Protein AF-A0A8J8G2R3-F1 (afdb_monomer_lite)

pLDDT: mean 88.04, std 9.64, range [48.62, 97.94]

Secondary structure (DSSP, 8-state):
----GGG-TTS--SS---GGGS--HHHHHHHH-HHHHB-TTSBBTTHHHHH--GGGG--SS--GGGGGGS-EEE--HHHHHHHHHTHHHHHHHHHHHHTTT----HHHHHHHHHHHHHTTEEEHHHHHHHHHH-GGGGTT---SEEEEE-TTS-EEEEE-B--HHHHHHHHHHHHHEEEETTEEEEEES-HHHHHHHHHHHHHHHS-PPEEEEETTEEEEEEE-HHHHHHHHHHH-PPBSS--TTT----HHHHH-S-THHHHHHHHHHHHHTEEEETTEEEEEES-HHHHHHHHHHHHHTT--EEEEEEEEGGGTEEEEEEEE-TTSHHHHHHHH--SSHHHHHHHHHHHHHHHHHHHTTBEEEE-GGGB-TTS-B-GGG--S-EEPPPHHHHHHHTTT--HHHHTTTHHHHHHHHTTSSPEEHHHHHHHHHHTTPPPHHHHHHHTT--EEEETTEEEE--SS--HHHHHHGGGEEE-SSSEEE--TT-TT-HHHHHHHHHHHHHHH-----SSEE--HHHHHHHHHHEEE---

Foldseek 3Di:
DQAALQPHVLQQDNDQDDLLPGAFQQNCCVPPNLVCQADPQQFGPRLPNLQDHSNLLDDPDADPVSLQQAWWFQADPVLLVLCVVCLLVLLVSLCRHNVVRHPDDSVVSSVVQVVQSVVRIGGVVSVVSVCVVPVCSVVVQPDQWTWTAHSVRDIKTAGRGDDLLVLLVLLQCLFQWAAAQFKIKGKDLDPVVQVVVQVSCCVRIVFGFDWDDDPNIIMTIGGGRSVSSVSCNQFVADHPDDRQAPGARGVSCVPDPDVSSVLSNVLSNCQRQWDFDLAWTKGKGQYPRRVVRVVVVCVVQVFDWDKDWDQDPVVNGIMMMIITDLVCLQVVCVSRPHPNPVVNVRSVSNNVVVVLVVQFQAFDWWDPVQADPVQWGQCVLPQQKWFQDALVVLLVLCVQPPVVVCVVPVVVSVCRNNSNDTGTLNVSQVSCVSVVHDHSLVVCVVRVTQWIDHPPAIWGAGRHDDPLCVVQRRQWGDDDQKIFRHPPPDPPCPVVVVVSQVSCCVNTVDDDDDRIGRHPVVNSVSVRGTDGSND

Sequence (535 aa):
MLLHWSTDPLLLDEQPIKYNDWQTANSIIQKEGLKAVLTKDLVFKNLYGIMVRKIDFVRTKSSDRIIARFPFIVINTDVKDQIQDDILLVSEKVRDYFYKSINKSIMQWNTIILNYLEKGSLPYPIFRCCFELKPNLHALINDTSLRFTSARGEAFTFPIKLTNKLAYLCGICNGDGNLRDYWVIIADENKPHIEYLTIQLTVLFGKKGKIMKTGGAWIVKLNLLWVTRLFNFLTDQSIDEPKYSSLLEPLMFQQLKDDTFRKAYWRGVMDSDGSYSKYNICLTTASKQFMNSFTDFLDNYNILYSTRETFFEEMAAYGYKITILAASHIDFCLLIDSFHLKKKIQLDTILKRKITQKEKGQIIKLREESLTSSGFYNFDLIDDLRIMLNPQLATKLYVNVNESLLKQKQPTHNRYKNGKLAIPLSLIKELLAINNKSDITNFLQQNEINTFYSGKSSARLPLKPNDILYEVLPDLKLRKGYIVIDLLKDKNNDSLFNSIKIKLRNLFSISITNTEIWNKVILKFLKTFYEINDY

Radius of gyration: 39.13 Å; chains: 1; bounding box: 93×56×113 Å

Structure (mmCIF, N/CA/C/O backbone):
data_AF-A0A8J8G2R3-F1
#
_entry.id   AF-A0A8J8G2R3-F1
#
loop_
_atom_site.group_PDB
_atom_site.id
_atom_site.type_symbol
_atom_site.label_atom_id
_atom_site.label_alt_id
_atom_site.label_comp_id
_atom_site.label_asym_id
_atom_site.label_entity_id
_atom_site.label_seq_id
_atom_site.pdbx_PDB_ins_code
_atom_site.Cartn_x
_atom_site.Cartn_y
_atom_site.Cartn_z
_atom_site.occupancy
_atom_site.B_iso_or_equiv
_atom_site.auth_seq_id
_atom_site.auth_comp_id
_atom_site.auth_asym_id
_atom_site.auth_atom_id
_atom_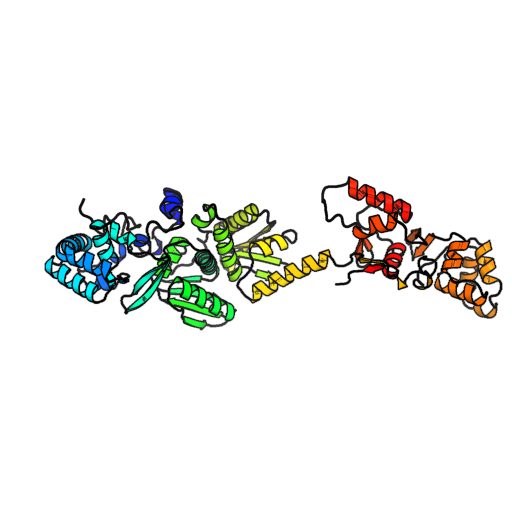site.pdbx_PDB_model_num
ATOM 1 N N . MET A 1 1 ? -38.314 2.142 27.114 1.00 57.34 1 MET A N 1
ATOM 2 C CA . MET A 1 1 ? -37.580 0.884 27.377 1.00 57.34 1 MET A CA 1
ATOM 3 C C . MET A 1 1 ? -36.342 1.244 28.183 1.00 57.34 1 MET A C 1
ATOM 5 O O . MET A 1 1 ? -35.697 2.221 27.835 1.00 57.34 1 MET A O 1
ATOM 9 N N . LEU A 1 2 ? -36.076 0.554 29.290 1.00 73.62 2 LEU A N 1
ATOM 10 C CA . LEU A 1 2 ? -34.946 0.847 30.180 1.00 73.62 2 LEU A CA 1
ATOM 11 C C . LEU A 1 2 ? -33.645 0.357 29.509 1.00 73.62 2 LEU A C 1
ATOM 13 O O . LEU A 1 2 ? -33.591 -0.804 29.100 1.00 73.62 2 LEU A O 1
ATOM 17 N N . LEU A 1 3 ? -32.646 1.229 29.312 1.00 81.69 3 LEU A N 1
ATOM 18 C CA . LEU A 1 3 ? -31.405 0.865 28.617 1.00 81.69 3 LEU A CA 1
ATOM 19 C C . LEU A 1 3 ? -30.566 -0.086 29.482 1.00 81.69 3 LEU A C 1
ATOM 21 O O . LEU A 1 3 ? -30.239 0.217 30.625 1.00 81.69 3 LEU A O 1
ATOM 25 N N . HIS A 1 4 ? -30.170 -1.215 28.905 1.00 88.94 4 HIS A N 1
ATOM 26 C CA . HIS A 1 4 ? -29.276 -2.189 29.519 1.00 88.94 4 HIS A CA 1
ATOM 27 C C . HIS A 1 4 ? -28.242 -2.642 28.498 1.00 88.94 4 HIS A C 1
ATOM 29 O O . HIS A 1 4 ? -28.592 -2.807 27.335 1.00 88.94 4 HIS A O 1
ATOM 35 N N . TRP A 1 5 ? -27.015 -2.968 28.919 1.00 91.06 5 TRP A N 1
ATOM 36 C CA . TRP A 1 5 ? -25.998 -3.524 28.013 1.00 91.06 5 TRP A CA 1
ATOM 37 C C . TRP A 1 5 ? -26.487 -4.706 27.143 1.00 91.06 5 TRP A C 1
ATOM 39 O O . TRP A 1 5 ? -26.088 -4.836 25.994 1.00 91.06 5 TRP A O 1
ATOM 49 N N . SER A 1 6 ? -27.391 -5.578 27.612 1.00 89.50 6 SER A N 1
ATOM 50 C CA . SER A 1 6 ? -27.881 -6.703 26.800 1.00 89.50 6 SER A CA 1
ATOM 51 C C . SER A 1 6 ? -28.790 -6.260 25.649 1.00 89.50 6 SER A C 1
ATOM 53 O O . SER A 1 6 ? -28.946 -6.996 24.680 1.00 89.50 6 SER A O 1
ATOM 55 N N . THR A 1 7 ? -29.374 -5.066 25.751 1.00 89.31 7 THR A N 1
ATOM 56 C CA . THR A 1 7 ? -30.318 -4.487 24.788 1.00 89.31 7 THR A CA 1
ATOM 57 C C . THR A 1 7 ? -29.835 -3.142 24.236 1.00 89.31 7 THR A C 1
ATOM 59 O O . THR A 1 7 ? -30.627 -2.431 23.626 1.00 89.31 7 THR A O 1
ATOM 62 N N . ASP A 1 8 ? -28.578 -2.751 24.480 1.00 90.50 8 ASP A N 1
ATOM 63 C CA . ASP A 1 8 ? -28.030 -1.485 23.991 1.00 90.50 8 ASP A CA 1
ATOM 64 C C . ASP A 1 8 ? -27.783 -1.600 22.482 1.00 90.50 8 ASP A C 1
ATOM 66 O O . ASP A 1 8 ? -26.955 -2.420 22.075 1.00 90.50 8 ASP A O 1
ATOM 70 N N . PRO A 1 9 ? -28.470 -0.803 21.646 1.00 86.44 9 PRO A N 1
ATOM 71 C CA . PRO A 1 9 ? -28.328 -0.887 20.196 1.00 86.44 9 PRO A CA 1
ATOM 72 C C . PRO A 1 9 ? -26.940 -0.456 19.700 1.00 86.44 9 PRO A C 1
ATOM 74 O O . PRO A 1 9 ? -26.608 -0.712 18.547 1.00 86.44 9 PRO A O 1
ATOM 77 N N . LEU A 1 10 ? -26.121 0.199 20.536 1.00 88.81 10 LEU A N 1
ATOM 78 C CA . LEU A 1 10 ? -24.743 0.540 20.176 1.00 88.81 10 LEU A CA 1
ATOM 79 C C . LEU A 1 10 ? -23.759 -0.614 20.391 1.00 88.81 10 LEU A C 1
ATOM 81 O O . LEU A 1 10 ? -22.621 -0.523 19.939 1.00 88.81 10 LEU A O 1
ATOM 85 N N . LEU A 1 11 ? -24.147 -1.702 21.053 1.00 90.31 11 LEU A N 1
ATOM 86 C CA . LEU A 1 11 ? -23.313 -2.899 21.109 1.00 90.31 11 LEU A CA 1
ATOM 87 C C . LEU A 1 11 ? -23.618 -3.758 19.884 1.00 90.31 11 LEU A C 1
ATOM 89 O O . LEU A 1 11 ? -24.710 -4.305 19.774 1.00 90.31 11 LEU A O 1
ATOM 93 N N . LEU A 1 12 ? -22.642 -3.841 18.974 1.00 86.69 12 LEU A N 1
ATOM 94 C CA . LEU A 1 12 ? -22.803 -4.439 17.644 1.00 86.69 12 LEU A CA 1
ATOM 95 C C . LEU A 1 12 ? -23.269 -5.901 17.704 1.00 86.69 12 LEU A C 1
ATOM 97 O O . LEU A 1 12 ? -24.157 -6.302 16.963 1.00 86.69 12 LEU A O 1
ATOM 101 N N . ASP A 1 13 ? -22.701 -6.697 18.609 1.00 90.50 13 ASP A N 1
ATOM 102 C CA . ASP A 1 13 ? -22.996 -8.129 18.649 1.00 90.50 13 ASP A CA 1
ATOM 103 C C . ASP A 1 13 ? -24.390 -8.387 19.233 1.00 90.50 13 ASP A C 1
ATOM 105 O O . ASP A 1 13 ? -24.759 -7.842 20.277 1.00 90.50 13 ASP A O 1
ATOM 109 N N . GLU A 1 14 ? -25.172 -9.272 18.617 1.00 87.12 14 GLU A N 1
ATOM 110 C CA . GLU A 1 14 ? -26.500 -9.643 19.124 1.00 87.12 14 GLU A CA 1
ATOM 111 C C . GLU A 1 14 ? -26.408 -10.411 20.454 1.00 87.12 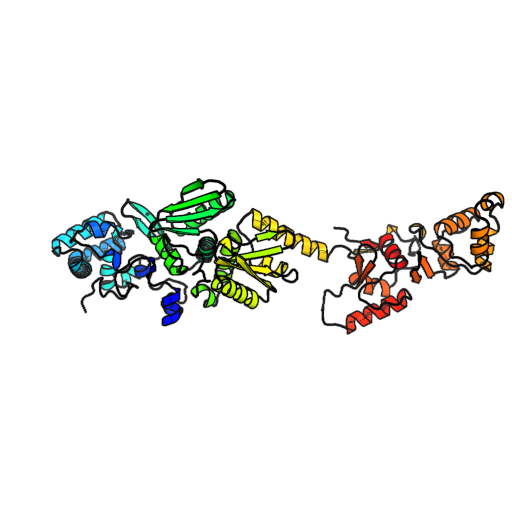14 GLU A C 1
ATOM 113 O O . GLU A 1 14 ? -27.226 -10.202 21.355 1.00 87.12 14 GLU A O 1
ATOM 118 N N . GLN A 1 15 ? -25.359 -11.221 20.614 1.00 92.12 15 GLN A N 1
ATOM 119 C CA . GLN A 1 15 ? -25.085 -12.065 21.778 1.00 92.12 15 GLN A CA 1
ATOM 120 C C . GLN A 1 15 ? -23.626 -11.909 22.245 1.00 92.12 15 GLN A C 1
ATOM 122 O O . GLN A 1 15 ? -22.776 -11.450 21.481 1.00 92.12 15 GLN A O 1
ATOM 127 N N . PRO A 1 16 ? -23.293 -12.267 23.498 1.00 92.00 16 PRO A N 1
ATOM 128 C CA . PRO A 1 16 ? -21.913 -12.255 23.973 1.00 92.00 16 PRO A CA 1
ATOM 129 C C . PRO A 1 16 ? -21.111 -13.417 23.367 1.00 92.00 16 PRO A C 1
ATOM 131 O O . PRO A 1 16 ? -21.133 -14.535 23.878 1.00 92.00 16 PRO A O 1
ATOM 134 N N . ILE A 1 17 ? -20.390 -13.132 22.287 1.00 92.69 17 ILE A N 1
ATOM 135 C CA . ILE A 1 17 ? -19.619 -14.108 21.503 1.00 92.69 17 ILE A CA 1
ATOM 136 C C . ILE A 1 17 ? -18.108 -13.859 21.586 1.00 92.69 17 ILE A C 1
ATOM 138 O O . ILE A 1 17 ? -17.649 -12.813 22.066 1.00 92.69 17 ILE A O 1
ATOM 142 N N . LYS A 1 18 ? -17.328 -14.857 21.153 1.00 86.81 18 LYS A N 1
ATOM 143 C CA . LYS A 1 18 ? -15.866 -14.768 21.071 1.00 86.81 18 LYS A CA 1
ATOM 144 C C . LYS A 1 18 ? -15.449 -13.825 19.944 1.00 86.81 18 LYS A C 1
ATOM 146 O O . LYS A 1 18 ? -16.229 -13.516 19.052 1.00 86.81 18 LYS A O 1
ATOM 151 N N . TYR A 1 19 ? -14.204 -13.367 20.003 1.00 84.56 19 TYR A N 1
ATOM 152 C CA . TYR A 1 19 ? -13.728 -12.272 19.166 1.00 84.56 19 TYR A CA 1
ATOM 153 C C . TYR A 1 19 ? -13.678 -12.552 17.659 1.00 84.56 19 TYR A C 1
ATOM 155 O O . TYR A 1 19 ? -13.784 -11.610 16.883 1.00 84.56 19 TYR A O 1
ATOM 163 N N . ASN A 1 20 ? -13.584 -13.815 17.237 1.00 85.25 20 ASN A N 1
ATOM 164 C CA . ASN A 1 20 ? -13.584 -14.183 15.814 1.00 85.25 20 ASN A CA 1
ATOM 165 C C . ASN A 1 20 ? -14.982 -14.202 15.193 1.00 85.25 20 ASN A C 1
ATOM 167 O O . ASN A 1 20 ? -15.101 -14.170 13.975 1.00 85.25 20 ASN A O 1
ATOM 171 N N . ASP A 1 21 ? -16.023 -14.178 16.025 1.00 89.19 21 ASP A N 1
ATOM 172 C CA . ASP A 1 21 ? -17.417 -14.126 15.587 1.00 89.19 21 ASP A CA 1
ATOM 173 C C . ASP A 1 21 ? -17.996 -12.704 15.687 1.00 89.19 21 ASP A C 1
ATOM 175 O O . ASP A 1 21 ? -19.181 -12.492 15.431 1.00 89.19 21 ASP A O 1
ATOM 179 N N . TRP A 1 22 ? -17.193 -11.720 16.112 1.00 92.38 22 TRP A N 1
ATOM 180 C CA . TRP A 1 22 ? -17.655 -10.344 16.275 1.00 92.38 22 TRP A CA 1
ATOM 181 C C . TRP A 1 22 ? -18.122 -9.743 14.960 1.00 92.38 22 TRP A C 1
ATOM 183 O O . TRP A 1 22 ? -17.531 -9.944 13.902 1.00 92.38 22 TRP A O 1
ATOM 193 N N . GLN A 1 23 ? -19.145 -8.897 15.051 1.00 93.12 23 GLN A N 1
ATOM 194 C CA . GLN A 1 23 ? -19.601 -8.162 13.883 1.00 93.12 23 GLN A CA 1
ATOM 195 C C . GLN A 1 23 ? -18.537 -7.134 13.447 1.00 93.12 23 GLN A C 1
ATOM 197 O O . GLN A 1 23 ? -18.103 -6.284 14.245 1.00 93.12 23 GLN A O 1
ATOM 202 N N . THR A 1 24 ? -18.137 -7.217 12.177 1.00 94.38 24 THR A N 1
ATOM 203 C CA . THR A 1 24 ? -17.133 -6.370 11.509 1.00 94.38 24 THR A CA 1
ATOM 204 C C . THR A 1 24 ? -17.767 -5.358 10.551 1.00 94.38 24 THR A C 1
ATOM 206 O O . THR A 1 24 ? -18.959 -5.417 10.244 1.00 94.38 24 THR A O 1
ATOM 209 N N . ALA A 1 25 ? -16.979 -4.409 10.045 1.00 95.19 25 ALA A N 1
ATOM 210 C CA . ALA A 1 25 ? -17.455 -3.416 9.088 1.00 95.19 25 ALA A CA 1
ATOM 211 C C . ALA A 1 25 ? -18.013 -4.068 7.814 1.00 95.19 25 ALA A C 1
ATOM 213 O O . ALA A 1 25 ? -19.048 -3.629 7.319 1.00 95.19 25 ALA A O 1
ATOM 214 N N . ASN A 1 26 ? -17.376 -5.129 7.307 1.00 94.75 26 ASN A N 1
ATOM 215 C CA . ASN A 1 26 ? -17.817 -5.823 6.097 1.00 94.75 26 ASN A CA 1
ATOM 216 C C . ASN A 1 26 ? -19.234 -6.389 6.249 1.00 94.75 26 ASN A C 1
ATOM 218 O O . ASN A 1 26 ? -20.094 -6.110 5.413 1.00 94.75 26 ASN A O 1
ATOM 222 N N . SER A 1 27 ? -19.495 -7.115 7.339 1.00 93.69 27 SER A N 1
ATOM 223 C CA . SER A 1 27 ? -20.818 -7.702 7.605 1.00 93.69 27 SER A CA 1
ATOM 224 C C . SER A 1 27 ? -21.915 -6.642 7.772 1.00 93.69 27 SER A C 1
ATOM 226 O O . SER A 1 27 ? -23.015 -6.804 7.244 1.00 93.69 27 SER A O 1
ATOM 228 N N . ILE A 1 28 ? -21.618 -5.516 8.433 1.00 94.88 28 ILE A N 1
ATOM 229 C CA . ILE A 1 28 ? -22.556 -4.385 8.547 1.00 94.88 28 ILE A CA 1
ATOM 230 C C . ILE A 1 28 ? -22.823 -3.764 7.171 1.00 94.88 28 ILE A C 1
ATOM 232 O O . ILE A 1 28 ? -23.971 -3.511 6.815 1.00 94.88 28 ILE A O 1
ATOM 236 N N . ILE A 1 29 ? -21.777 -3.536 6.374 1.00 95.69 29 ILE A N 1
ATOM 237 C CA . ILE A 1 29 ? -21.887 -2.912 5.050 1.00 95.69 29 ILE A CA 1
ATOM 238 C C . ILE A 1 29 ? -22.696 -3.782 4.089 1.00 95.69 29 ILE A C 1
ATOM 240 O O . IL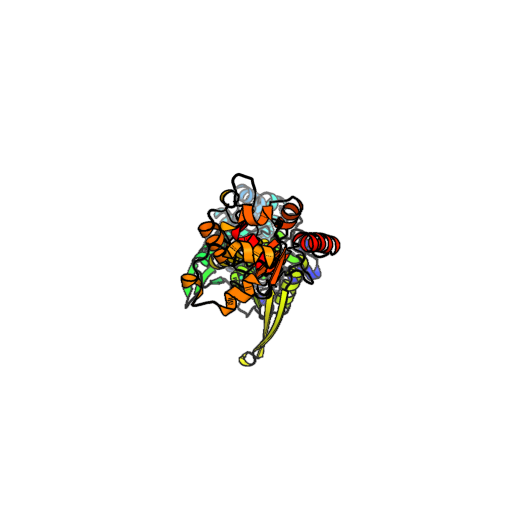E A 1 29 ? -23.505 -3.253 3.332 1.00 95.69 29 ILE A O 1
ATOM 244 N N . GLN A 1 30 ? -22.515 -5.101 4.122 1.00 94.44 30 GLN A N 1
ATOM 245 C CA . GLN A 1 30 ? -23.289 -6.023 3.290 1.00 94.44 30 GLN A CA 1
ATOM 246 C C . GLN A 1 30 ? -24.786 -5.993 3.626 1.00 94.44 30 GLN A C 1
ATOM 248 O O . GLN A 1 30 ? -25.610 -6.113 2.723 1.00 94.44 30 GLN A O 1
ATOM 253 N N . LYS A 1 31 ? -25.143 -5.808 4.904 1.00 94.81 31 LYS A N 1
ATOM 254 C CA . LYS A 1 31 ? -26.537 -5.808 5.372 1.00 94.81 31 LYS A CA 1
ATOM 255 C C . LYS A 1 31 ? -27.224 -4.445 5.237 1.00 94.81 31 LYS A C 1
ATOM 257 O O . LYS A 1 31 ? -28.385 -4.377 4.847 1.00 94.81 31 LYS A O 1
ATOM 262 N N . GLU A 1 32 ? -26.525 -3.365 5.579 1.00 93.94 32 GLU A N 1
ATOM 263 C CA . GLU A 1 32 ? -27.116 -2.031 5.792 1.00 93.94 32 GLU A CA 1
ATOM 264 C C . GLU A 1 32 ? -26.444 -0.921 4.957 1.00 93.94 32 GLU A C 1
ATOM 266 O O . GLU A 1 32 ? -26.886 0.232 4.951 1.00 93.94 32 GLU A O 1
ATOM 271 N N . GLY A 1 33 ? -25.383 -1.256 4.218 1.00 94.19 33 GLY A N 1
ATOM 272 C CA . GLY A 1 33 ? -24.616 -0.335 3.381 1.00 94.19 33 GLY A CA 1
ATOM 273 C C . GLY A 1 33 ? -23.584 0.506 4.142 1.00 94.19 33 GLY A C 1
ATOM 274 O O . GLY A 1 33 ? -23.580 0.607 5.369 1.00 94.19 33 GLY A O 1
ATOM 275 N N . LEU A 1 34 ? -22.708 1.190 3.393 1.00 93.44 34 LEU A N 1
ATOM 276 C CA . LEU A 1 34 ? -21.613 2.016 3.937 1.00 93.44 34 LEU A CA 1
ATOM 277 C C . LEU A 1 34 ? -22.060 3.051 4.981 1.00 93.44 34 LEU A C 1
ATOM 279 O O . LEU A 1 34 ? -21.355 3.318 5.957 1.00 93.44 34 LEU A O 1
ATOM 283 N N . LYS A 1 35 ? -23.256 3.622 4.793 1.00 93.12 35 LYS A N 1
ATOM 284 C CA . LYS A 1 35 ? -23.819 4.642 5.685 1.00 93.12 35 LYS A CA 1
ATOM 285 C C . LYS A 1 35 ? -24.130 4.111 7.084 1.00 93.12 35 LYS A C 1
ATOM 287 O O . LYS A 1 35 ? -24.364 4.939 7.958 1.00 93.12 35 LYS A O 1
ATOM 292 N N . ALA A 1 36 ? -24.178 2.801 7.315 1.00 91.94 36 ALA A N 1
ATOM 293 C CA . ALA A 1 36 ? -24.343 2.242 8.655 1.00 91.94 36 ALA A CA 1
ATOM 294 C C . ALA A 1 36 ? -23.039 2.307 9.472 1.00 91.94 36 ALA A C 1
ATOM 296 O O . ALA A 1 36 ? -23.080 2.483 10.687 1.00 91.94 36 ALA A O 1
ATOM 297 N N . VAL A 1 37 ? -21.878 2.276 8.807 1.00 93.06 37 VAL A N 1
ATOM 298 C CA . VAL A 1 37 ? -20.559 2.304 9.461 1.00 93.06 37 VAL A CA 1
ATOM 299 C C . VAL A 1 37 ? -19.986 3.720 9.551 1.00 93.06 37 VAL A C 1
ATOM 301 O O . VAL A 1 37 ? -19.432 4.096 10.586 1.00 93.06 37 VAL A O 1
ATOM 304 N N . LEU A 1 38 ? -20.133 4.522 8.491 1.00 92.88 38 LEU A N 1
ATOM 305 C CA . LEU A 1 38 ? -19.537 5.856 8.387 1.00 92.88 38 LEU A CA 1
ATOM 306 C C . LEU A 1 38 ? -20.579 6.958 8.157 1.00 92.88 38 LEU A C 1
ATOM 308 O O . LEU A 1 38 ? -21.595 6.776 7.480 1.00 92.88 38 LEU A O 1
ATOM 312 N N . THR A 1 39 ? -20.305 8.145 8.700 1.00 90.38 39 THR A N 1
ATOM 313 C CA . THR A 1 39 ? -20.976 9.386 8.294 1.00 90.38 39 THR A CA 1
ATOM 314 C C . THR A 1 39 ? -20.427 9.889 6.953 1.00 90.38 39 THR A C 1
ATOM 316 O O . THR A 1 39 ? -19.429 9.380 6.441 1.00 90.38 39 THR A O 1
ATOM 319 N N . LYS A 1 40 ? -21.060 10.922 6.375 1.00 86.69 40 LYS A N 1
ATOM 320 C CA . LYS A 1 40 ? -20.544 11.585 5.162 1.00 86.69 40 LYS A CA 1
ATOM 321 C C . LYS A 1 40 ? -19.143 12.178 5.371 1.00 86.69 40 LYS A C 1
ATOM 323 O O . LYS A 1 40 ? -18.350 12.158 4.441 1.00 86.69 40 LYS A O 1
ATOM 328 N N . ASP A 1 41 ? -18.834 12.616 6.592 1.00 87.50 41 ASP A N 1
ATOM 329 C CA . ASP A 1 41 ? -17.531 13.178 6.981 1.00 87.50 41 ASP A CA 1
ATOM 330 C C . ASP A 1 41 ? -16.519 12.105 7.417 1.00 87.50 41 ASP A C 1
ATOM 332 O O . ASP A 1 41 ? -15.537 12.413 8.099 1.00 87.50 41 ASP A O 1
ATOM 336 N N . LEU A 1 42 ? -16.781 10.838 7.066 1.00 91.00 42 LEU A N 1
ATOM 337 C CA . LEU A 1 42 ? -15.936 9.674 7.350 1.00 91.00 42 LEU A CA 1
ATOM 338 C C . LEU A 1 42 ? -15.701 9.417 8.848 1.00 91.00 42 LEU A C 1
ATOM 340 O O . LEU A 1 42 ? -14.707 8.796 9.230 1.00 91.00 42 LEU A O 1
ATOM 344 N N . VAL A 1 43 ? -16.618 9.881 9.700 1.00 90.31 43 VAL A N 1
ATOM 345 C CA . VAL A 1 43 ? -16.630 9.588 11.140 1.00 90.31 43 VAL A CA 1
ATOM 346 C C . VAL A 1 43 ? -17.270 8.221 11.358 1.00 90.31 43 VAL A C 1
ATOM 348 O O . VAL A 1 43 ? -18.311 7.928 10.766 1.00 90.31 43 VAL A O 1
ATOM 351 N N . PHE A 1 44 ? -16.686 7.393 12.221 1.00 90.44 44 PHE A N 1
ATOM 352 C CA . PHE A 1 44 ? -17.299 6.127 12.625 1.00 90.44 44 PHE A CA 1
ATOM 353 C C . PHE A 1 44 ? -18.593 6.384 13.398 1.00 90.44 44 PHE A C 1
ATOM 355 O O . PHE A 1 44 ? -18.588 7.068 14.420 1.00 90.44 44 PHE A O 1
ATOM 362 N N . LYS A 1 45 ? -19.707 5.810 12.934 1.00 87.81 45 LYS A N 1
ATOM 363 C CA . LYS A 1 45 ? -21.013 5.991 13.583 1.00 87.81 45 LYS A CA 1
ATOM 364 C C . LYS A 1 45 ? -21.120 5.309 14.941 1.00 87.81 45 LYS A C 1
ATOM 366 O O . LYS A 1 45 ? -21.873 5.777 15.787 1.00 87.81 45 LYS A O 1
ATOM 371 N N . ASN A 1 46 ? -20.388 4.215 15.146 1.00 86.69 46 ASN A N 1
ATOM 372 C CA . ASN A 1 46 ? -20.480 3.421 16.364 1.00 86.69 46 ASN A CA 1
ATOM 373 C C . ASN A 1 46 ? -19.103 3.055 16.938 1.00 86.69 46 ASN A C 1
ATOM 375 O O . ASN A 1 46 ? -18.704 1.893 16.972 1.00 86.69 46 ASN A O 1
ATOM 379 N N . LEU A 1 47 ? -18.370 4.062 17.419 1.00 88.62 47 LEU A N 1
ATOM 380 C CA . LEU A 1 47 ? -17.112 3.848 18.148 1.00 88.62 47 LEU A CA 1
ATOM 381 C C . LEU A 1 47 ? -17.305 3.018 19.418 1.00 88.62 47 LEU A C 1
ATOM 383 O O . LEU A 1 47 ? -16.441 2.213 19.768 1.00 88.62 47 LEU A O 1
ATOM 387 N N . TYR A 1 48 ? -18.448 3.197 20.086 1.00 90.56 48 TYR A N 1
ATOM 388 C CA . TYR A 1 48 ? -18.780 2.471 21.302 1.00 90.56 48 TYR A CA 1
ATOM 389 C C . TYR A 1 48 ? -18.787 0.962 21.065 1.00 90.56 48 TYR A C 1
ATOM 391 O O . TYR A 1 48 ? -18.067 0.258 21.760 1.00 90.56 48 TYR A O 1
ATOM 399 N N . GLY A 1 49 ? -19.495 0.479 20.043 1.00 90.62 49 GLY A N 1
ATOM 400 C CA . GLY A 1 49 ? -19.564 -0.943 19.709 1.00 90.62 49 GLY A CA 1
ATOM 401 C C . GLY A 1 49 ? -18.275 -1.541 19.140 1.00 90.62 49 GLY A C 1
ATOM 402 O O . GLY A 1 49 ? -18.070 -2.747 19.228 1.00 90.62 49 GLY A O 1
ATOM 403 N N . ILE A 1 50 ? -17.375 -0.719 18.588 1.00 92.44 50 ILE A N 1
ATOM 404 C CA . ILE A 1 50 ? -16.034 -1.176 18.183 1.00 92.44 50 ILE A CA 1
ATOM 405 C C . ILE A 1 50 ? -15.183 -1.450 19.429 1.00 92.44 50 ILE A C 1
ATOM 407 O O . ILE A 1 50 ? -14.518 -2.485 19.528 1.00 92.44 50 ILE A O 1
ATOM 411 N N . MET A 1 51 ? -15.197 -0.516 20.386 1.00 92.31 51 MET A N 1
ATOM 412 C CA . MET A 1 51 ? -14.367 -0.592 21.585 1.00 92.31 51 MET A CA 1
ATOM 413 C C . MET A 1 51 ? -14.967 -1.513 22.645 1.00 92.31 51 MET A C 1
ATOM 415 O O . MET A 1 51 ? -14.235 -2.282 23.245 1.00 92.31 51 MET A O 1
ATOM 419 N N . VAL A 1 52 ? -16.274 -1.484 22.872 1.00 93.19 52 VAL A N 1
ATOM 420 C CA . VAL A 1 52 ? -16.979 -2.234 23.916 1.00 93.19 52 VAL A CA 1
ATOM 421 C C . VAL A 1 52 ? -17.887 -3.275 23.267 1.00 93.19 52 VAL A C 1
ATOM 423 O O . VAL A 1 52 ? -18.631 -2.970 22.342 1.00 93.19 52 VAL A O 1
ATOM 426 N N . ARG A 1 53 ? -17.833 -4.513 23.760 1.00 92.75 53 ARG A N 1
ATOM 427 C CA . ARG A 1 53 ? -18.561 -5.671 23.219 1.00 92.75 53 ARG A CA 1
ATOM 428 C C . ARG A 1 53 ? -19.438 -6.287 24.307 1.00 92.75 53 ARG A C 1
ATOM 430 O O . ARG A 1 53 ? -19.114 -6.186 25.491 1.00 92.75 53 ARG A O 1
ATOM 437 N N . LYS A 1 54 ? -20.531 -6.977 23.946 1.00 93.19 54 LYS A N 1
ATOM 438 C CA . LYS A 1 54 ? -21.437 -7.599 24.945 1.00 93.19 54 LYS A CA 1
ATOM 439 C C . LYS A 1 54 ? -20.714 -8.580 25.865 1.00 93.19 54 LYS A C 1
ATOM 441 O O . LYS A 1 54 ? -21.010 -8.645 27.057 1.00 93.19 54 LYS A O 1
ATOM 446 N N . ILE A 1 55 ? -19.727 -9.298 25.330 1.00 91.81 55 ILE A N 1
ATOM 447 C CA . ILE A 1 55 ? -18.902 -10.239 26.094 1.00 91.81 55 ILE A CA 1
ATOM 448 C C . ILE A 1 55 ? -18.139 -9.566 27.248 1.00 91.81 55 ILE A C 1
ATOM 450 O O . ILE A 1 55 ? -17.905 -10.204 28.273 1.00 91.81 55 ILE A O 1
ATOM 454 N N . ASP A 1 56 ? -17.824 -8.268 27.149 1.00 91.56 56 ASP A N 1
ATOM 455 C CA . ASP A 1 56 ? -17.107 -7.537 28.203 1.00 91.56 56 ASP A CA 1
ATOM 456 C C . ASP A 1 56 ? -17.928 -7.399 29.492 1.00 91.56 56 ASP A C 1
ATOM 458 O O . ASP A 1 56 ? -17.356 -7.225 30.571 1.00 91.56 56 ASP A O 1
ATOM 462 N N . PHE A 1 57 ? -19.257 -7.505 29.386 1.00 92.12 57 PHE A N 1
ATOM 463 C CA . PHE A 1 57 ? -20.196 -7.429 30.504 1.00 92.12 57 PHE A CA 1
ATOM 464 C C . PHE A 1 57 ? -20.491 -8.787 31.150 1.00 92.12 57 PHE A C 1
ATOM 466 O O . PHE A 1 57 ? -21.022 -8.835 32.266 1.00 92.12 57 PHE A O 1
ATOM 473 N N . VAL A 1 58 ? -20.152 -9.893 30.482 1.00 89.25 58 VAL A N 1
ATOM 474 C CA . VAL A 1 58 ? -20.474 -11.243 30.952 1.00 89.25 58 VAL A CA 1
ATOM 475 C C . VAL A 1 58 ? -19.492 -11.692 32.028 1.00 89.25 58 VAL A C 1
ATOM 477 O O . VAL A 1 58 ? -18.271 -11.638 31.863 1.00 89.25 58 VAL A O 1
ATOM 480 N N . ARG A 1 59 ? -20.031 -12.179 33.151 1.00 81.06 59 ARG A N 1
ATOM 481 C CA . ARG A 1 59 ? -19.268 -12.808 34.234 1.00 81.06 59 ARG A CA 1
ATOM 482 C C . ARG A 1 59 ? -20.056 -13.923 34.904 1.00 81.06 59 ARG A C 1
ATOM 484 O O . ARG A 1 59 ? -21.278 -13.923 34.904 1.00 81.06 59 ARG A O 1
ATOM 491 N N . THR A 1 60 ? -19.318 -14.819 35.555 1.00 76.69 60 THR A N 1
ATOM 492 C CA . THR A 1 60 ? -19.869 -15.863 36.430 1.00 76.69 60 THR A CA 1
ATOM 493 C C . THR A 1 60 ? -20.343 -15.323 37.782 1.00 76.69 60 THR A C 1
ATOM 495 O O . THR A 1 60 ? -21.219 -15.919 38.397 1.00 76.69 60 THR A O 1
ATOM 498 N N . LYS A 1 61 ? -19.777 -14.205 38.265 1.00 79.94 61 LYS A N 1
ATOM 499 C CA . LYS A 1 61 ? -20.157 -13.542 39.527 1.00 79.94 61 LYS A CA 1
ATOM 500 C C . LYS A 1 61 ? -20.175 -12.019 39.372 1.00 79.94 61 LYS A C 1
ATOM 502 O O . LYS A 1 61 ? -19.293 -11.457 38.715 1.00 79.94 61 LYS A O 1
ATOM 507 N N . SER A 1 62 ? -21.136 -11.371 40.037 1.00 78.81 62 SER A N 1
ATOM 508 C CA . SER A 1 62 ? -21.235 -9.908 40.147 1.00 78.81 62 SER A CA 1
ATOM 509 C C . SER A 1 62 ? -19.963 -9.326 40.772 1.00 78.81 62 SER A C 1
ATOM 511 O O . SER A 1 62 ? -19.521 -9.782 41.828 1.00 78.81 62 SER A O 1
ATOM 513 N N . SER A 1 63 ? -19.333 -8.354 40.106 1.00 81.19 63 SER A N 1
ATOM 514 C CA . SER A 1 63 ? -18.118 -7.695 40.602 1.00 81.19 63 SER A CA 1
ATOM 515 C C . SER A 1 63 ? -17.864 -6.374 39.885 1.00 81.19 63 SER A C 1
ATOM 517 O O . SER A 1 63 ? -17.785 -6.327 38.658 1.00 81.19 63 SER A O 1
ATOM 519 N N . ASP A 1 64 ? -17.615 -5.319 40.658 1.00 80.19 64 ASP A N 1
ATOM 520 C CA . ASP A 1 64 ? -17.192 -4.000 40.170 1.00 80.19 64 ASP A CA 1
ATOM 521 C C . ASP A 1 64 ? -15.837 -4.009 39.445 1.00 80.19 64 ASP A C 1
ATOM 523 O O . ASP A 1 64 ? -15.571 -3.137 38.621 1.00 80.19 64 ASP A O 1
ATOM 527 N N . ARG A 1 65 ? -15.011 -5.048 39.632 1.00 84.00 65 ARG A N 1
ATOM 528 C CA . ARG A 1 65 ? -13.771 -5.258 38.863 1.00 84.00 65 ARG A CA 1
ATOM 529 C C . ARG A 1 65 ? -14.002 -5.375 37.354 1.00 84.00 65 ARG A C 1
ATOM 531 O O . ARG A 1 65 ? -13.032 -5.403 36.601 1.00 84.00 65 ARG A O 1
ATOM 538 N N . ILE A 1 66 ? -15.242 -5.534 36.893 1.00 87.31 66 ILE A N 1
ATOM 539 C CA . ILE A 1 66 ? -15.570 -5.470 35.464 1.00 87.31 66 ILE A CA 1
ATOM 540 C C . ILE A 1 66 ? -15.373 -4.062 34.900 1.00 87.31 66 ILE A C 1
ATOM 542 O O . ILE A 1 66 ? -14.895 -3.937 33.780 1.00 87.31 66 ILE A O 1
ATOM 546 N N . ILE A 1 67 ? -15.615 -3.022 35.706 1.00 89.00 67 ILE A N 1
ATOM 547 C CA . ILE A 1 67 ? -15.450 -1.619 35.311 1.00 89.00 67 ILE A CA 1
ATOM 548 C C . ILE A 1 67 ? -14.003 -1.355 34.882 1.00 89.00 67 ILE A C 1
ATOM 550 O O . ILE A 1 67 ? -13.746 -0.713 33.868 1.00 89.00 67 ILE A O 1
ATOM 554 N N . ALA A 1 68 ? -13.057 -1.948 35.613 1.00 85.31 68 ALA A N 1
ATOM 555 C CA . ALA A 1 68 ? -11.631 -1.867 35.330 1.00 85.31 68 ALA A CA 1
ATOM 556 C C . ALA A 1 68 ? -11.209 -2.503 33.995 1.00 85.31 68 ALA A C 1
ATOM 558 O O . ALA A 1 68 ? -10.045 -2.397 33.646 1.00 85.31 68 ALA A O 1
ATOM 559 N N . ARG A 1 69 ? -12.087 -3.182 33.246 1.00 86.25 69 ARG A N 1
ATOM 560 C CA . ARG A 1 69 ? -11.745 -3.767 31.935 1.00 86.25 69 ARG A CA 1
ATOM 561 C C . ARG A 1 69 ? -12.044 -2.845 30.757 1.00 86.25 69 ARG A C 1
ATOM 563 O O . ARG A 1 69 ? -11.533 -3.094 29.671 1.00 86.25 69 ARG A O 1
ATOM 570 N N . PHE A 1 70 ? -12.862 -1.817 30.959 1.00 92.12 70 PHE A N 1
ATOM 571 C CA . PHE A 1 70 ? -13.282 -0.911 29.895 1.00 92.12 70 PHE A CA 1
ATOM 572 C C . PHE A 1 70 ? -12.211 0.144 29.587 1.00 92.12 70 PHE A C 1
ATOM 574 O O . PHE A 1 70 ? -11.332 0.397 30.415 1.00 92.12 70 PHE A O 1
ATOM 581 N N . PRO A 1 71 ? -12.262 0.779 28.402 1.00 92.31 71 PRO A N 1
ATOM 582 C CA . PRO A 1 71 ? -11.505 2.000 28.172 1.00 92.31 71 PRO A CA 1
ATOM 583 C C . PRO A 1 71 ? -12.100 3.127 29.022 1.00 92.31 71 PRO A C 1
ATOM 585 O O . PRO A 1 71 ? -13.320 3.215 29.170 1.00 92.31 71 PRO A O 1
ATOM 588 N N . PHE A 1 72 ? -11.251 3.993 29.567 1.00 93.44 72 PHE A N 1
ATOM 589 C CA . PHE A 1 72 ? -11.674 5.140 30.362 1.00 93.44 72 PHE A CA 1
ATOM 590 C C . PHE A 1 72 ? -11.537 6.394 29.514 1.00 93.44 72 PHE A C 1
ATOM 592 O O . PHE A 1 72 ? -10.424 6.752 29.148 1.00 93.44 72 PHE A O 1
ATOM 599 N N . ILE A 1 73 ? -12.641 7.035 29.145 1.00 92.06 73 ILE A N 1
ATOM 600 C CA . ILE A 1 73 ? -12.593 8.280 28.380 1.00 92.06 73 ILE A CA 1
ATOM 601 C C . ILE A 1 73 ? -12.107 9.407 29.290 1.00 92.06 73 ILE A C 1
ATOM 603 O O . ILE A 1 73 ? -12.600 9.560 30.409 1.00 92.06 73 ILE A O 1
ATOM 607 N N . VAL A 1 74 ? -11.114 10.165 28.829 1.00 90.44 74 VAL A N 1
ATOM 608 C CA . VAL A 1 74 ? -10.625 11.351 29.542 1.00 90.44 74 VAL A CA 1
ATOM 609 C C . VAL A 1 74 ? -11.629 12.477 29.327 1.00 90.44 74 VAL A C 1
ATOM 611 O O . VAL A 1 74 ? -12.005 12.756 28.189 1.00 90.44 74 VAL A O 1
ATOM 614 N N . ILE A 1 75 ? -12.063 13.110 30.413 1.00 88.31 75 ILE A N 1
ATOM 615 C CA . ILE A 1 75 ? -13.069 14.178 30.393 1.00 88.31 75 ILE A CA 1
ATOM 616 C C . ILE A 1 75 ? -12.460 15.490 30.892 1.00 88.31 75 ILE A C 1
ATOM 618 O O . ILE A 1 75 ? -11.570 15.486 31.742 1.00 88.31 75 ILE A O 1
ATOM 622 N N . ASN A 1 76 ? -12.923 16.612 30.343 1.00 87.06 76 ASN A N 1
ATOM 623 C CA . ASN A 1 76 ? -12.543 17.943 30.814 1.00 87.06 76 ASN A CA 1
ATOM 624 C C . ASN A 1 76 ? -13.420 18.378 32.005 1.00 87.06 76 ASN A C 1
ATOM 626 O O . ASN A 1 76 ? -14.369 17.684 32.381 1.00 87.06 76 ASN A O 1
ATOM 630 N N . THR A 1 77 ? -13.086 19.525 32.598 1.00 87.69 77 THR A N 1
ATOM 631 C CA . THR A 1 77 ? -13.807 20.082 33.751 1.00 87.69 77 THR A CA 1
ATOM 632 C C . THR A 1 77 ? -15.274 20.363 33.424 1.00 87.69 77 THR A C 1
ATOM 634 O O . THR A 1 77 ? -16.140 19.943 34.176 1.00 87.69 77 THR A O 1
ATOM 637 N N . ASP A 1 78 ? -15.575 20.929 32.253 1.00 86.19 78 ASP A N 1
ATOM 638 C CA . ASP A 1 78 ? -16.958 21.246 31.865 1.00 86.19 78 ASP A CA 1
ATOM 639 C C . ASP A 1 78 ? -17.852 19.996 31.794 1.00 86.19 78 ASP A C 1
ATOM 641 O O . ASP A 1 78 ? -18.982 19.987 32.281 1.00 86.19 78 ASP A O 1
ATOM 645 N N . VAL A 1 79 ? -17.345 18.907 31.201 1.00 87.19 79 VAL A N 1
ATOM 646 C CA . VAL A 1 79 ? -18.051 17.618 31.144 1.00 87.19 79 VAL A CA 1
ATOM 647 C C . VAL A 1 79 ? -18.195 17.021 32.540 1.00 87.19 79 VAL A C 1
ATOM 649 O O . VAL A 1 79 ? -19.233 16.437 32.850 1.00 87.19 79 VAL A O 1
ATOM 652 N N . LYS A 1 80 ? -17.167 17.151 33.385 1.00 90.06 80 LYS A N 1
ATOM 653 C CA . LYS A 1 80 ? -17.210 16.680 34.770 1.00 90.06 80 LYS A CA 1
ATOM 654 C C . LYS A 1 80 ? -18.322 17.384 35.549 1.00 90.06 80 LYS A C 1
ATOM 656 O O . LYS A 1 80 ? -19.149 16.686 36.130 1.00 90.06 80 LYS A O 1
ATOM 661 N N . ASP A 1 81 ? -18.365 18.711 35.514 1.00 89.25 81 ASP A N 1
ATOM 662 C CA . ASP A 1 81 ? -19.323 19.521 36.272 1.00 89.25 81 ASP A CA 1
ATOM 663 C C . ASP A 1 81 ? -20.760 19.203 35.833 1.00 89.25 81 ASP A C 1
ATOM 665 O O . ASP A 1 81 ? -21.611 18.879 36.659 1.00 89.25 81 ASP A O 1
ATOM 669 N N . GLN A 1 82 ? -21.000 19.098 34.520 1.00 87.75 82 GLN A N 1
ATOM 670 C CA . GLN A 1 82 ? -22.310 18.699 33.997 1.00 87.75 82 GLN A CA 1
ATOM 671 C C . GLN A 1 82 ? -22.763 17.307 34.453 1.00 87.75 82 GLN A C 1
ATOM 673 O O . GLN A 1 82 ? -23.965 17.069 34.574 1.00 87.75 82 GLN A O 1
ATOM 678 N N . ILE A 1 83 ? -21.846 16.354 34.642 1.00 90.88 83 ILE A N 1
ATOM 679 C CA . ILE A 1 83 ? -22.197 15.022 35.157 1.00 90.88 83 ILE A CA 1
ATOM 680 C C . ILE A 1 83 ? -22.442 15.084 36.671 1.00 90.88 83 ILE A C 1
ATOM 682 O O . ILE A 1 83 ? -23.306 14.363 37.169 1.00 90.88 83 ILE A O 1
ATOM 686 N N . GLN A 1 84 ? -21.707 15.932 37.399 1.00 91.19 84 GLN A N 1
ATOM 687 C CA . GLN A 1 84 ? -21.876 16.112 38.842 1.00 91.19 84 GLN A CA 1
ATOM 688 C C . GLN A 1 84 ? -23.233 16.726 39.200 1.00 91.19 84 GLN A C 1
ATOM 690 O O . GLN A 1 84 ? -23.850 16.256 40.156 1.00 91.19 84 GLN A O 1
ATOM 695 N N . ASP A 1 85 ? -23.733 17.673 38.403 1.00 89.81 85 ASP A N 1
ATOM 696 C CA . ASP A 1 85 ? -25.044 18.307 38.619 1.00 89.81 85 ASP A CA 1
ATOM 697 C C . ASP A 1 85 ? -26.199 17.290 38.685 1.00 89.81 85 ASP A C 1
ATOM 699 O O . ASP A 1 85 ? -27.131 17.450 39.469 1.00 89.81 85 ASP A O 1
ATOM 703 N N . ASP A 1 86 ? -26.107 16.197 37.917 1.00 91.12 86 ASP A N 1
ATOM 704 C CA . ASP A 1 86 ? -27.140 15.154 37.816 1.00 91.12 86 ASP A CA 1
ATOM 705 C C . ASP A 1 86 ? -26.674 13.793 38.359 1.00 91.12 86 ASP A C 1
ATOM 707 O O . ASP A 1 86 ? -27.163 12.733 37.952 1.00 91.12 86 ASP A O 1
ATOM 711 N N . ILE A 1 87 ? -25.715 13.791 39.291 1.00 93.94 87 ILE A N 1
ATOM 712 C CA . ILE A 1 87 ? -24.999 12.576 39.705 1.00 93.94 87 ILE A CA 1
ATOM 713 C C . ILE A 1 87 ? -25.923 11.443 40.177 1.00 93.94 87 ILE A C 1
ATOM 715 O O . ILE A 1 87 ? -25.658 10.274 39.892 1.00 93.94 87 ILE A O 1
ATOM 719 N N . LEU A 1 88 ? -27.024 11.753 40.871 1.00 94.69 88 LEU A N 1
ATOM 720 C CA . LEU A 1 88 ? -27.978 10.744 41.349 1.00 94.69 88 LEU A CA 1
ATOM 721 C C . LEU A 1 88 ? -28.731 10.076 40.194 1.00 94.69 88 LEU A C 1
ATOM 723 O O . LEU A 1 88 ? -28.838 8.849 40.172 1.00 94.69 88 LEU A O 1
ATOM 727 N N . LEU A 1 89 ? -29.175 10.859 39.209 1.00 93.75 89 LEU A N 1
ATOM 728 C CA . LEU A 1 89 ? -29.859 10.348 38.022 1.00 93.75 89 LEU A CA 1
ATOM 729 C C . LEU A 1 89 ? -28.905 9.524 37.149 1.00 93.75 89 LEU A C 1
ATOM 731 O O . LEU A 1 89 ? -29.256 8.437 36.689 1.00 93.75 89 LEU A O 1
ATOM 735 N N . VAL A 1 90 ? -27.666 9.994 36.974 1.00 93.81 90 VAL A N 1
ATOM 736 C CA . VAL A 1 90 ? -26.610 9.235 36.287 1.00 93.81 90 VAL A CA 1
ATOM 737 C C . VAL A 1 90 ? -26.360 7.906 37.003 1.00 93.81 90 VAL A C 1
ATOM 739 O O . VAL A 1 90 ? -26.281 6.862 36.359 1.00 93.81 90 VAL A O 1
ATOM 742 N N . SER A 1 91 ? -26.283 7.916 38.335 1.00 95.44 91 SER A N 1
ATOM 743 C CA . SER A 1 91 ? -26.067 6.708 39.142 1.00 95.44 91 SER A CA 1
ATOM 744 C C . SER A 1 91 ? -27.194 5.695 38.987 1.00 95.44 91 SER A C 1
ATOM 746 O O . SER A 1 91 ? -26.936 4.493 38.908 1.00 95.44 91 SER A O 1
ATOM 748 N N . GLU A 1 92 ? -28.437 6.167 38.906 1.00 94.50 92 GLU A N 1
ATOM 749 C CA . GLU A 1 92 ? -29.589 5.320 38.627 1.00 94.50 92 GLU A CA 1
ATOM 750 C C . GLU A 1 92 ? -29.496 4.670 37.239 1.00 94.50 92 GLU A C 1
ATOM 752 O O . GLU A 1 92 ? -29.618 3.450 37.119 1.00 94.50 92 GLU A O 1
ATOM 757 N N . LYS A 1 93 ? -29.181 5.451 36.197 1.00 93.69 93 LYS A N 1
ATOM 758 C CA . LYS A 1 93 ? -29.012 4.924 34.833 1.00 93.69 93 LYS A CA 1
ATOM 759 C C . LYS A 1 93 ? -27.867 3.927 34.723 1.00 93.69 93 LYS A C 1
ATOM 761 O O . LYS A 1 93 ? -28.005 2.905 34.059 1.00 93.69 93 LYS A O 1
ATOM 766 N N . VAL A 1 94 ? -26.747 4.190 35.390 1.00 94.44 94 VAL A N 1
ATOM 767 C CA . VAL A 1 94 ? -25.596 3.280 35.399 1.00 94.44 94 VAL A CA 1
ATOM 768 C C . VAL A 1 94 ? -25.935 1.984 36.134 1.00 94.44 94 VAL A C 1
ATOM 770 O O . VAL A 1 94 ? -25.599 0.908 35.638 1.00 94.44 94 VAL A O 1
ATOM 773 N N . ARG A 1 95 ? -26.639 2.056 37.274 1.00 93.62 95 ARG A N 1
ATOM 774 C CA . ARG A 1 95 ? -27.157 0.866 37.967 1.00 93.62 95 ARG A CA 1
ATOM 775 C C . ARG A 1 95 ? -27.971 0.008 37.011 1.00 93.62 95 ARG A C 1
ATOM 777 O O . ARG A 1 95 ? -27.703 -1.184 36.895 1.00 93.62 95 ARG A O 1
ATOM 784 N N . ASP A 1 96 ? -28.934 0.621 36.339 1.00 92.31 96 ASP A N 1
ATOM 785 C CA . ASP A 1 96 ? -29.837 -0.050 35.407 1.00 92.31 96 ASP A CA 1
ATOM 786 C C . ASP A 1 96 ? -29.085 -0.686 34.244 1.00 92.31 96 ASP A C 1
ATOM 788 O O . ASP A 1 96 ? -29.298 -1.858 33.917 1.00 92.31 96 ASP A O 1
ATOM 792 N N . TYR A 1 97 ? -28.126 0.056 33.691 1.00 93.81 97 TYR A N 1
ATOM 793 C CA . TYR A 1 97 ? -27.306 -0.405 32.587 1.00 93.81 97 TYR A CA 1
ATOM 794 C C . TYR A 1 97 ? -26.496 -1.655 32.939 1.00 93.81 97 TYR A C 1
ATOM 796 O O . TYR A 1 97 ? -26.366 -2.568 32.120 1.00 93.81 97 TYR A O 1
ATOM 804 N N . PHE A 1 98 ? -25.966 -1.696 34.165 1.00 93.06 98 PHE A N 1
ATOM 805 C CA . PHE A 1 98 ? -25.088 -2.746 34.669 1.00 93.06 98 PHE A CA 1
ATOM 806 C C . PHE A 1 98 ? -25.787 -3.813 35.513 1.00 93.06 98 PHE A C 1
ATOM 808 O O . PHE A 1 98 ? -25.090 -4.728 35.947 1.00 93.06 98 PHE A O 1
ATOM 815 N N . TYR A 1 99 ? -27.101 -3.755 35.759 1.00 84.56 99 TYR A N 1
ATOM 816 C CA . TYR A 1 99 ? -27.718 -4.509 36.865 1.00 84.56 99 TYR A CA 1
ATOM 817 C C . TYR A 1 99 ? -27.468 -6.031 36.808 1.00 84.56 99 TYR A C 1
ATOM 819 O O . TYR A 1 99 ? -27.279 -6.660 37.850 1.00 84.56 99 TYR A O 1
ATOM 827 N N . LYS A 1 100 ? -27.390 -6.629 35.606 1.00 81.25 100 LYS A N 1
ATOM 828 C CA . LYS A 1 100 ? -27.046 -8.059 35.432 1.00 81.25 100 LYS A CA 1
ATOM 829 C C . LYS A 1 100 ? -25.572 -8.393 35.696 1.00 81.25 100 LYS A C 1
ATOM 831 O O . LYS A 1 100 ? -25.250 -9.547 35.958 1.00 81.25 100 LYS A O 1
ATOM 836 N N . SER A 1 101 ? -24.675 -7.415 35.617 1.00 83.38 101 SER A N 1
ATOM 837 C CA . SER A 1 101 ? -23.221 -7.579 35.785 1.00 83.38 101 SER A CA 1
ATOM 838 C C . SER A 1 101 ? -22.715 -7.092 37.144 1.00 83.38 101 SER A C 1
ATOM 840 O O . SER A 1 101 ? -21.746 -7.636 37.677 1.00 83.38 101 SER A O 1
ATOM 842 N N . ILE A 1 102 ? -23.340 -6.051 37.693 1.00 88.50 102 ILE A N 1
ATOM 843 C CA . ILE A 1 102 ? -23.040 -5.453 38.992 1.00 88.50 102 ILE A CA 1
ATOM 844 C C . ILE A 1 102 ? -24.366 -5.061 39.638 1.00 88.50 102 ILE A C 1
ATOM 846 O O . ILE A 1 102 ? -25.021 -4.111 39.215 1.00 88.50 102 ILE A O 1
ATOM 850 N N . ASN A 1 103 ? -24.711 -5.743 40.722 1.00 86.88 103 ASN A N 1
ATOM 851 C CA . ASN A 1 103 ? -25.866 -5.387 41.534 1.00 86.88 103 ASN A CA 1
ATOM 852 C C . ASN A 1 103 ? -25.414 -4.557 42.749 1.00 86.88 103 ASN A C 1
ATOM 854 O O . ASN A 1 103 ? -24.987 -5.115 43.760 1.00 86.88 103 ASN A O 1
ATOM 858 N N . LYS A 1 104 ? -25.434 -3.227 42.611 1.00 90.62 104 LYS A N 1
ATOM 859 C CA . LYS A 1 104 ? -25.103 -2.242 43.657 1.00 90.62 104 LYS A CA 1
ATOM 860 C C . LYS A 1 104 ? -26.222 -1.207 43.771 1.00 90.62 104 LYS A C 1
ATOM 862 O O . LYS A 1 104 ? -26.911 -0.937 42.789 1.00 90.62 104 LYS A O 1
ATOM 867 N N . SER A 1 105 ? -26.397 -0.618 44.953 1.00 94.25 105 SER A N 1
ATOM 868 C CA . SER A 1 105 ? -27.397 0.436 45.166 1.00 94.25 105 SER A CA 1
ATOM 869 C C . SER A 1 105 ? -27.024 1.735 44.435 1.00 94.25 105 SER A C 1
ATOM 871 O O . SER A 1 105 ? -25.863 1.943 44.078 1.00 94.25 105 SER A O 1
ATOM 873 N N . ILE A 1 106 ? -27.996 2.637 44.242 1.00 95.12 106 ILE A N 1
ATOM 874 C CA . ILE A 1 106 ? -27.760 3.951 43.611 1.00 95.12 106 ILE A CA 1
ATOM 875 C C . ILE A 1 106 ? -26.668 4.724 44.362 1.00 95.12 106 ILE A C 1
ATOM 877 O O . ILE A 1 106 ? -25.755 5.250 43.736 1.00 95.12 106 ILE A O 1
ATOM 881 N N . MET A 1 107 ? -26.707 4.738 45.700 1.00 96.38 107 MET A N 1
ATOM 882 C CA . MET A 1 107 ? -25.709 5.444 46.515 1.00 96.38 107 MET A CA 1
ATOM 883 C C . MET A 1 107 ? -24.300 4.867 46.346 1.00 96.38 107 MET A C 1
ATOM 885 O O . MET A 1 107 ? -23.331 5.615 46.283 1.00 96.38 107 MET A O 1
ATOM 889 N N . GLN A 1 108 ? -24.172 3.544 46.206 1.00 94.94 108 GLN A N 1
ATOM 890 C CA . GLN A 1 108 ? -22.879 2.921 45.922 1.00 94.94 108 GLN A CA 1
ATOM 891 C C . GLN A 1 108 ? -22.367 3.291 44.525 1.00 94.94 108 GLN A C 1
ATOM 893 O O . GLN A 1 108 ? -21.172 3.529 44.356 1.00 94.94 108 GLN A O 1
ATOM 898 N N . TRP A 1 109 ? -23.252 3.346 43.526 1.00 95.31 109 TRP A N 1
ATOM 899 C CA . TRP A 1 109 ? -22.900 3.814 42.186 1.00 95.31 109 TRP A CA 1
ATOM 900 C C . TRP A 1 109 ? -22.499 5.286 42.166 1.00 95.31 109 TRP A C 1
ATOM 902 O O . TRP A 1 109 ? -21.503 5.609 41.527 1.00 95.31 109 TRP A O 1
ATOM 912 N N . ASN A 1 110 ? -23.187 6.137 42.927 1.00 96.38 110 ASN A N 1
ATOM 913 C CA . ASN A 1 110 ? -22.833 7.543 43.106 1.00 96.38 110 ASN A CA 1
ATOM 914 C C . ASN A 1 110 ? -21.386 7.682 43.596 1.00 96.38 110 ASN A C 1
ATOM 916 O O . ASN A 1 110 ? -20.574 8.318 42.924 1.00 96.38 110 ASN A O 1
ATOM 920 N N . THR A 1 111 ? -21.018 6.979 44.673 1.00 95.56 111 THR A N 1
ATOM 921 C CA . THR A 1 111 ? -19.634 6.975 45.172 1.00 95.56 111 THR A CA 1
ATOM 922 C C . THR A 1 111 ? -18.636 6.488 44.115 1.00 95.56 111 THR A C 1
ATOM 924 O O . THR A 1 111 ? -17.569 7.075 43.952 1.00 95.56 111 THR A O 1
ATOM 927 N N . ILE A 1 112 ? -18.964 5.428 43.366 1.00 94.00 112 ILE A N 1
ATOM 928 C CA . ILE A 1 112 ? -18.088 4.904 42.304 1.00 94.00 112 ILE A CA 1
ATOM 929 C C . ILE A 1 112 ? -17.874 5.945 41.202 1.00 94.00 112 ILE A C 1
ATOM 931 O O . ILE A 1 112 ? -16.742 6.140 40.764 1.00 94.00 112 ILE A O 1
ATOM 935 N N . ILE A 1 113 ? -18.943 6.596 40.743 1.00 94.81 113 ILE A N 1
ATOM 936 C CA . ILE A 1 113 ? -18.884 7.567 39.650 1.00 94.81 113 ILE A CA 1
ATOM 937 C C . ILE A 1 113 ? -18.116 8.813 40.097 1.00 94.81 113 ILE A C 1
ATOM 939 O O . ILE A 1 113 ? -17.212 9.230 39.377 1.00 94.81 113 ILE A O 1
ATOM 943 N N . LEU A 1 114 ? -18.385 9.346 41.296 1.00 94.81 114 LEU A N 1
ATOM 944 C CA . LEU A 1 114 ? -17.636 10.477 41.860 1.00 94.81 114 LEU A CA 1
ATOM 945 C C . LEU A 1 114 ? -16.129 10.192 41.923 1.00 94.81 114 LEU A C 1
ATOM 947 O O . LEU A 1 114 ? -15.342 11.001 41.439 1.00 94.81 114 LEU A O 1
ATOM 951 N N . ASN A 1 115 ? -15.727 9.002 42.380 1.00 93.62 115 ASN A N 1
ATOM 952 C CA . ASN A 1 115 ? -14.315 8.603 42.421 1.00 93.62 115 ASN A CA 1
ATOM 953 C C . ASN A 1 115 ? -13.641 8.602 41.035 1.00 93.62 115 ASN A C 1
ATOM 955 O O . ASN A 1 115 ? -12.431 8.807 40.925 1.00 93.62 115 ASN A O 1
ATOM 959 N N . TYR A 1 116 ? -14.385 8.312 39.966 1.00 92.81 116 TYR A N 1
ATOM 960 C CA . TYR A 1 116 ? -13.861 8.364 38.598 1.00 92.81 116 TYR A CA 1
ATOM 961 C C . TYR A 1 116 ? -13.845 9.793 38.038 1.00 92.81 116 TYR A C 1
ATOM 963 O O . TYR A 1 116 ? -12.867 10.191 37.404 1.00 92.81 116 TYR A O 1
ATOM 971 N N . LEU A 1 117 ? -14.868 10.595 38.343 1.00 92.69 117 LEU A N 1
ATOM 972 C CA . LEU A 1 117 ? -14.908 12.022 38.014 1.00 92.69 117 LEU A CA 1
ATOM 973 C C . LEU A 1 117 ? -13.748 12.792 38.661 1.00 92.69 117 LEU A C 1
ATOM 975 O O . LEU A 1 117 ? -13.141 13.646 38.018 1.00 92.69 117 LEU A O 1
ATOM 979 N N . GLU A 1 118 ? -13.386 12.468 39.904 1.00 91.69 118 GLU A N 1
ATOM 980 C CA . GLU A 1 118 ? -12.209 13.028 40.583 1.00 91.69 118 GLU A CA 1
ATOM 981 C C . GLU A 1 118 ? -10.899 12.705 39.857 1.00 91.69 118 GLU A C 1
ATOM 983 O O . GLU A 1 118 ? -10.020 13.557 39.760 1.00 91.69 118 GLU A O 1
ATOM 988 N N . LYS A 1 119 ? -10.792 11.507 39.271 1.00 88.94 119 LYS A N 1
ATOM 989 C CA . LYS A 1 119 ? -9.636 11.083 38.462 1.00 88.94 119 LYS A CA 1
ATOM 990 C C . LYS A 1 119 ? -9.613 11.692 37.056 1.00 88.94 119 LYS A C 1
ATOM 992 O O . LYS A 1 119 ? -8.684 11.407 36.302 1.00 88.94 119 LYS A O 1
ATOM 997 N N . GLY A 1 120 ? -10.633 12.460 36.668 1.00 90.06 120 GLY A N 1
ATOM 998 C CA . GLY A 1 120 ? -10.734 13.078 35.341 1.00 90.06 120 GLY A CA 1
ATOM 999 C C . GLY A 1 120 ? -10.951 12.083 34.195 1.00 90.06 120 GLY A C 1
ATOM 1000 O O . GLY A 1 120 ? -10.670 12.395 33.039 1.00 90.06 120 GLY A O 1
ATOM 1001 N N . SER A 1 121 ? -11.418 10.863 34.484 1.00 91.44 121 SER A N 1
ATOM 1002 C CA . SER A 1 121 ? -11.726 9.877 33.443 1.00 91.44 121 SER A CA 1
ATOM 1003 C C . SER A 1 121 ? -12.840 8.927 33.863 1.00 91.44 121 SER A C 1
ATOM 1005 O O . SER A 1 121 ? -12.898 8.490 35.009 1.00 91.44 121 SER A O 1
ATOM 1007 N N . LEU A 1 122 ? -13.721 8.578 32.925 1.00 92.69 122 LEU A N 1
ATOM 1008 C CA . LEU A 1 122 ? -14.875 7.711 33.169 1.00 92.69 122 LEU A CA 1
ATOM 1009 C C . LEU A 1 122 ? -14.790 6.429 32.341 1.00 92.69 122 LEU A C 1
ATOM 1011 O O . LEU A 1 122 ? -14.456 6.497 31.161 1.00 92.69 122 LEU A O 1
ATOM 1015 N N . PRO A 1 123 ? -15.165 5.259 32.885 1.00 94.06 123 PRO A N 1
ATOM 1016 C CA . PRO A 1 123 ? -15.379 4.064 32.074 1.00 94.06 123 PRO A CA 1
ATOM 1017 C C . PRO A 1 123 ? -16.345 4.366 30.926 1.00 94.06 123 PRO A C 1
ATOM 1019 O O . PRO A 1 123 ? -17.418 4.929 31.147 1.00 94.06 123 PRO A O 1
ATOM 1022 N N . TYR A 1 124 ? -15.998 3.974 29.703 1.00 93.12 124 TYR A N 1
ATOM 1023 C CA . TYR A 1 124 ? -16.765 4.363 28.521 1.00 93.12 124 TYR A CA 1
ATOM 1024 C C . TYR A 1 124 ? -18.249 3.934 28.563 1.00 93.12 124 TYR A C 1
ATOM 1026 O O . TYR A 1 124 ? -19.097 4.725 28.153 1.00 93.12 124 TYR A O 1
ATOM 1034 N N . PRO A 1 125 ? -18.630 2.771 29.140 1.00 93.69 125 PRO A N 1
ATOM 1035 C CA . PRO A 1 125 ? -20.043 2.450 29.373 1.00 93.69 125 PRO A CA 1
ATOM 1036 C C . PRO A 1 125 ? -20.767 3.371 30.365 1.00 93.69 125 PRO A C 1
ATOM 1038 O O . PRO A 1 125 ? -21.953 3.632 30.198 1.00 93.69 125 PRO A O 1
ATOM 1041 N N . ILE A 1 126 ? -20.072 3.887 31.384 1.00 93.81 126 ILE A N 1
ATOM 1042 C CA . ILE A 1 126 ? -20.652 4.883 32.299 1.00 93.81 126 ILE A CA 1
ATOM 1043 C C . ILE A 1 126 ? -20.882 6.186 31.534 1.00 93.81 126 ILE A C 1
ATOM 1045 O O . ILE A 1 126 ? -21.972 6.746 31.581 1.00 93.81 126 ILE A O 1
ATOM 1049 N N . PHE A 1 127 ? -19.894 6.614 30.745 1.00 91.25 127 PHE A N 1
ATOM 1050 C CA . PHE A 1 127 ? -20.031 7.788 29.884 1.00 91.25 127 PHE A CA 1
ATOM 1051 C C . PHE A 1 127 ? -21.194 7.653 28.878 1.00 91.25 127 PHE A C 1
ATOM 1053 O O . PHE A 1 127 ? -21.938 8.606 28.655 1.00 91.25 127 PHE A O 1
ATOM 1060 N N . ARG A 1 128 ? -21.418 6.450 28.329 1.00 89.94 128 ARG A N 1
ATOM 1061 C CA . ARG A 1 128 ? -22.568 6.128 27.464 1.00 89.94 128 ARG A CA 1
ATOM 1062 C C . ARG A 1 128 ? -23.920 6.355 28.154 1.00 89.94 128 ARG A C 1
ATOM 1064 O O . ARG A 1 128 ? -24.852 6.813 27.489 1.00 89.94 128 ARG A O 1
ATOM 1071 N N . CYS A 1 129 ? -24.022 6.066 29.452 1.00 90.62 129 CYS A N 1
ATOM 1072 C CA . CYS A 1 129 ? -25.226 6.341 30.242 1.00 90.62 129 CYS A CA 1
ATOM 1073 C C . CYS A 1 129 ? -25.440 7.853 30.415 1.00 90.62 129 CYS A C 1
ATOM 1075 O O . CYS A 1 129 ? -26.563 8.333 30.281 1.00 90.62 129 CYS A O 1
ATOM 1077 N N . CYS A 1 130 ? -24.365 8.619 30.639 1.00 88.06 130 CYS A N 1
ATOM 1078 C CA . CYS A 1 130 ? -24.439 10.082 30.723 1.00 88.06 130 CYS A CA 1
ATOM 1079 C C . CYS A 1 130 ? -24.915 10.708 29.403 1.00 88.06 130 CYS A C 1
ATOM 1081 O O . CYS A 1 130 ? -25.740 11.617 29.415 1.00 88.06 130 CYS A O 1
ATOM 1083 N N . PHE A 1 131 ? -24.434 10.204 28.262 1.00 79.56 131 PHE A N 1
ATOM 1084 C CA . PHE A 1 131 ? -24.825 10.696 26.937 1.00 79.56 131 PHE A CA 1
ATOM 1085 C C . PHE A 1 131 ? -26.327 10.539 26.650 1.00 79.56 131 PHE A C 1
ATOM 1087 O O . PHE A 1 131 ? -26.917 11.410 26.019 1.00 79.56 131 PHE A O 1
ATOM 1094 N N . GLU A 1 132 ? -26.963 9.461 27.124 1.00 78.19 132 GLU A N 1
ATOM 1095 C CA . GLU A 1 132 ? -28.417 9.286 26.973 1.00 78.19 132 GLU A CA 1
ATOM 1096 C C . GLU A 1 132 ? -29.202 10.390 27.693 1.00 78.19 132 GLU A C 1
ATOM 1098 O O . GLU A 1 132 ? -30.208 10.869 27.179 1.00 78.19 132 GLU A O 1
ATOM 1103 N N . LEU A 1 133 ? -28.720 10.808 28.866 1.00 81.31 133 LEU A N 1
ATOM 1104 C CA . LEU A 1 133 ? -29.330 11.874 29.658 1.00 81.31 133 LEU A CA 1
ATOM 1105 C C . LEU A 1 133 ? -29.036 13.262 29.078 1.00 81.31 133 LEU A C 1
ATOM 1107 O O . LEU A 1 133 ? -29.899 14.137 29.105 1.00 81.31 133 LEU A O 1
ATOM 1111 N N . LYS A 1 134 ? -27.825 13.466 28.548 1.00 79.00 134 LYS A N 1
ATOM 1112 C CA . LYS A 1 134 ? -27.360 14.741 27.987 1.00 79.00 134 LYS A CA 1
ATOM 1113 C C . LYS A 1 134 ? -26.724 14.535 26.606 1.00 79.00 134 LYS A C 1
ATOM 1115 O O . LYS A 1 134 ? -25.496 14.477 26.502 1.00 79.00 134 LYS A O 1
ATOM 1120 N N . PRO A 1 135 ? -27.521 14.507 25.521 1.00 73.44 135 PRO A N 1
ATOM 1121 C CA . PRO A 1 135 ? -27.009 14.305 24.161 1.00 73.44 135 PRO A CA 1
ATOM 1122 C C . PRO A 1 135 ? -25.954 15.341 23.730 1.00 73.44 135 PRO A C 1
ATOM 1124 O O . PRO A 1 135 ? -25.045 15.036 22.958 1.00 73.44 135 PRO A O 1
ATOM 1127 N N . ASN A 1 136 ? -26.019 16.557 24.281 1.00 68.81 136 ASN A N 1
ATOM 1128 C CA . ASN A 1 136 ? -25.077 17.639 23.979 1.00 68.81 136 ASN A CA 1
ATOM 1129 C C . ASN A 1 136 ? -23.652 17.386 24.512 1.00 68.81 136 ASN A C 1
ATOM 1131 O O . ASN A 1 136 ? -22.718 18.037 24.045 1.00 68.81 136 ASN A O 1
ATOM 1135 N N . LEU A 1 137 ? -23.447 16.407 25.408 1.00 67.25 137 LEU A N 1
ATOM 1136 C CA . LEU A 1 137 ? -22.111 16.001 25.872 1.00 67.25 137 LEU A CA 1
ATOM 1137 C C . LEU A 1 137 ? -21.193 15.579 24.715 1.00 67.25 137 LEU A C 1
ATOM 1139 O O . LEU A 1 137 ? -19.977 15.720 24.804 1.00 67.25 137 LEU A O 1
ATOM 1143 N N . HIS A 1 138 ? -21.760 15.097 23.606 1.00 62.38 138 HIS A N 1
ATOM 1144 C CA . HIS A 1 138 ? -20.992 14.673 22.437 1.00 62.38 138 HIS A CA 1
ATOM 1145 C C . HIS A 1 138 ? -20.397 15.849 21.647 1.00 62.38 138 HIS A C 1
ATOM 1147 O O . HIS A 1 138 ? -19.353 15.684 21.019 1.00 62.38 138 HIS A O 1
ATOM 1153 N N . ALA A 1 139 ? -21.022 17.031 21.695 1.00 59.44 139 ALA A N 1
ATOM 1154 C CA . ALA A 1 139 ? -20.503 18.241 21.052 1.00 59.44 139 ALA A CA 1
ATOM 1155 C C . ALA A 1 139 ? -19.284 18.819 21.795 1.00 59.44 139 ALA A C 1
ATOM 1157 O O . ALA A 1 139 ? -18.471 19.522 21.203 1.00 59.44 139 ALA A O 1
ATOM 1158 N N . LEU A 1 140 ? -19.143 18.502 23.086 1.00 54.00 140 LEU A N 1
ATOM 1159 C CA . LEU A 1 140 ? -18.025 18.949 23.921 1.00 54.00 140 LEU A CA 1
ATOM 1160 C C . LEU A 1 140 ? -16.762 18.112 23.714 1.00 54.00 140 LEU A C 1
ATOM 1162 O O . LEU A 1 140 ? -15.671 18.540 24.085 1.00 54.00 140 LEU A O 1
ATOM 1166 N N . ILE A 1 141 ? -16.883 16.949 23.071 1.00 59.75 141 ILE A N 1
ATOM 1167 C CA . ILE A 1 141 ? -15.740 16.133 22.680 1.00 59.75 141 ILE A CA 1
ATOM 1168 C C . ILE A 1 141 ? -15.322 16.510 21.252 1.00 59.75 141 ILE A C 1
ATOM 1170 O O . ILE A 1 141 ? -15.484 15.757 20.292 1.00 59.75 141 ILE A O 1
ATOM 1174 N N . ASN A 1 142 ? -14.820 17.737 21.117 1.00 51.38 142 ASN A N 1
ATOM 1175 C CA . ASN A 1 142 ? -14.281 18.273 19.872 1.00 51.38 142 ASN A CA 1
ATOM 1176 C C . ASN A 1 142 ? -12.865 17.753 19.653 1.00 51.38 142 ASN A C 1
ATOM 1178 O O . ASN A 1 142 ? -11.900 18.388 20.070 1.00 51.38 142 ASN A O 1
ATOM 1182 N N . ASP A 1 143 ? -12.721 16.607 18.993 1.00 57.66 143 ASP A N 1
ATOM 1183 C CA . ASP A 1 143 ? -11.394 16.171 18.586 1.00 57.66 143 ASP A CA 1
ATOM 1184 C C . ASP A 1 143 ? -11.419 15.203 17.401 1.00 57.66 143 ASP A C 1
ATOM 1186 O O . ASP A 1 143 ? -12.351 14.425 17.218 1.00 57.66 143 ASP A O 1
ATOM 1190 N N . THR A 1 144 ? -10.354 15.213 16.597 1.00 61.19 144 THR A N 1
ATOM 1191 C CA . THR A 1 144 ? -10.146 14.208 15.528 1.00 61.19 144 THR A CA 1
ATOM 1192 C C . THR A 1 144 ? -9.797 12.817 16.080 1.00 61.19 144 THR A C 1
ATOM 1194 O O . THR A 1 144 ? -9.832 11.823 15.346 1.00 61.19 144 THR A O 1
ATOM 1197 N N . SER A 1 145 ? -9.515 12.726 17.384 1.00 70.12 145 SER A N 1
ATOM 1198 C CA . SER A 1 145 ? -9.233 11.491 18.115 1.00 70.12 145 SER A CA 1
ATOM 1199 C C . SER A 1 145 ? -9.645 11.602 19.580 1.00 70.12 145 SER A C 1
ATOM 1201 O O . SER A 1 145 ? -9.309 12.579 20.239 1.00 70.12 145 SER A O 1
ATOM 1203 N N . LEU A 1 146 ? -10.275 10.569 20.129 1.00 85.44 146 LEU A N 1
ATOM 1204 C CA . LEU A 1 146 ? -10.623 10.527 21.549 1.00 85.44 146 LEU A CA 1
ATOM 1205 C C . LEU A 1 146 ? -9.425 10.113 22.397 1.00 85.44 146 LEU A C 1
ATOM 1207 O O . LEU A 1 146 ? -8.690 9.197 22.025 1.00 85.44 146 LEU A O 1
ATOM 1211 N N . ARG A 1 147 ? -9.256 10.748 23.559 1.00 89.69 147 ARG A N 1
ATOM 1212 C CA . ARG A 1 147 ? -8.252 10.356 24.553 1.00 89.69 147 ARG A CA 1
ATOM 1213 C C . ARG A 1 147 ? -8.859 9.401 25.563 1.00 89.69 147 ARG A C 1
ATOM 1215 O O . ARG A 1 147 ? -9.916 9.663 26.135 1.00 89.69 147 ARG A O 1
ATOM 1222 N N . PHE A 1 148 ? -8.140 8.322 25.814 1.00 91.69 148 PHE A N 1
ATOM 1223 C CA . PHE A 1 148 ? -8.521 7.309 26.773 1.00 91.69 148 PHE A CA 1
ATOM 1224 C C . PHE A 1 148 ? -7.352 6.952 27.686 1.00 91.69 148 PHE A C 1
ATOM 1226 O O . PHE A 1 148 ? -6.182 7.103 27.332 1.00 91.69 148 PHE A O 1
ATOM 1233 N N . THR A 1 149 ? -7.673 6.408 28.849 1.00 89.44 149 THR A N 1
ATOM 1234 C CA . THR A 1 149 ? -6.748 5.708 29.733 1.00 89.44 149 THR A CA 1
ATOM 1235 C C . THR A 1 149 ? -7.162 4.242 29.836 1.00 89.44 149 THR A C 1
ATOM 1237 O O . THR A 1 149 ? -8.338 3.877 29.770 1.00 89.44 149 THR A O 1
ATOM 1240 N N . SER A 1 150 ? -6.179 3.349 29.910 1.00 84.06 150 SER A N 1
ATOM 1241 C CA . SER A 1 150 ? -6.427 1.932 30.178 1.00 84.06 150 SER A CA 1
ATOM 1242 C C . SER A 1 150 ? -6.610 1.683 31.677 1.00 84.06 150 SER A C 1
ATOM 1244 O O . SER A 1 150 ? -6.261 2.515 32.512 1.00 84.06 150 SER A O 1
ATOM 1246 N N . ALA A 1 151 ? -7.045 0.472 32.026 1.00 73.88 151 ALA A N 1
ATOM 1247 C CA . ALA A 1 151 ? -7.084 -0.038 33.398 1.00 73.88 151 ALA A CA 1
ATOM 1248 C C . ALA A 1 151 ? -5.784 0.164 34.198 1.00 73.88 151 ALA A C 1
ATOM 1250 O O . ALA A 1 151 ? -5.806 0.261 35.422 1.00 73.88 151 ALA A O 1
ATOM 1251 N N . ARG A 1 152 ? -4.642 0.171 33.497 1.00 78.06 152 ARG A N 1
ATOM 1252 C CA . ARG A 1 152 ? -3.299 0.315 34.073 1.00 78.06 152 ARG A CA 1
ATOM 1253 C C . ARG A 1 152 ? -2.836 1.774 34.137 1.00 78.06 152 ARG A C 1
ATOM 1255 O O . ARG A 1 152 ? -1.679 2.021 34.444 1.00 78.06 152 ARG A O 1
ATOM 1262 N N . GLY A 1 153 ? -3.705 2.728 33.799 1.00 78.88 153 GLY A N 1
ATOM 1263 C CA . GLY A 1 153 ? -3.380 4.154 33.743 1.00 78.88 153 GLY A CA 1
ATOM 1264 C C . GLY A 1 153 ? -2.615 4.582 32.487 1.00 78.88 153 GLY A C 1
ATOM 1265 O O . GLY A 1 153 ? -2.284 5.753 32.350 1.00 78.88 153 GLY A O 1
ATOM 1266 N N . GLU A 1 154 ? -2.343 3.673 31.546 1.00 85.19 154 GLU A N 1
ATOM 1267 C CA . GLU A 1 154 ? -1.660 4.033 30.297 1.00 85.19 154 GLU A CA 1
ATOM 1268 C C . GLU A 1 154 ? -2.598 4.839 29.393 1.00 85.19 154 GLU A C 1
ATOM 1270 O O . GLU A 1 154 ? -3.665 4.340 29.021 1.00 85.19 154 GLU A O 1
ATOM 1275 N N . ALA A 1 155 ? -2.191 6.056 29.032 1.00 89.31 155 ALA A N 1
ATOM 1276 C CA . ALA A 1 155 ? -2.914 6.905 28.095 1.00 89.31 155 ALA A CA 1
ATOM 1277 C C . ALA A 1 155 ? -2.752 6.414 26.647 1.00 89.31 155 ALA A C 1
ATOM 1279 O O . ALA A 1 155 ? -1.689 5.927 26.255 1.00 89.31 155 ALA A O 1
ATOM 1280 N N . PHE A 1 156 ? -3.809 6.551 25.852 1.00 92.12 156 PHE A N 1
ATOM 1281 C CA . PHE A 1 156 ? -3.812 6.282 24.418 1.00 92.12 156 PHE A CA 1
ATOM 1282 C C . PHE A 1 156 ? -4.861 7.150 23.713 1.00 92.12 156 PHE A C 1
ATOM 1284 O O . PHE A 1 156 ? -5.793 7.662 24.336 1.00 92.12 156 PHE A O 1
ATOM 1291 N N . THR A 1 157 ? -4.716 7.317 22.404 1.00 91.88 157 THR A N 1
ATOM 1292 C CA . THR A 1 157 ? -5.717 7.955 21.545 1.00 91.88 157 THR A CA 1
ATOM 1293 C C . THR A 1 157 ? -6.438 6.910 20.707 1.00 91.88 157 THR A C 1
ATOM 1295 O O . THR A 1 157 ? -5.895 5.847 20.406 1.00 91.88 157 THR A O 1
ATOM 1298 N N . PHE A 1 158 ? -7.673 7.202 20.318 1.00 91.12 158 PHE A N 1
ATOM 1299 C CA . PHE A 1 158 ? -8.441 6.365 19.409 1.00 91.12 158 PHE A CA 1
ATOM 1300 C C . PHE A 1 158 ? -8.970 7.212 18.244 1.00 91.12 158 PHE A C 1
ATOM 1302 O O . PHE A 1 158 ? -9.589 8.253 18.491 1.00 91.12 158 PHE A O 1
ATOM 1309 N N . PRO A 1 159 ? -8.724 6.818 16.982 1.00 91.25 159 PRO A N 1
ATOM 1310 C CA . PRO A 1 159 ? -9.162 7.595 15.829 1.00 91.25 159 PRO A CA 1
ATOM 1311 C C . PRO A 1 159 ? -10.688 7.553 15.698 1.00 91.25 159 PRO A C 1
ATOM 1313 O O . PRO A 1 159 ? -11.282 6.476 15.695 1.00 91.25 159 PRO A O 1
ATOM 1316 N N . ILE A 1 160 ? -11.324 8.720 15.547 1.00 89.38 160 ILE A N 1
ATOM 1317 C CA . ILE A 1 160 ? -12.780 8.798 15.318 1.00 89.38 160 ILE A CA 1
ATOM 1318 C C . ILE A 1 160 ? -13.161 8.854 13.839 1.00 89.38 160 ILE A C 1
ATOM 1320 O O . ILE A 1 160 ? -14.316 8.619 13.488 1.00 89.38 160 ILE A O 1
ATOM 1324 N N . LYS A 1 161 ? -12.193 9.171 12.974 1.00 90.62 161 LYS A N 1
ATOM 1325 C CA . LYS A 1 161 ? -12.371 9.255 11.525 1.00 90.62 161 LYS A CA 1
ATOM 1326 C C . LYS A 1 161 ? -11.484 8.254 10.812 1.00 90.62 161 LYS A C 1
ATOM 1328 O O . LYS A 1 161 ? -10.367 7.968 11.254 1.00 90.62 161 LYS A O 1
ATOM 1333 N N . LEU A 1 162 ? -11.951 7.794 9.659 1.00 92.50 162 LEU A N 1
ATOM 1334 C CA . LEU A 1 162 ? -11.094 7.090 8.722 1.00 92.50 162 LEU A CA 1
ATOM 1335 C C . LEU A 1 162 ? -10.038 8.054 8.154 1.00 92.50 162 LEU A C 1
ATOM 1337 O O . LEU A 1 162 ? -10.341 9.183 7.777 1.00 92.50 162 LEU A O 1
ATOM 1341 N N . THR A 1 163 ? -8.784 7.606 8.088 1.00 93.56 163 THR A N 1
ATOM 1342 C CA . THR A 1 163 ? -7.666 8.376 7.519 1.00 93.56 163 THR A CA 1
ATOM 1343 C C . THR A 1 163 ? -6.846 7.500 6.576 1.00 93.56 163 THR A C 1
ATOM 1345 O O . THR A 1 163 ? -6.780 6.285 6.767 1.00 93.56 163 THR A O 1
ATOM 1348 N N . ASN A 1 164 ? -6.149 8.103 5.607 1.00 94.75 164 ASN A N 1
ATOM 1349 C CA . ASN A 1 164 ? -5.234 7.372 4.716 1.00 94.75 164 ASN A CA 1
ATOM 1350 C C . ASN A 1 164 ? -4.141 6.615 5.485 1.00 94.75 164 ASN A C 1
ATOM 1352 O O . ASN A 1 164 ? -3.716 5.541 5.075 1.00 94.75 164 ASN A O 1
ATOM 1356 N N . LYS A 1 165 ? -3.729 7.133 6.647 1.00 95.50 165 LYS A N 1
ATOM 1357 C CA . LYS A 1 165 ? -2.768 6.465 7.533 1.00 95.50 165 LYS A CA 1
ATOM 1358 C C . LYS A 1 165 ? -3.343 5.185 8.142 1.00 95.50 165 LYS A C 1
ATOM 1360 O O . LYS A 1 165 ? -2.659 4.168 8.169 1.00 95.50 165 LYS A O 1
ATOM 1365 N N . LEU A 1 166 ? -4.594 5.227 8.605 1.00 96.62 166 LEU A N 1
ATOM 1366 C CA . LEU A 1 166 ? -5.283 4.047 9.128 1.00 96.62 166 LEU A CA 1
ATOM 1367 C C . LEU A 1 166 ? -5.516 3.010 8.020 1.00 96.62 166 LEU A C 1
ATOM 1369 O O . LEU A 1 166 ? -5.245 1.835 8.241 1.00 96.62 166 LEU A O 1
ATOM 1373 N N . ALA A 1 167 ? -5.927 3.444 6.822 1.00 97.06 167 ALA A N 1
ATOM 1374 C CA . ALA A 1 167 ? -6.088 2.566 5.661 1.00 97.06 167 ALA A CA 1
ATOM 1375 C C . ALA A 1 167 ? -4.764 1.889 5.255 1.00 97.06 167 ALA A C 1
ATOM 1377 O O . ALA A 1 167 ? -4.723 0.672 5.091 1.00 97.06 167 ALA A O 1
ATOM 1378 N N . TYR A 1 168 ? -3.662 2.646 5.196 1.00 97.94 168 TYR A N 1
ATOM 1379 C CA . TYR A 1 168 ? -2.321 2.102 4.956 1.00 97.94 168 TYR A CA 1
ATOM 1380 C C . TYR A 1 168 ? -1.923 1.043 5.990 1.00 97.94 168 TYR A C 1
ATOM 1382 O O . TYR A 1 168 ? -1.489 -0.048 5.624 1.00 97.94 168 TYR A O 1
ATOM 1390 N N . LEU A 1 169 ? -2.120 1.319 7.285 1.00 97.75 169 LEU A N 1
ATOM 1391 C CA . LEU A 1 169 ? -1.815 0.340 8.330 1.00 97.75 169 LEU A CA 1
ATOM 1392 C C . LEU A 1 169 ? -2.722 -0.893 8.277 1.00 97.75 169 LEU A C 1
ATOM 1394 O O . LEU A 1 169 ? -2.263 -1.972 8.634 1.00 97.75 169 LEU A O 1
ATOM 1398 N N . CYS A 1 170 ? -3.971 -0.767 7.819 1.00 97.44 170 CYS A N 1
ATOM 1399 C CA . CYS A 1 170 ? -4.831 -1.925 7.558 1.00 97.44 170 CYS A CA 1
ATOM 1400 C C . CYS A 1 170 ? -4.235 -2.814 6.458 1.00 97.44 170 CYS A C 1
ATOM 1402 O O . CYS A 1 170 ? -4.218 -4.032 6.608 1.00 97.44 170 CYS A O 1
ATOM 1404 N N . GLY A 1 171 ? -3.688 -2.215 5.394 1.00 97.25 171 GLY A N 1
ATOM 1405 C CA . GLY A 1 171 ? -2.985 -2.944 4.334 1.00 97.25 171 GLY A CA 1
ATOM 1406 C C . GLY A 1 171 ? -1.738 -3.669 4.840 1.00 97.25 171 GLY A C 1
ATOM 1407 O O . GLY A 1 171 ? -1.580 -4.862 4.604 1.00 97.25 171 GLY A O 1
ATOM 1408 N N . ILE A 1 172 ? -0.902 -2.973 5.619 1.00 97.56 172 ILE A N 1
ATOM 1409 C CA . ILE A 1 172 ? 0.274 -3.566 6.280 1.00 97.56 172 ILE A CA 1
ATOM 1410 C C . ILE A 1 172 ? -0.139 -4.714 7.212 1.00 97.56 172 ILE A C 1
ATOM 1412 O O . ILE A 1 172 ? 0.520 -5.751 7.254 1.00 97.56 172 ILE A O 1
ATOM 1416 N N . CYS A 1 173 ? -1.229 -4.537 7.967 1.00 95.69 173 CYS A N 1
ATOM 1417 C CA . CYS A 1 173 ? -1.714 -5.549 8.898 1.00 95.69 173 CYS A CA 1
ATOM 1418 C C . CYS A 1 173 ? -2.219 -6.798 8.162 1.00 95.69 173 CYS A C 1
ATOM 1420 O O . CYS A 1 173 ? -1.853 -7.914 8.530 1.00 95.69 173 CYS A O 1
ATOM 1422 N N . ASN A 1 174 ? -2.974 -6.624 7.073 1.00 94.62 174 ASN A N 1
ATOM 1423 C CA . ASN A 1 174 ? -3.427 -7.745 6.254 1.00 94.62 174 ASN A CA 1
ATOM 1424 C C . ASN A 1 174 ? -2.269 -8.479 5.566 1.00 94.62 174 ASN A C 1
ATOM 1426 O O . ASN A 1 174 ? -2.361 -9.700 5.467 1.00 94.62 174 ASN A O 1
ATOM 1430 N N . GLY A 1 175 ? -1.174 -7.804 5.198 1.00 93.94 175 GLY A N 1
ATOM 1431 C CA . GLY A 1 175 ? 0.019 -8.454 4.638 1.00 93.94 175 GLY A CA 1
ATOM 1432 C C . GLY A 1 175 ? 0.884 -9.167 5.686 1.00 93.94 175 GLY A C 1
ATOM 1433 O O . GLY A 1 175 ? 0.746 -10.371 5.909 1.00 93.94 175 GLY A O 1
ATOM 1434 N N . ASP A 1 176 ? 1.671 -8.415 6.460 1.00 93.38 176 ASP A N 1
ATOM 1435 C CA . ASP A 1 176 ? 2.642 -8.966 7.430 1.00 93.38 176 ASP A CA 1
ATOM 1436 C C . ASP A 1 176 ? 2.192 -8.894 8.905 1.00 93.38 176 ASP A C 1
ATOM 1438 O O . ASP A 1 176 ? 2.888 -9.346 9.822 1.00 93.38 176 ASP A O 1
ATOM 1442 N N . GLY A 1 177 ? 1.023 -8.309 9.178 1.00 94.38 177 GLY A N 1
ATOM 1443 C CA . GLY A 1 177 ? 0.511 -8.156 10.539 1.00 94.38 177 GLY A CA 1
ATOM 1444 C C . GLY A 1 177 ? -0.242 -9.367 11.089 1.00 94.38 177 GLY A C 1
ATOM 1445 O O . GLY A 1 177 ? -0.927 -10.096 10.381 1.00 94.38 177 GLY A O 1
ATOM 1446 N N . ASN A 1 178 ? -0.186 -9.565 12.397 1.00 94.06 178 ASN A N 1
ATOM 1447 C CA . ASN A 1 178 ? -0.972 -10.561 13.108 1.00 94.06 178 ASN A CA 1
ATOM 1448 C C . ASN A 1 178 ? -1.683 -9.914 14.292 1.00 94.06 178 ASN A C 1
ATOM 1450 O O . ASN A 1 178 ? -1.083 -9.141 15.050 1.00 94.06 178 ASN A O 1
ATOM 1454 N N . LEU A 1 179 ? -2.955 -10.269 14.449 1.00 95.25 179 LEU A N 1
ATOM 1455 C CA . LEU A 1 179 ? -3.787 -9.858 15.564 1.00 95.25 179 LEU A CA 1
ATOM 1456 C C . LEU A 1 179 ? -3.808 -10.969 16.610 1.00 95.25 179 LEU A C 1
ATOM 1458 O O . LEU A 1 179 ? -4.069 -12.130 16.308 1.00 95.25 179 LEU A O 1
ATOM 1462 N N . ARG A 1 180 ? -3.526 -10.596 17.852 1.00 93.81 180 ARG A N 1
ATOM 1463 C CA . ARG A 1 180 ? -3.770 -11.405 19.048 1.00 93.81 180 ARG A CA 1
ATOM 1464 C C . ARG A 1 180 ? -4.542 -10.566 20.044 1.00 93.81 180 ARG A C 1
ATOM 1466 O O . ARG A 1 180 ? -4.463 -9.339 19.961 1.00 93.81 180 ARG A O 1
ATOM 1473 N N . ASP A 1 181 ? -5.206 -11.200 21.006 1.00 88.56 181 ASP A N 1
ATOM 1474 C CA . ASP A 1 181 ? -6.107 -10.556 21.979 1.00 88.56 181 ASP A CA 1
ATOM 1475 C C . ASP A 1 181 ? -5.735 -9.115 22.367 1.00 88.56 181 ASP A C 1
ATOM 1477 O O . ASP A 1 181 ? -6.531 -8.188 22.251 1.00 88.56 181 ASP A O 1
ATOM 1481 N N . TYR A 1 182 ? -4.486 -8.901 22.783 1.00 90.50 182 TYR A N 1
ATOM 1482 C CA . TYR A 1 182 ? -3.983 -7.589 23.193 1.00 90.50 182 TYR A CA 1
ATOM 1483 C C . TYR A 1 182 ? -2.894 -7.030 22.282 1.00 90.50 182 TYR A C 1
ATOM 1485 O O . TYR A 1 182 ? -2.361 -5.963 22.573 1.00 90.50 182 TYR A O 1
ATOM 1493 N N . TRP A 1 183 ? -2.515 -7.736 21.220 1.00 94.25 183 TRP A N 1
ATOM 1494 C CA . TRP A 1 183 ? -1.324 -7.415 20.446 1.00 94.25 183 TRP A CA 1
ATOM 1495 C C . TRP A 1 183 ? -1.622 -7.247 18.969 1.00 94.25 183 TRP A C 1
ATOM 1497 O O . TRP A 1 183 ? -2.064 -8.178 18.304 1.00 94.25 183 TRP A O 1
ATOM 1507 N N . VAL A 1 184 ? -1.230 -6.091 18.448 1.00 96.56 184 VAL A N 1
ATOM 1508 C CA . VAL A 1 184 ? -0.949 -5.937 17.023 1.00 96.56 184 VAL A CA 1
ATOM 1509 C C . VAL A 1 184 ? 0.541 -6.157 16.825 1.00 96.56 184 VAL A C 1
ATOM 1511 O O . VAL A 1 184 ? 1.367 -5.473 17.440 1.00 96.56 184 VAL A O 1
ATOM 1514 N N . ILE A 1 185 ? 0.882 -7.152 16.015 1.00 96.50 185 ILE A N 1
ATOM 1515 C CA . ILE A 1 185 ? 2.256 -7.576 15.753 1.00 96.50 185 ILE A CA 1
ATOM 1516 C C . ILE A 1 185 ? 2.509 -7.399 14.265 1.00 96.50 185 ILE A C 1
ATOM 1518 O O . ILE A 1 185 ? 1.841 -8.051 13.479 1.00 96.50 185 ILE A O 1
ATOM 1522 N N . ILE A 1 186 ? 3.467 -6.564 13.873 1.00 97.00 186 ILE A N 1
ATOM 1523 C CA . ILE A 1 186 ? 3.865 -6.416 12.465 1.00 97.00 186 ILE A CA 1
ATOM 1524 C C . ILE A 1 186 ? 5.342 -6.766 12.353 1.00 97.00 186 ILE A C 1
ATOM 1526 O O . ILE A 1 186 ? 6.140 -6.265 13.150 1.00 97.00 186 ILE A O 1
ATOM 1530 N N . ALA A 1 187 ? 5.687 -7.633 11.402 1.00 95.12 187 ALA A N 1
ATOM 1531 C CA . ALA A 1 187 ? 7.049 -8.086 11.148 1.00 95.12 187 ALA A CA 1
ATOM 1532 C C . ALA A 1 187 ? 7.550 -7.603 9.780 1.00 95.12 187 ALA A C 1
ATOM 1534 O O . ALA A 1 187 ? 6.761 -7.448 8.863 1.00 95.12 187 ALA A O 1
ATOM 1535 N N . ASP A 1 188 ? 8.853 -7.358 9.657 1.00 94.94 188 ASP A N 1
ATOM 1536 C CA . ASP A 1 188 ? 9.516 -7.002 8.399 1.00 94.94 188 ASP A CA 1
ATOM 1537 C C . ASP A 1 188 ? 11.025 -7.300 8.512 1.00 94.94 188 ASP A C 1
ATOM 1539 O O . ASP A 1 188 ? 11.614 -7.211 9.593 1.00 94.94 188 ASP A O 1
ATOM 1543 N N . GLU A 1 189 ? 11.696 -7.638 7.412 1.00 92.31 189 GLU A N 1
ATOM 1544 C CA . GLU A 1 189 ? 13.159 -7.779 7.370 1.00 92.31 189 GLU A CA 1
ATOM 1545 C C . GLU A 1 189 ? 13.897 -6.434 7.553 1.00 92.31 189 GLU A C 1
ATOM 1547 O O . GLU A 1 189 ? 15.051 -6.385 7.995 1.00 92.31 189 GLU A O 1
ATOM 1552 N N . ASN A 1 190 ? 13.237 -5.318 7.243 1.00 92.38 190 ASN A N 1
ATOM 1553 C CA . ASN A 1 190 ? 13.789 -3.976 7.202 1.00 92.38 190 ASN A CA 1
ATOM 1554 C C . ASN A 1 190 ? 13.482 -3.185 8.487 1.00 92.38 190 ASN A C 1
ATOM 1556 O O . ASN A 1 190 ? 12.379 -2.677 8.698 1.00 92.38 190 ASN A O 1
ATOM 1560 N N . LYS A 1 191 ? 14.502 -2.996 9.337 1.00 94.62 191 LYS A N 1
ATOM 1561 C CA . LYS A 1 191 ? 14.381 -2.202 10.575 1.00 94.62 191 LYS A CA 1
ATOM 1562 C C . LYS A 1 191 ? 13.851 -0.774 10.346 1.00 94.62 191 LYS A C 1
ATOM 1564 O O . LYS A 1 191 ? 12.940 -0.397 11.082 1.00 94.62 191 LYS A O 1
ATOM 1569 N N . PRO A 1 192 ? 14.353 0.009 9.363 1.00 95.19 192 PRO A N 1
ATOM 1570 C CA . PRO A 1 192 ? 13.800 1.336 9.082 1.00 95.19 192 PRO A CA 1
ATOM 1571 C C . PRO A 1 192 ? 12.292 1.340 8.801 1.00 95.19 192 PRO A C 1
ATOM 1573 O O . PRO A 1 192 ? 11.595 2.251 9.245 1.00 95.19 192 PRO A O 1
ATOM 1576 N N . HIS A 1 193 ? 11.765 0.322 8.110 1.00 95.19 193 HIS A N 1
ATOM 1577 C CA . HIS A 1 193 ? 10.325 0.219 7.881 1.00 95.19 193 HIS A CA 1
ATOM 1578 C C . HIS A 1 193 ? 9.562 -0.034 9.191 1.00 95.19 193 HIS A C 1
ATOM 1580 O O . HIS A 1 193 ? 8.595 0.668 9.477 1.00 95.19 193 HIS A O 1
ATOM 1586 N N . ILE A 1 194 ? 10.044 -0.932 10.057 1.00 97.12 194 ILE A N 1
ATOM 1587 C CA . ILE A 1 194 ? 9.458 -1.143 11.394 1.00 97.12 194 ILE A CA 1
ATOM 1588 C C . ILE A 1 194 ? 9.503 0.125 12.261 1.00 97.12 194 ILE A C 1
ATOM 1590 O O . ILE A 1 194 ? 8.546 0.418 12.984 1.00 97.12 194 ILE A O 1
ATOM 1594 N N . GLU A 1 195 ? 10.580 0.908 12.194 1.00 96.44 195 GLU A N 1
ATOM 1595 C CA . GLU A 1 195 ? 10.684 2.199 12.887 1.00 96.44 195 GLU A CA 1
ATOM 1596 C C . GLU A 1 195 ? 9.650 3.203 12.355 1.00 96.44 195 GLU A C 1
ATOM 1598 O O . GLU A 1 195 ? 8.939 3.826 13.149 1.00 96.44 195 GLU A O 1
ATOM 1603 N N . TYR A 1 196 ? 9.486 3.291 11.031 1.00 96.06 196 TYR A N 1
ATOM 1604 C CA . TYR A 1 196 ? 8.440 4.095 10.396 1.00 96.06 196 TYR A CA 1
ATOM 1605 C C . TYR A 1 196 ? 7.035 3.669 10.846 1.00 96.06 196 TYR A C 1
ATOM 1607 O O . TYR A 1 196 ? 6.256 4.510 11.300 1.00 96.06 196 TYR A O 1
ATOM 1615 N N . LEU A 1 197 ? 6.717 2.372 10.799 1.00 97.06 197 LEU A N 1
ATOM 1616 C CA . LEU A 1 197 ? 5.424 1.836 11.240 1.00 97.06 197 LEU A CA 1
ATOM 1617 C C . LEU A 1 197 ? 5.165 2.121 12.723 1.00 97.06 197 LEU A C 1
ATOM 1619 O O . LEU A 1 197 ? 4.052 2.484 13.102 1.00 97.06 197 LEU A O 1
ATOM 1623 N N . THR A 1 198 ? 6.200 2.042 13.562 1.00 97.00 198 THR A N 1
ATOM 1624 C CA . THR A 1 198 ? 6.109 2.393 14.987 1.00 97.00 198 THR A CA 1
ATOM 1625 C C . THR A 1 198 ? 5.742 3.865 15.180 1.00 97.00 198 THR A C 1
ATOM 1627 O O . THR A 1 198 ? 4.912 4.178 16.038 1.00 97.00 198 THR A O 1
ATOM 1630 N N . ILE A 1 199 ? 6.306 4.772 14.375 1.00 96.44 199 ILE A N 1
ATOM 1631 C CA . ILE A 1 199 ? 5.933 6.195 14.380 1.00 96.44 199 ILE A CA 1
ATOM 1632 C C . ILE A 1 199 ? 4.468 6.356 13.959 1.00 96.44 199 ILE A C 1
ATOM 1634 O O . ILE A 1 199 ? 3.715 7.028 14.662 1.00 96.44 199 ILE A O 1
ATOM 1638 N N . GLN A 1 200 ? 4.030 5.704 12.876 1.00 95.81 200 GLN A N 1
ATOM 1639 C CA . GLN A 1 200 ? 2.641 5.802 12.405 1.00 95.81 200 GLN A CA 1
ATOM 1640 C C . GLN A 1 200 ? 1.631 5.302 13.451 1.00 95.81 200 GLN A C 1
ATOM 1642 O O . GLN A 1 200 ? 0.632 5.977 13.710 1.00 95.81 200 GLN A O 1
ATOM 1647 N N . LEU A 1 201 ? 1.914 4.165 14.097 1.00 95.88 201 LEU A N 1
ATOM 1648 C CA . LEU A 1 201 ? 1.107 3.627 15.197 1.00 95.88 201 LEU A CA 1
ATOM 1649 C C . LEU A 1 201 ? 1.061 4.592 16.390 1.00 95.88 201 LEU A C 1
ATOM 1651 O O . LEU A 1 201 ? -0.007 4.821 16.951 1.00 95.88 201 LEU A O 1
ATOM 1655 N N . THR A 1 202 ? 2.196 5.202 16.746 1.00 95.06 202 THR A N 1
ATOM 1656 C CA . THR A 1 202 ? 2.265 6.183 17.842 1.00 95.06 202 THR A CA 1
ATOM 1657 C C . THR A 1 202 ? 1.440 7.428 17.528 1.00 95.06 202 THR A C 1
ATOM 1659 O O . THR A 1 202 ? 0.742 7.928 18.400 1.00 95.06 202 THR A O 1
ATOM 1662 N N . VAL A 1 203 ? 1.480 7.913 16.285 1.00 93.31 203 VAL A N 1
ATOM 1663 C CA . VAL A 1 203 ? 0.705 9.086 15.857 1.00 93.31 203 VAL A CA 1
ATOM 1664 C C . VAL A 1 203 ? -0.801 8.822 15.915 1.00 93.31 203 VAL A C 1
ATOM 1666 O O . VAL A 1 203 ? -1.551 9.713 16.293 1.00 93.31 203 VAL A O 1
ATOM 1669 N N . LEU A 1 204 ? -1.259 7.623 15.544 1.00 93.25 204 LEU A N 1
ATOM 1670 C CA . LEU A 1 204 ? -2.691 7.293 15.567 1.00 93.25 204 LEU A CA 1
ATOM 1671 C C . LEU A 1 204 ? -3.212 6.975 16.968 1.00 93.25 204 LEU A C 1
ATOM 1673 O O . LEU A 1 204 ? -4.319 7.383 17.320 1.00 93.25 204 LEU A O 1
ATOM 1677 N N . PHE A 1 205 ? -2.428 6.235 17.753 1.00 93.50 205 PHE A N 1
ATOM 1678 C CA . PHE A 1 205 ? -2.894 5.646 19.007 1.00 93.50 205 PHE A CA 1
ATOM 1679 C C . PHE A 1 205 ? -2.261 6.255 20.257 1.00 93.50 205 PHE A C 1
ATOM 1681 O O . PHE A 1 205 ? -2.533 5.797 21.364 1.00 93.50 205 PHE A O 1
ATOM 1688 N N . GLY A 1 206 ? -1.376 7.246 20.118 1.00 91.25 206 GLY A N 1
ATOM 1689 C CA . GLY A 1 206 ? -0.689 7.889 21.242 1.00 91.25 206 GLY A CA 1
ATOM 1690 C C . GLY A 1 206 ? 0.212 6.938 22.035 1.00 91.25 206 GLY A C 1
ATOM 1691 O O . GLY A 1 206 ? 0.731 7.306 23.084 1.00 91.25 206 GLY A O 1
ATOM 1692 N N . LYS A 1 207 ? 0.399 5.704 21.549 1.00 90.62 207 LYS A N 1
ATOM 1693 C CA . LYS A 1 207 ? 1.100 4.624 22.237 1.00 90.62 207 LYS A CA 1
ATOM 1694 C C . LYS A 1 207 ? 2.179 4.047 21.338 1.00 90.62 207 LYS A C 1
ATOM 1696 O O . LYS A 1 207 ? 1.904 3.545 20.249 1.00 90.62 207 LYS A O 1
ATOM 1701 N N . LYS A 1 208 ? 3.417 4.093 21.826 1.00 91.19 208 LYS A N 1
ATOM 1702 C CA . LYS A 1 208 ? 4.577 3.575 21.105 1.00 91.19 208 LYS A CA 1
ATOM 1703 C C . LYS A 1 208 ? 4.630 2.051 21.186 1.00 91.19 208 LYS A C 1
ATOM 1705 O O . LYS A 1 208 ? 4.631 1.478 22.274 1.00 91.19 208 LYS A O 1
ATOM 1710 N N . GLY A 1 209 ? 4.698 1.398 20.028 1.00 92.62 209 GLY A N 1
ATOM 1711 C CA . GLY A 1 209 ? 4.948 -0.040 19.942 1.00 92.62 209 GLY A CA 1
ATOM 1712 C C . GLY A 1 209 ? 6.372 -0.401 20.381 1.00 92.62 209 GLY A C 1
ATOM 1713 O O . GLY A 1 209 ? 7.311 0.380 20.218 1.00 92.62 209 GLY A O 1
ATOM 1714 N N . LYS A 1 210 ? 6.549 -1.603 20.935 1.00 96.19 210 LYS A N 1
ATOM 1715 C CA . LYS A 1 210 ? 7.867 -2.140 21.291 1.00 96.19 210 LYS A CA 1
ATOM 1716 C C . LYS A 1 210 ? 8.505 -2.772 20.059 1.00 96.19 210 LYS A C 1
ATOM 1718 O O . LYS A 1 210 ? 7.968 -3.742 19.528 1.00 96.19 210 LYS A O 1
ATOM 1723 N N . ILE A 1 211 ? 9.656 -2.246 19.645 1.00 96.88 211 ILE A N 1
ATOM 1724 C CA . ILE A 1 211 ? 10.467 -2.834 18.575 1.00 96.88 211 ILE A CA 1
ATOM 1725 C C . ILE A 1 211 ? 11.335 -3.949 19.159 1.00 96.88 211 ILE A C 1
ATOM 1727 O O . ILE A 1 211 ? 11.950 -3.783 20.214 1.00 96.88 211 ILE A O 1
ATOM 1731 N N . MET A 1 212 ? 11.395 -5.086 18.476 1.00 96.00 212 MET A N 1
ATOM 1732 C CA . MET A 1 212 ? 12.250 -6.214 18.833 1.00 96.00 212 MET A CA 1
ATOM 1733 C C . MET A 1 212 ? 12.719 -6.964 17.588 1.00 96.00 212 MET A C 1
ATOM 1735 O O . MET A 1 212 ? 12.045 -6.943 16.565 1.00 96.00 212 MET A O 1
ATOM 1739 N N . LYS A 1 213 ? 13.859 -7.651 17.675 1.00 94.75 213 LYS A N 1
ATOM 1740 C CA . LYS A 1 213 ? 14.333 -8.557 16.622 1.00 94.75 213 LYS A CA 1
ATOM 1741 C C . LYS A 1 213 ? 14.040 -9.994 17.036 1.00 94.75 213 LYS A C 1
ATOM 1743 O O . LYS A 1 213 ? 14.361 -10.373 18.159 1.00 94.75 213 LYS A O 1
ATOM 1748 N N . THR A 1 214 ? 13.416 -10.774 16.159 1.00 90.38 214 THR A N 1
ATOM 1749 C CA . THR A 1 214 ? 13.139 -12.200 16.385 1.00 90.38 214 THR A CA 1
ATOM 1750 C C . THR A 1 214 ? 13.554 -12.974 15.141 1.00 90.38 214 THR A C 1
ATOM 1752 O O . THR A 1 214 ? 13.002 -12.760 14.064 1.00 90.38 214 THR A O 1
ATOM 1755 N N . GLY A 1 215 ? 14.561 -13.841 15.272 1.00 88.19 215 GLY A N 1
ATOM 1756 C CA . GLY A 1 215 ? 15.174 -14.504 14.120 1.00 88.19 215 GLY A CA 1
ATOM 1757 C C . GLY A 1 215 ? 15.716 -13.491 13.101 1.00 88.19 215 GLY A C 1
ATOM 1758 O O . GLY A 1 215 ? 16.448 -12.563 13.458 1.00 88.19 215 GLY A O 1
ATOM 1759 N N . GLY A 1 216 ? 15.339 -13.667 11.833 1.00 89.12 216 GLY A N 1
ATOM 1760 C CA . GLY A 1 216 ? 15.717 -12.783 10.726 1.00 89.12 216 GLY A CA 1
ATOM 1761 C C . GLY A 1 216 ? 14.896 -11.494 10.599 1.00 89.12 216 GLY A C 1
ATOM 1762 O O . GLY A 1 216 ? 15.280 -10.633 9.815 1.00 89.12 216 GLY A O 1
ATOM 1763 N N . ALA A 1 217 ? 13.812 -11.328 11.365 1.00 93.81 217 ALA A N 1
ATOM 1764 C CA . ALA A 1 217 ? 12.869 -10.222 11.202 1.00 93.81 217 ALA A CA 1
ATOM 1765 C C . ALA A 1 217 ? 12.900 -9.227 12.372 1.00 93.81 217 ALA A C 1
ATOM 1767 O O . ALA A 1 217 ? 13.136 -9.574 13.537 1.00 93.81 217 ALA A O 1
ATOM 1768 N N . TRP A 1 218 ? 12.621 -7.968 12.056 1.00 96.88 218 TRP A N 1
ATOM 1769 C CA . TRP A 1 218 ? 12.269 -6.923 13.005 1.00 96.88 218 TRP A CA 1
ATOM 1770 C C . TRP A 1 218 ? 10.760 -6.909 13.193 1.00 96.88 218 TRP A C 1
ATOM 1772 O O . TRP A 1 218 ? 10.003 -7.141 12.262 1.00 96.88 218 TRP A O 1
ATOM 1782 N N . ILE A 1 219 ? 10.317 -6.654 14.416 1.00 97.06 219 ILE A N 1
ATOM 1783 C CA . ILE A 1 219 ? 8.910 -6.719 14.794 1.00 97.06 219 ILE A CA 1
ATOM 1784 C C . ILE A 1 219 ? 8.568 -5.482 15.610 1.00 97.06 219 ILE A C 1
ATOM 1786 O O . ILE A 1 219 ? 9.299 -5.144 16.542 1.00 97.06 219 ILE A O 1
ATOM 1790 N N . VAL A 1 220 ? 7.429 -4.854 15.322 1.00 97.44 220 VAL A N 1
ATOM 1791 C CA . VAL A 1 220 ? 6.755 -3.935 16.246 1.00 97.44 220 VAL A CA 1
ATOM 1792 C C . VAL A 1 220 ? 5.580 -4.649 16.907 1.00 97.44 220 VAL A C 1
ATOM 1794 O O . VAL A 1 220 ? 4.745 -5.254 16.239 1.00 97.44 220 VAL A O 1
ATOM 1797 N N . LYS A 1 221 ? 5.519 -4.583 18.241 1.00 96.69 221 LYS A N 1
ATOM 1798 C CA . LYS A 1 221 ? 4.401 -5.090 19.045 1.00 96.69 221 LYS A CA 1
ATOM 1799 C C . LYS A 1 221 ? 3.705 -3.946 19.769 1.00 96.69 221 LYS A C 1
ATOM 1801 O O . LYS A 1 221 ? 4.309 -3.305 20.632 1.00 96.69 221 LYS A O 1
ATOM 1806 N N . LEU A 1 222 ? 2.434 -3.711 19.463 1.00 95.56 222 LEU A N 1
ATOM 1807 C CA . LEU A 1 222 ? 1.591 -2.746 20.167 1.00 95.56 222 LEU A CA 1
ATOM 1808 C C . LEU A 1 222 ? 0.621 -3.486 21.092 1.00 95.56 222 LEU A C 1
ATOM 1810 O O . LEU A 1 222 ? -0.249 -4.207 20.616 1.00 95.56 222 LEU A O 1
ATOM 1814 N N . ASN A 1 223 ? 0.784 -3.304 22.407 1.00 93.50 223 ASN A N 1
ATOM 1815 C CA . ASN A 1 223 ? -0.074 -3.919 23.423 1.00 93.50 223 ASN A CA 1
ATOM 1816 C C . ASN A 1 223 ? -1.307 -3.048 23.701 1.00 93.50 223 ASN A C 1
ATOM 1818 O O . ASN A 1 223 ? -1.253 -2.196 24.593 1.00 93.50 223 ASN A O 1
ATOM 1822 N N . LEU A 1 224 ? -2.383 -3.186 22.931 1.00 91.12 224 LEU A N 1
ATOM 1823 C CA . LEU A 1 224 ? -3.614 -2.433 23.162 1.00 91.12 224 LEU A CA 1
ATOM 1824 C C . LEU A 1 224 ? -4.834 -3.144 22.556 1.00 91.12 224 LEU A C 1
ATOM 1826 O O . LEU A 1 224 ? -5.042 -3.086 21.348 1.00 91.12 224 LEU A O 1
ATOM 1830 N N . LEU A 1 225 ? -5.675 -3.738 23.416 1.00 91.50 225 LEU A N 1
ATOM 1831 C CA . LEU A 1 225 ? -6.893 -4.479 23.036 1.00 91.50 225 LEU A CA 1
ATOM 1832 C C . LEU A 1 225 ? -7.750 -3.725 22.017 1.00 91.50 225 LEU A C 1
ATOM 1834 O O . LEU A 1 225 ? -8.123 -4.269 20.987 1.00 91.50 225 LEU A O 1
ATOM 1838 N N . TRP A 1 226 ? -8.045 -2.454 22.284 1.00 91.69 226 TRP A N 1
ATOM 1839 C CA . TRP A 1 226 ? -8.945 -1.662 21.443 1.00 91.69 226 TRP A CA 1
ATOM 1840 C C . TRP A 1 226 ? -8.398 -1.438 20.036 1.00 91.69 226 TRP A C 1
ATOM 1842 O O . TRP A 1 226 ? -9.173 -1.323 19.095 1.00 91.69 226 TRP A O 1
ATOM 1852 N N . VAL A 1 227 ? -7.073 -1.419 19.880 1.00 94.00 227 VAL A N 1
ATOM 1853 C CA . VAL A 1 227 ? -6.447 -1.318 18.561 1.00 94.00 227 VAL A CA 1
ATOM 1854 C C . VAL A 1 227 ? -6.571 -2.642 17.817 1.00 94.00 227 VAL A C 1
ATOM 1856 O O . VAL A 1 227 ? -6.930 -2.622 16.645 1.00 94.00 227 VAL A O 1
ATOM 1859 N N . THR A 1 228 ? -6.384 -3.783 18.492 1.00 94.75 228 THR A N 1
ATOM 1860 C CA . THR A 1 228 ? -6.700 -5.102 17.919 1.00 94.75 228 THR A CA 1
ATOM 1861 C C . THR A 1 228 ? -8.156 -5.155 17.451 1.00 94.75 228 THR A C 1
ATOM 1863 O O . THR A 1 228 ? -8.407 -5.531 16.310 1.00 94.75 228 THR A O 1
ATOM 1866 N N . ARG A 1 229 ? -9.110 -4.705 18.284 1.00 94.06 229 ARG A N 1
ATOM 1867 C CA . ARG A 1 229 ? -10.539 -4.653 17.918 1.00 94.06 229 ARG A CA 1
ATOM 1868 C C . ARG A 1 229 ? -10.801 -3.760 16.715 1.00 94.06 229 ARG A C 1
ATOM 1870 O O . ARG A 1 229 ? -11.609 -4.119 15.870 1.00 94.06 229 ARG A O 1
ATOM 1877 N N . LEU A 1 230 ? -10.130 -2.610 16.636 1.00 95.56 230 LEU A N 1
ATOM 1878 C CA . LEU A 1 230 ? -10.260 -1.709 15.497 1.00 95.56 230 LEU A CA 1
ATOM 1879 C C . LEU A 1 230 ? -9.771 -2.378 14.210 1.00 95.56 230 LEU A C 1
ATOM 1881 O O . LEU A 1 230 ? -10.487 -2.344 13.219 1.00 95.56 230 LEU A O 1
ATOM 1885 N N . PHE A 1 231 ? -8.587 -2.997 14.219 1.00 96.00 231 PHE A N 1
ATOM 1886 C CA . PHE A 1 231 ? -8.085 -3.691 13.032 1.00 96.00 231 PHE A CA 1
ATOM 1887 C C . PHE A 1 231 ? -8.990 -4.855 12.637 1.00 96.00 231 PHE A C 1
ATOM 1889 O O . PHE A 1 231 ? -9.400 -4.897 11.488 1.00 96.00 231 PHE A O 1
ATOM 1896 N N . ASN A 1 232 ? -9.397 -5.713 13.576 1.00 95.00 232 ASN A N 1
ATOM 1897 C CA . ASN A 1 232 ? -10.363 -6.782 13.303 1.00 95.00 232 ASN A CA 1
ATOM 1898 C C . ASN A 1 232 ? -11.672 -6.233 12.705 1.00 95.00 232 ASN A C 1
ATOM 1900 O O . ASN A 1 232 ? -12.116 -6.702 11.663 1.00 95.00 232 ASN A O 1
ATOM 1904 N N . PHE A 1 233 ? -12.243 -5.182 13.301 1.00 95.50 233 PHE A N 1
ATOM 1905 C CA . PHE A 1 233 ? -13.464 -4.557 12.797 1.00 95.50 233 PHE A CA 1
ATOM 1906 C C . PHE A 1 233 ? -13.304 -4.025 11.368 1.00 95.50 233 PHE A C 1
ATOM 1908 O O . PHE A 1 233 ? -14.213 -4.184 10.557 1.00 95.50 233 PHE A O 1
ATOM 1915 N N . LEU A 1 234 ? -12.177 -3.378 11.060 1.00 95.00 234 LEU A N 1
ATOM 1916 C CA . LEU A 1 234 ? -11.944 -2.761 9.754 1.00 95.00 234 LEU A CA 1
ATOM 1917 C C . LEU A 1 234 ? -11.520 -3.765 8.686 1.00 95.00 234 LEU A C 1
ATOM 1919 O O . LEU A 1 234 ? -11.844 -3.552 7.523 1.00 95.00 234 LEU A O 1
ATOM 1923 N N . THR A 1 235 ? -10.770 -4.808 9.045 1.00 93.62 235 THR A N 1
ATOM 1924 C CA . THR A 1 235 ? -10.129 -5.698 8.070 1.00 93.62 235 THR A CA 1
ATOM 1925 C C . THR A 1 235 ? -10.698 -7.100 8.003 1.00 93.62 235 THR A C 1
ATOM 1927 O O . THR A 1 235 ? -10.281 -7.851 7.124 1.00 93.62 235 THR A O 1
ATOM 1930 N N . ASP A 1 236 ? -11.629 -7.450 8.895 1.00 92.19 236 ASP A N 1
ATOM 1931 C CA . ASP A 1 236 ? -12.168 -8.812 9.033 1.00 92.19 236 ASP A CA 1
ATOM 1932 C C . ASP A 1 236 ? -11.098 -9.858 9.392 1.00 92.19 236 ASP A C 1
ATOM 1934 O O . ASP A 1 236 ? -11.322 -11.063 9.324 1.00 92.19 236 ASP A O 1
ATOM 1938 N N . GLN A 1 237 ? -9.900 -9.405 9.772 1.00 92.25 237 GLN A N 1
ATOM 1939 C CA . GLN A 1 237 ? -8.811 -10.288 10.149 1.00 92.25 237 GLN A CA 1
ATOM 1940 C C . GLN A 1 237 ? -9.130 -10.956 11.491 1.00 92.25 237 GLN A C 1
ATOM 1942 O O . GLN A 1 237 ? -9.336 -10.269 12.498 1.00 92.25 237 GLN A O 1
ATOM 1947 N N . SER A 1 238 ? -9.100 -12.290 11.519 1.00 91.19 238 SER A N 1
ATOM 1948 C CA . SER A 1 238 ? -9.256 -13.073 12.745 1.00 91.19 238 SER A CA 1
ATOM 1949 C C . SER A 1 238 ? -8.168 -12.745 13.774 1.00 91.19 238 SER A C 1
ATOM 1951 O O . SER A 1 238 ? -7.016 -12.449 13.441 1.00 91.19 238 SER A O 1
ATOM 1953 N N . ILE A 1 239 ? -8.541 -12.810 15.046 1.00 93.31 239 ILE A N 1
ATOM 1954 C CA . ILE A 1 239 ? -7.656 -12.672 16.199 1.00 93.31 239 ILE A CA 1
ATOM 1955 C C . ILE A 1 239 ? -7.231 -14.086 16.627 1.00 93.31 239 ILE A C 1
ATOM 1957 O O . ILE A 1 239 ? -8.039 -15.006 16.651 1.00 93.31 239 ILE A O 1
ATOM 1961 N N . ASP A 1 240 ? -5.943 -14.285 16.914 1.00 90.69 240 ASP A N 1
ATOM 1962 C CA . ASP A 1 240 ? -5.326 -15.566 17.320 1.00 90.69 240 ASP A CA 1
ATOM 1963 C C . ASP A 1 240 ? -5.420 -16.743 16.319 1.00 90.69 240 ASP A C 1
ATOM 1965 O O . ASP A 1 240 ? -4.796 -17.782 16.545 1.00 90.69 240 ASP A O 1
ATOM 1969 N N . GLU A 1 241 ? -6.104 -16.577 15.186 1.00 88.06 241 GLU A N 1
ATOM 1970 C CA . GLU A 1 241 ? -6.270 -17.588 14.135 1.00 88.06 241 GLU A CA 1
ATOM 1971 C C . GLU A 1 241 ? -5.503 -17.240 12.841 1.00 88.06 241 GLU A C 1
ATOM 1973 O O . GLU A 1 241 ? -5.149 -16.077 12.611 1.00 88.06 241 GLU A O 1
ATOM 1978 N N . PRO A 1 242 ? -5.225 -18.228 11.963 1.00 85.69 242 PRO A N 1
ATOM 1979 C CA . PRO A 1 242 ? -4.639 -17.971 10.650 1.00 85.69 242 PRO A CA 1
ATOM 1980 C C . PRO A 1 242 ? -5.533 -17.065 9.793 1.00 85.69 242 PRO A C 1
ATOM 1982 O O . PRO A 1 242 ? -6.693 -17.377 9.549 1.00 85.69 242 PRO A O 1
ATOM 1985 N N . LYS A 1 243 ? -4.973 -15.965 9.280 1.00 85.94 243 LYS A N 1
ATOM 1986 C CA . LYS A 1 243 ? -5.725 -14.969 8.493 1.00 85.94 243 LYS A CA 1
ATOM 1987 C C . LYS A 1 243 ? -5.822 -15.273 6.994 1.00 85.94 243 LYS A C 1
ATOM 1989 O O . LYS A 1 243 ? -6.739 -14.812 6.331 1.00 85.94 243 LYS A O 1
ATOM 1994 N N . TYR A 1 244 ? -4.845 -15.986 6.426 1.00 79.62 244 TYR A N 1
ATOM 1995 C CA . TYR A 1 244 ? -4.588 -15.932 4.981 1.00 79.62 244 TYR A CA 1
ATOM 1996 C C . TYR A 1 244 ? -5.691 -16.516 4.100 1.00 79.62 244 TYR A C 1
ATOM 1998 O O . TYR A 1 244 ? -5.758 -16.137 2.940 1.00 79.62 244 TYR A O 1
ATOM 2006 N N . SER A 1 245 ? -6.535 -17.416 4.604 1.00 74.50 245 SER A N 1
ATOM 2007 C CA . SER A 1 245 ? -7.644 -17.998 3.837 1.00 74.50 245 SER A CA 1
ATOM 2008 C C . SER A 1 245 ? -8.861 -17.072 3.735 1.00 74.50 245 SER A C 1
ATOM 2010 O O . SER A 1 245 ? -9.630 -17.207 2.787 1.00 74.50 245 SER A O 1
ATOM 2012 N N . SER A 1 246 ? -9.025 -16.133 4.674 1.00 77.12 246 SER A N 1
ATOM 2013 C CA . SER A 1 246 ? -10.174 -15.221 4.765 1.00 77.12 246 SER A CA 1
ATOM 2014 C C . SER A 1 246 ? -9.858 -13.781 4.358 1.00 77.12 246 SER A C 1
ATOM 2016 O O . SER A 1 246 ? -10.748 -12.938 4.374 1.00 77.12 246 SER A O 1
ATOM 2018 N N . LEU A 1 247 ? -8.611 -13.471 3.978 1.00 88.19 247 LEU A N 1
ATOM 2019 C CA . LEU A 1 247 ? -8.243 -12.111 3.578 1.00 88.19 247 LEU A CA 1
ATOM 2020 C C . LEU A 1 247 ? -9.062 -11.643 2.368 1.00 88.19 247 LEU A C 1
ATOM 2022 O O . LEU A 1 247 ? -9.104 -12.314 1.335 1.00 88.19 247 LEU A O 1
ATOM 2026 N N . LEU A 1 248 ? -9.619 -10.440 2.478 1.00 90.75 248 LEU A N 1
ATOM 2027 C CA . LEU A 1 248 ? -10.170 -9.650 1.382 1.00 90.75 248 LEU A CA 1
ATOM 2028 C C . LEU A 1 248 ? -9.814 -8.167 1.573 1.00 90.75 248 LEU A C 1
ATOM 2030 O O . LEU A 1 248 ? -9.375 -7.750 2.649 1.00 90.75 248 LEU A O 1
ATOM 2034 N N . GLU A 1 249 ? -9.990 -7.363 0.527 1.00 94.75 249 GLU A N 1
ATOM 2035 C CA . GLU A 1 249 ? -9.971 -5.908 0.679 1.00 94.75 249 GLU A CA 1
ATOM 2036 C C . GLU A 1 249 ? -11.199 -5.452 1.485 1.00 94.75 249 GLU A C 1
ATOM 2038 O O . GLU A 1 249 ? -12.316 -5.832 1.137 1.00 94.75 249 GLU A O 1
ATOM 2043 N N . PRO A 1 250 ? -11.048 -4.607 2.519 1.00 94.94 250 PRO A N 1
ATOM 2044 C CA . PRO A 1 250 ? -12.190 -4.084 3.261 1.00 94.94 250 PRO A CA 1
ATOM 2045 C C . PRO A 1 250 ? -13.213 -3.394 2.355 1.00 94.94 250 PRO A C 1
ATOM 2047 O O . PRO A 1 250 ? -12.888 -2.429 1.657 1.00 94.94 250 PRO A O 1
ATOM 2050 N N . LEU A 1 251 ? -14.478 -3.823 2.428 1.00 93.25 251 LEU A N 1
ATOM 2051 C CA . LEU A 1 251 ? -15.562 -3.310 1.577 1.00 93.25 251 LEU A CA 1
ATOM 2052 C C . LEU A 1 251 ? -15.757 -1.803 1.735 1.00 93.25 251 LEU A C 1
ATOM 2054 O O . LEU A 1 251 ? -16.167 -1.113 0.801 1.00 93.25 251 LEU A O 1
ATOM 2058 N N . MET A 1 252 ? -15.429 -1.275 2.915 1.00 92.62 252 MET A N 1
ATOM 2059 C CA . MET A 1 252 ? -15.483 0.158 3.160 1.00 92.62 252 MET A CA 1
ATOM 2060 C C . MET A 1 252 ? -14.576 0.949 2.208 1.00 92.62 252 MET A C 1
ATOM 2062 O O . MET A 1 252 ? -14.970 2.028 1.787 1.00 92.62 252 MET A O 1
ATOM 2066 N N . PHE A 1 253 ? -13.401 0.430 1.832 1.00 93.12 253 PHE A N 1
ATOM 2067 C CA . PHE A 1 253 ? -12.492 1.122 0.912 1.00 93.12 253 PHE A CA 1
ATOM 2068 C C . PHE A 1 253 ? -12.961 1.029 -0.540 1.00 93.12 253 PHE A C 1
ATOM 2070 O O . PHE A 1 253 ? -12.723 1.958 -1.303 1.00 93.12 253 PHE A O 1
ATOM 2077 N N . GLN A 1 254 ? -13.670 -0.042 -0.904 1.00 89.00 254 GLN A N 1
ATOM 2078 C CA . GLN A 1 254 ? -14.241 -0.222 -2.242 1.00 89.00 254 GLN A CA 1
ATOM 2079 C C . GLN A 1 254 ? -15.442 0.695 -2.502 1.00 89.00 254 GLN A C 1
ATOM 2081 O O . GLN A 1 254 ? -15.628 1.172 -3.616 1.00 89.00 254 GLN A O 1
ATOM 2086 N N . GLN A 1 255 ? -16.276 0.929 -1.484 1.00 89.25 255 GLN A N 1
ATOM 2087 C CA . GLN A 1 255 ? -17.524 1.688 -1.635 1.00 89.25 255 GLN A CA 1
ATOM 2088 C C . GLN A 1 255 ? -17.362 3.204 -1.445 1.00 89.25 255 GLN A C 1
ATOM 2090 O O . GLN A 1 255 ? -18.311 3.962 -1.673 1.00 89.25 255 GLN A O 1
ATOM 2095 N N . LEU A 1 256 ? -16.195 3.668 -0.993 1.00 88.50 256 LEU A N 1
ATOM 2096 C CA . LEU A 1 256 ? -15.919 5.094 -0.855 1.00 88.50 256 LEU A CA 1
ATOM 2097 C C . LEU A 1 256 ? -15.699 5.732 -2.230 1.00 88.50 256 LEU A C 1
ATOM 2099 O O . LEU A 1 256 ? -15.001 5.192 -3.075 1.00 88.50 256 LEU A O 1
ATOM 2103 N N . LYS A 1 257 ? -16.265 6.929 -2.433 1.00 79.06 257 LYS A N 1
ATOM 2104 C CA . LYS A 1 257 ? -16.017 7.724 -3.650 1.00 79.06 257 LYS A CA 1
ATOM 2105 C C . LYS A 1 257 ? -14.581 8.246 -3.733 1.00 79.06 257 LYS A C 1
ATOM 2107 O O . LYS A 1 257 ? -14.106 8.556 -4.818 1.00 79.06 257 LYS A O 1
ATOM 2112 N N . ASP A 1 258 ? -13.942 8.430 -2.579 1.00 82.62 258 ASP A N 1
ATOM 2113 C CA . ASP A 1 258 ? -12.554 8.864 -2.491 1.00 82.62 258 ASP A CA 1
ATOM 2114 C C . ASP A 1 258 ? -11.631 7.646 -2.559 1.00 82.62 258 ASP A C 1
ATOM 2116 O O . ASP A 1 258 ? -11.445 6.907 -1.591 1.00 82.62 258 ASP A O 1
ATOM 2120 N N . ASP A 1 259 ? -11.026 7.479 -3.724 1.00 88.94 259 ASP A N 1
ATOM 2121 C CA . ASP A 1 259 ? -10.094 6.407 -4.031 1.00 88.94 259 ASP A CA 1
ATOM 2122 C C . ASP A 1 259 ? -8.762 6.479 -3.263 1.00 88.94 259 ASP A C 1
ATOM 2124 O O . ASP A 1 259 ? -7.969 5.532 -3.296 1.00 88.94 259 ASP A O 1
ATOM 2128 N N . THR A 1 260 ? -8.466 7.585 -2.569 1.00 93.19 260 THR A N 1
ATOM 2129 C CA . THR A 1 260 ? -7.191 7.732 -1.852 1.00 93.19 260 THR A CA 1
ATOM 2130 C C . THR A 1 260 ? -7.026 6.699 -0.739 1.00 93.19 260 THR A C 1
ATOM 2132 O O . THR A 1 260 ? -5.920 6.182 -0.564 1.00 93.19 260 THR A O 1
ATOM 2135 N N . PHE A 1 261 ? -8.112 6.310 -0.063 1.00 94.88 261 PHE A N 1
ATOM 2136 C CA . PHE A 1 261 ? -8.085 5.272 0.974 1.00 94.88 261 PHE A CA 1
ATOM 2137 C C . PHE A 1 261 ? -7.767 3.901 0.394 1.00 94.88 261 PHE A C 1
ATOM 2139 O O . PHE A 1 261 ? -6.956 3.162 0.952 1.00 94.88 261 PHE A O 1
ATOM 2146 N N . ARG A 1 262 ? -8.366 3.590 -0.759 1.00 95.00 262 ARG A N 1
ATOM 2147 C CA . ARG A 1 262 ? -8.145 2.340 -1.480 1.00 95.00 262 ARG A CA 1
ATOM 2148 C C . ARG A 1 262 ? -6.693 2.217 -1.941 1.00 95.00 262 ARG A C 1
ATOM 2150 O O . ARG A 1 262 ? -6.043 1.203 -1.698 1.00 95.00 262 ARG A O 1
ATOM 2157 N N . LYS A 1 263 ? -6.141 3.294 -2.511 1.00 96.75 263 LYS A N 1
ATOM 2158 C CA . LYS A 1 263 ? -4.715 3.383 -2.874 1.00 96.75 263 LYS A CA 1
ATOM 2159 C C . LYS A 1 263 ? -3.804 3.243 -1.655 1.00 96.75 263 LYS A C 1
ATOM 2161 O O . LYS A 1 263 ? -2.816 2.517 -1.715 1.00 96.75 263 LYS A O 1
ATOM 2166 N N . ALA A 1 264 ? -4.126 3.910 -0.544 1.00 97.19 264 ALA A N 1
ATOM 2167 C CA . ALA A 1 264 ? -3.342 3.826 0.687 1.00 97.19 264 ALA A CA 1
ATOM 2168 C C . ALA A 1 264 ? -3.334 2.402 1.264 1.00 97.19 264 ALA A C 1
ATOM 2170 O O . ALA A 1 264 ? -2.276 1.920 1.666 1.00 97.19 264 ALA A O 1
ATOM 2171 N N . TYR A 1 265 ? -4.483 1.721 1.251 1.00 97.62 265 TYR A N 1
ATOM 2172 C CA . TYR A 1 265 ? -4.605 0.319 1.639 1.00 97.62 265 TYR A CA 1
ATOM 2173 C C . TYR A 1 265 ? -3.701 -0.585 0.793 1.00 97.62 265 TYR A C 1
ATOM 2175 O O . TYR A 1 265 ? -2.820 -1.249 1.341 1.00 97.62 265 TYR A O 1
ATOM 2183 N N . TRP A 1 266 ? -3.840 -0.556 -0.537 1.00 97.62 266 TRP A N 1
ATOM 2184 C CA . TRP A 1 266 ? -3.028 -1.401 -1.419 1.00 97.62 266 TRP A CA 1
ATOM 2185 C C . TRP A 1 266 ? -1.543 -1.045 -1.407 1.00 97.62 266 TRP A C 1
ATOM 2187 O O . TRP A 1 266 ? -0.711 -1.938 -1.546 1.00 97.62 266 TRP A O 1
ATOM 2197 N N . ARG A 1 267 ? -1.179 0.218 -1.151 1.00 97.75 267 ARG A N 1
ATOM 2198 C CA . ARG A 1 267 ? 0.210 0.593 -0.847 1.00 97.75 267 ARG A CA 1
ATOM 2199 C C . ARG A 1 267 ? 0.733 -0.153 0.372 1.00 97.75 267 ARG A C 1
ATOM 2201 O O . ARG A 1 267 ? 1.818 -0.711 0.299 1.00 97.75 267 ARG A O 1
ATOM 2208 N N . GLY A 1 268 ? -0.035 -0.205 1.461 1.00 97.94 268 GLY A N 1
ATOM 2209 C CA . GLY A 1 268 ? 0.341 -0.956 2.661 1.00 97.94 268 GLY A CA 1
ATOM 2210 C C . GLY A 1 268 ? 0.524 -2.451 2.392 1.00 97.94 268 GLY A C 1
ATOM 2211 O O . GLY A 1 268 ? 1.504 -3.048 2.836 1.00 97.94 268 GLY A O 1
ATOM 2212 N N . VAL A 1 269 ? -0.368 -3.048 1.600 1.00 97.31 269 VAL A N 1
ATOM 2213 C CA . VAL A 1 269 ? -0.244 -4.454 1.174 1.00 97.31 269 VAL A CA 1
ATOM 2214 C C . VAL A 1 269 ? 1.018 -4.664 0.334 1.00 97.31 269 VAL A C 1
ATOM 2216 O O . VAL A 1 269 ? 1.783 -5.592 0.562 1.00 97.31 269 VAL A O 1
ATOM 2219 N N . MET A 1 270 ? 1.292 -3.782 -0.625 1.00 97.50 270 MET A N 1
ATOM 2220 C CA . MET A 1 270 ? 2.476 -3.905 -1.473 1.00 97.50 270 MET A CA 1
ATOM 2221 C C . MET A 1 270 ? 3.786 -3.620 -0.719 1.00 97.50 270 MET A C 1
ATOM 2223 O O . MET A 1 270 ? 4.823 -4.218 -1.017 1.00 97.50 270 MET A O 1
ATOM 2227 N N . ASP A 1 271 ? 3.755 -2.746 0.285 1.00 96.75 271 ASP A N 1
ATOM 2228 C CA . ASP A 1 271 ? 4.889 -2.482 1.170 1.00 96.75 271 ASP A CA 1
ATOM 2229 C C . ASP A 1 271 ? 5.192 -3.649 2.113 1.00 96.75 271 ASP A C 1
ATOM 2231 O O . ASP A 1 271 ? 6.351 -3.799 2.493 1.00 96.75 271 ASP A O 1
ATOM 2235 N N . SER A 1 272 ? 4.231 -4.538 2.376 1.00 95.06 272 SER A N 1
ATOM 2236 C CA . SER A 1 272 ? 4.421 -5.799 3.116 1.00 95.06 272 SER A CA 1
ATOM 2237 C C . SER A 1 272 ? 4.704 -6.981 2.174 1.00 95.06 272 SER A C 1
ATOM 2239 O O . SER A 1 272 ? 5.862 -7.328 1.938 1.00 95.06 272 SER A O 1
ATOM 2241 N N . ASP A 1 273 ? 3.688 -7.476 1.471 1.00 92.94 273 ASP A N 1
ATOM 2242 C CA . ASP A 1 273 ? 3.763 -8.691 0.639 1.00 92.94 273 ASP A CA 1
ATOM 2243 C C . ASP A 1 273 ? 4.202 -8.451 -0.817 1.00 92.94 273 ASP A C 1
ATOM 2245 O O . ASP A 1 273 ? 4.558 -9.381 -1.549 1.00 92.94 273 ASP A O 1
ATOM 2249 N N . GLY A 1 274 ? 4.167 -7.203 -1.285 1.00 94.56 274 GLY A N 1
ATOM 2250 C CA . GLY A 1 274 ? 4.552 -6.869 -2.655 1.00 94.56 274 GLY A CA 1
ATOM 2251 C C . GLY A 1 274 ? 6.044 -7.086 -2.920 1.00 94.56 274 GLY A C 1
ATOM 2252 O O . GLY A 1 274 ? 6.907 -6.714 -2.125 1.00 94.56 274 GLY A O 1
ATOM 2253 N N . SER A 1 275 ? 6.373 -7.641 -4.083 1.00 93.69 275 SER A N 1
ATOM 2254 C CA . SER A 1 275 ? 7.749 -7.845 -4.529 1.00 93.69 275 SER A CA 1
ATOM 2255 C C . SER A 1 275 ? 8.065 -6.966 -5.730 1.00 93.69 275 SER A C 1
ATOM 2257 O O . SER A 1 275 ? 7.406 -7.036 -6.772 1.00 93.69 275 SER A O 1
ATOM 2259 N N . TYR A 1 276 ? 9.120 -6.166 -5.586 1.00 92.19 276 TYR A N 1
ATOM 2260 C CA . TYR A 1 276 ? 9.659 -5.323 -6.643 1.00 92.19 276 TYR A CA 1
ATOM 2261 C C . TYR A 1 276 ? 11.039 -5.825 -7.050 1.00 92.19 276 TYR A C 1
ATOM 2263 O O . TYR A 1 276 ? 11.952 -5.977 -6.239 1.00 92.19 276 TYR A O 1
ATOM 2271 N N . SER A 1 277 ? 11.217 -6.060 -8.340 1.00 84.56 277 SER A N 1
ATOM 2272 C CA . SER A 1 277 ? 12.505 -6.384 -8.935 1.00 84.56 277 SER A CA 1
ATOM 2273 C C . SER A 1 277 ? 12.711 -5.549 -10.190 1.00 84.56 277 SER A C 1
ATOM 2275 O O . SER A 1 277 ? 11.779 -4.948 -10.718 1.00 84.56 277 SER A O 1
ATOM 2277 N N . LYS A 1 278 ? 13.934 -5.560 -10.723 1.00 72.94 278 LYS A N 1
ATOM 2278 C CA . LYS A 1 278 ? 14.298 -4.806 -11.931 1.00 72.94 278 LYS A CA 1
ATOM 2279 C C . LYS A 1 278 ? 13.331 -5.000 -13.112 1.00 72.94 278 LYS A C 1
ATOM 2281 O O . LYS A 1 278 ? 13.201 -4.083 -13.918 1.00 72.94 278 LYS A O 1
ATOM 2286 N N . TYR A 1 279 ? 12.720 -6.177 -13.242 1.00 78.00 279 TYR A N 1
ATOM 2287 C CA . TYR A 1 279 ? 11.892 -6.540 -14.397 1.00 78.00 279 TYR A CA 1
ATOM 2288 C C . TYR A 1 279 ? 10.469 -6.949 -14.031 1.00 78.00 279 TYR A C 1
ATOM 2290 O O . TYR A 1 279 ? 9.676 -7.228 -14.926 1.00 78.00 279 TYR A O 1
ATOM 2298 N N . ASN A 1 280 ? 10.156 -7.038 -12.742 1.00 88.50 280 ASN A N 1
ATOM 2299 C CA . ASN A 1 280 ? 8.929 -7.667 -12.295 1.00 88.50 280 ASN A CA 1
ATOM 2300 C C . ASN A 1 280 ? 8.380 -6.966 -11.058 1.00 88.50 280 ASN A C 1
ATOM 2302 O O . ASN A 1 280 ? 9.131 -6.719 -10.113 1.00 88.50 280 ASN A O 1
ATOM 2306 N N . ILE A 1 281 ? 7.077 -6.708 -11.081 1.00 95.31 281 ILE A N 1
ATOM 2307 C CA . ILE A 1 281 ? 6.291 -6.233 -9.948 1.00 95.31 281 ILE A CA 1
ATOM 2308 C C . ILE A 1 281 ? 5.207 -7.280 -9.734 1.00 95.31 281 ILE A C 1
ATOM 2310 O O . ILE A 1 281 ? 4.436 -7.556 -10.656 1.00 95.31 281 ILE A O 1
ATOM 2314 N N . CYS A 1 282 ? 5.161 -7.892 -8.556 1.00 96.31 282 CYS A N 1
ATOM 2315 C CA . CYS A 1 282 ? 4.151 -8.902 -8.267 1.00 96.31 282 CYS A CA 1
ATOM 2316 C C . CYS A 1 282 ? 3.687 -8.890 -6.813 1.00 96.31 282 CYS A C 1
ATOM 2318 O O . CYS A 1 282 ? 4.455 -8.552 -5.916 1.00 96.31 282 CYS A O 1
ATOM 2320 N N . LEU A 1 283 ? 2.455 -9.339 -6.603 1.00 96.56 283 LEU A N 1
ATOM 2321 C CA . LEU A 1 283 ? 1.883 -9.663 -5.301 1.00 96.56 283 LEU A CA 1
ATOM 2322 C C . LEU A 1 283 ? 1.623 -11.170 -5.254 1.00 96.56 283 LEU A C 1
ATOM 2324 O O . LEU A 1 283 ? 1.146 -11.740 -6.238 1.00 96.56 283 LEU A O 1
ATOM 2328 N N . THR A 1 284 ? 1.948 -11.815 -4.136 1.00 92.25 284 THR A N 1
ATOM 2329 C CA . THR A 1 284 ? 1.638 -13.234 -3.908 1.00 92.25 284 THR A CA 1
ATOM 2330 C C . THR A 1 284 ? 0.729 -13.349 -2.695 1.00 92.25 284 THR A C 1
ATOM 2332 O O . THR A 1 284 ? 0.963 -12.679 -1.698 1.00 92.25 284 THR A O 1
ATOM 2335 N N . THR A 1 285 ? -0.311 -14.174 -2.774 1.00 91.50 285 THR A N 1
ATOM 2336 C CA . THR A 1 285 ? -1.258 -14.388 -1.674 1.00 91.50 285 THR A CA 1
ATOM 2337 C C . THR A 1 285 ? -1.807 -15.813 -1.691 1.00 91.50 285 THR A C 1
ATOM 2339 O O . THR A 1 285 ? -1.849 -16.449 -2.742 1.00 91.50 285 THR A O 1
ATOM 2342 N N . ALA A 1 286 ? -2.244 -16.319 -0.538 1.00 89.88 286 ALA A N 1
ATOM 2343 C CA . ALA A 1 286 ? -2.960 -17.592 -0.429 1.00 89.88 286 ALA A CA 1
ATOM 2344 C C . ALA A 1 286 ? -4.496 -17.431 -0.481 1.00 89.88 286 ALA A C 1
ATOM 2346 O O . ALA A 1 286 ? -5.209 -18.425 -0.593 1.00 89.88 286 ALA A O 1
ATOM 2347 N N . SER A 1 287 ? -5.025 -16.198 -0.447 1.00 91.00 287 SER A N 1
ATOM 2348 C CA . SER A 1 287 ? -6.468 -15.949 -0.577 1.00 91.00 287 SER A CA 1
ATOM 2349 C C . SER A 1 287 ? -6.850 -15.640 -2.020 1.00 91.00 287 SER A C 1
ATOM 2351 O O . SER A 1 287 ? -6.416 -14.644 -2.607 1.00 91.00 287 SER A O 1
ATOM 2353 N N . LYS A 1 288 ? -7.760 -16.451 -2.569 1.00 91.56 288 LYS A N 1
ATOM 2354 C CA . LYS A 1 288 ? -8.382 -16.181 -3.871 1.00 91.56 288 LYS A CA 1
ATOM 2355 C C . LYS A 1 288 ? -9.208 -14.893 -3.849 1.00 91.56 288 LYS A C 1
ATOM 2357 O O . LYS A 1 288 ? -9.183 -14.133 -4.810 1.00 91.56 288 LYS A O 1
ATOM 2362 N N . GLN A 1 289 ? -9.914 -14.629 -2.749 1.00 92.50 289 GLN A N 1
ATOM 2363 C CA . GLN A 1 289 ? -10.722 -13.416 -2.585 1.00 92.50 289 GLN A CA 1
ATOM 2364 C C . GLN A 1 289 ? -9.845 -12.161 -2.550 1.00 92.50 289 GLN A C 1
ATOM 2366 O O . GLN A 1 289 ? -10.198 -11.136 -3.134 1.00 92.50 289 GLN A O 1
ATOM 2371 N N . PHE A 1 290 ? -8.672 -12.256 -1.923 1.00 94.19 290 PHE A N 1
ATOM 2372 C CA . PHE A 1 290 ? -7.708 -11.168 -1.870 1.00 94.19 290 PHE A CA 1
ATOM 2373 C C . PHE A 1 290 ? -7.081 -10.891 -3.233 1.00 94.19 290 PHE A C 1
ATOM 2375 O O . PHE A 1 290 ? -6.981 -9.733 -3.631 1.00 94.19 290 PHE A O 1
ATOM 2382 N N . MET A 1 291 ? -6.731 -11.948 -3.980 1.00 95.12 291 MET A N 1
ATOM 2383 C CA . MET A 1 291 ? -6.318 -11.813 -5.378 1.00 95.12 291 MET A CA 1
ATOM 2384 C C . MET A 1 291 ? -7.398 -11.098 -6.192 1.00 95.12 291 MET A C 1
ATOM 2386 O O . MET A 1 291 ? -7.070 -10.116 -6.847 1.00 95.12 291 MET A O 1
ATOM 2390 N N . ASN A 1 292 ? -8.653 -11.558 -6.131 1.00 95.25 292 ASN A N 1
ATOM 2391 C CA . ASN A 1 292 ? -9.752 -10.960 -6.893 1.00 95.25 292 ASN A CA 1
ATOM 2392 C C . ASN A 1 292 ? -9.946 -9.480 -6.532 1.00 95.25 292 ASN A C 1
ATOM 2394 O O . ASN A 1 292 ? -10.072 -8.633 -7.407 1.00 95.25 292 ASN A O 1
ATOM 2398 N N . SER A 1 293 ? -9.871 -9.146 -5.240 1.00 95.38 293 SER A N 1
ATOM 2399 C CA . SER A 1 293 ? -9.948 -7.752 -4.786 1.00 95.38 293 SER A CA 1
ATOM 2400 C C . SER A 1 293 ? -8.821 -6.893 -5.376 1.00 95.38 293 SER A C 1
ATOM 2402 O O . SER A 1 293 ? -9.041 -5.742 -5.754 1.00 95.38 293 SER A O 1
ATOM 2404 N N . PHE A 1 294 ? -7.604 -7.446 -5.468 1.00 96.94 294 PHE A N 1
ATOM 2405 C CA . PHE A 1 294 ? -6.470 -6.735 -6.051 1.00 96.94 294 PHE A CA 1
ATOM 2406 C C . PHE A 1 294 ? -6.607 -6.587 -7.564 1.00 96.94 294 PHE A C 1
ATOM 2408 O O . PHE A 1 294 ? -6.335 -5.512 -8.086 1.00 96.94 294 PHE A O 1
ATOM 2415 N N . THR A 1 295 ? -7.047 -7.624 -8.276 1.00 97.44 295 THR A N 1
ATOM 2416 C CA . THR A 1 295 ? -7.278 -7.546 -9.724 1.00 97.44 295 THR A CA 1
ATOM 2417 C C . THR A 1 295 ? -8.371 -6.539 -10.056 1.00 97.44 295 THR A C 1
ATOM 2419 O O . THR A 1 295 ? -8.145 -5.683 -10.904 1.00 97.44 295 THR A O 1
ATOM 2422 N N . ASP A 1 296 ? -9.464 -6.520 -9.287 1.00 95.94 296 ASP A N 1
ATOM 2423 C CA . ASP A 1 296 ? -10.518 -5.515 -9.422 1.00 95.94 296 ASP A CA 1
ATOM 2424 C C . ASP A 1 296 ? -9.961 -4.103 -9.195 1.00 95.94 296 ASP A C 1
ATOM 2426 O O . ASP A 1 296 ? -10.298 -3.162 -9.914 1.00 95.94 296 ASP A O 1
ATOM 2430 N N . PHE A 1 297 ? -9.088 -3.916 -8.199 1.00 96.44 297 PHE A N 1
ATOM 2431 C CA . PHE A 1 297 ? -8.387 -2.646 -8.005 1.00 96.44 297 PHE A CA 1
ATOM 2432 C C . PHE A 1 297 ? -7.549 -2.274 -9.235 1.00 96.44 297 PHE A C 1
ATOM 2434 O O . PHE A 1 297 ? -7.664 -1.152 -9.713 1.00 96.44 297 PHE A O 1
ATOM 2441 N N . LEU A 1 298 ? -6.751 -3.192 -9.782 1.00 97.31 298 LEU A N 1
ATOM 2442 C CA . LEU A 1 298 ? -5.915 -2.932 -10.958 1.00 97.31 298 LEU A CA 1
ATOM 2443 C C . LEU A 1 298 ? -6.742 -2.581 -12.203 1.00 97.31 298 LEU A C 1
ATOM 2445 O O . LEU A 1 298 ? -6.393 -1.632 -12.909 1.00 97.31 298 LEU A O 1
ATOM 2449 N N . ASP A 1 299 ? -7.850 -3.287 -12.430 1.00 96.12 299 ASP A N 1
ATOM 2450 C CA . ASP A 1 299 ? -8.764 -3.047 -13.550 1.00 96.12 299 ASP A CA 1
ATOM 2451 C C . ASP A 1 299 ? -9.386 -1.646 -13.479 1.00 96.12 299 ASP A C 1
ATOM 2453 O O . ASP A 1 299 ? -9.419 -0.935 -14.484 1.00 96.12 299 ASP A O 1
ATOM 2457 N N . ASN A 1 300 ? -9.758 -1.178 -12.280 1.00 94.00 300 ASN A N 1
ATOM 2458 C CA . ASN A 1 300 ? -10.271 0.185 -12.072 1.00 94.00 300 ASN A CA 1
ATOM 2459 C C . ASN A 1 300 ? -9.272 1.287 -12.477 1.00 94.00 300 ASN A C 1
ATOM 2461 O O . ASN A 1 300 ? -9.680 2.410 -12.774 1.00 94.00 300 ASN A O 1
ATOM 2465 N N . TYR A 1 301 ? -7.973 0.978 -12.519 1.00 94.69 301 TYR A N 1
ATOM 2466 C CA . TYR A 1 301 ? -6.918 1.901 -12.946 1.00 94.69 301 TYR A CA 1
ATOM 2467 C C . TYR A 1 301 ? -6.310 1.549 -14.306 1.00 94.69 301 TYR A C 1
ATOM 2469 O O . TYR A 1 301 ? -5.274 2.109 -14.668 1.00 94.69 301 TYR A O 1
ATOM 2477 N N . ASN A 1 302 ? -6.937 0.650 -15.075 1.00 95.56 302 ASN A N 1
ATOM 2478 C CA . ASN A 1 302 ? -6.432 0.166 -16.363 1.00 95.56 302 ASN A CA 1
ATOM 2479 C C . ASN A 1 302 ? -4.987 -0.368 -16.288 1.00 95.56 302 ASN A C 1
ATOM 2481 O O . ASN A 1 302 ? -4.204 -0.241 -17.235 1.00 95.56 302 ASN A O 1
ATOM 2485 N N . ILE A 1 303 ? -4.603 -0.950 -15.149 1.00 97.25 303 ILE A N 1
ATOM 2486 C CA . ILE A 1 303 ? -3.286 -1.556 -14.977 1.00 97.25 303 ILE A CA 1
ATOM 2487 C C . ILE A 1 303 ? -3.333 -2.972 -15.535 1.00 97.25 303 ILE A C 1
ATOM 2489 O O . ILE A 1 303 ? -4.037 -3.827 -15.017 1.00 97.25 303 ILE A O 1
ATOM 2493 N N . LEU A 1 304 ? -2.535 -3.245 -16.564 1.00 94.06 304 LEU A N 1
ATOM 2494 C CA . LEU A 1 304 ? -2.464 -4.570 -17.166 1.00 94.06 304 LEU A CA 1
ATOM 2495 C C . LEU A 1 304 ? -1.671 -5.527 -16.269 1.00 94.06 304 LEU A C 1
ATOM 2497 O O . LEU A 1 304 ? -0.530 -5.245 -15.884 1.00 94.06 304 LEU A O 1
ATOM 2501 N N . TYR A 1 305 ? -2.243 -6.695 -15.993 1.00 97.69 305 TYR A N 1
ATOM 2502 C CA . TYR A 1 305 ? -1.633 -7.736 -15.170 1.00 97.69 305 TYR A CA 1
ATOM 2503 C C . TYR A 1 305 ? -1.832 -9.134 -15.768 1.00 97.69 305 TYR A C 1
ATOM 2505 O O . TYR A 1 305 ? -2.545 -9.337 -16.746 1.00 97.69 305 TYR A O 1
ATOM 2513 N N . SER A 1 306 ? -1.154 -10.111 -15.174 1.00 96.88 306 SER A N 1
ATOM 2514 C CA . SER A 1 306 ? -1.370 -11.541 -15.398 1.00 96.88 306 SER A CA 1
ATOM 2515 C C . SER A 1 306 ? -1.462 -12.249 -14.052 1.00 96.88 306 SER A C 1
ATOM 2517 O O . SER A 1 306 ? -0.785 -11.857 -13.098 1.00 96.88 306 SER A O 1
ATOM 2519 N N . THR A 1 307 ? -2.285 -13.287 -13.968 1.00 96.62 307 THR A N 1
ATOM 2520 C CA . THR A 1 307 ? -2.417 -14.124 -12.773 1.00 96.62 307 THR A CA 1
ATOM 2521 C C . THR A 1 307 ? -1.841 -15.509 -13.035 1.00 96.62 307 THR A C 1
ATOM 2523 O O . THR A 1 307 ? -1.889 -16.033 -14.148 1.00 96.62 307 THR A O 1
ATOM 2526 N N . ARG A 1 308 ? -1.263 -16.113 -11.998 1.00 94.69 308 ARG A N 1
ATOM 2527 C CA . ARG A 1 308 ? -0.849 -17.515 -12.001 1.00 94.69 308 ARG A CA 1
ATOM 2528 C C . ARG A 1 308 ? -1.283 -18.170 -10.704 1.00 94.69 308 ARG A C 1
ATOM 2530 O O . ARG A 1 308 ? -0.946 -17.691 -9.624 1.00 94.69 308 ARG A O 1
ATOM 2537 N N . GLU A 1 309 ? -1.975 -19.288 -10.834 1.00 93.62 309 GLU A N 1
ATOM 2538 C CA . GLU A 1 309 ? -2.346 -20.170 -9.733 1.00 93.62 309 GLU A CA 1
ATOM 2539 C C . GLU A 1 309 ? -1.315 -21.299 -9.628 1.00 93.62 309 GLU A C 1
ATOM 2541 O O . GLU A 1 309 ? -0.821 -21.805 -10.637 1.00 93.62 309 GLU A O 1
ATOM 2546 N N . THR A 1 310 ? -0.903 -21.633 -8.408 1.00 89.88 310 THR A N 1
ATOM 2547 C CA . THR A 1 310 ? 0.057 -22.709 -8.128 1.00 89.88 310 THR A CA 1
ATOM 2548 C C . THR A 1 310 ? -0.458 -23.534 -6.961 1.00 89.88 310 THR A C 1
ATOM 2550 O O . THR A 1 310 ? -0.738 -22.985 -5.898 1.00 89.88 310 THR A O 1
ATOM 2553 N N . PHE A 1 311 ? -0.586 -24.843 -7.164 1.00 88.38 311 PHE A N 1
ATOM 2554 C CA . PHE A 1 311 ? -0.904 -25.785 -6.098 1.00 88.38 311 PHE A CA 1
ATOM 2555 C C . PHE A 1 311 ? 0.389 -26.240 -5.415 1.00 88.38 311 PHE A C 1
ATOM 2557 O O . PHE A 1 311 ? 1.336 -26.644 -6.088 1.00 88.38 311 PHE A O 1
ATOM 2564 N N . PHE A 1 312 ? 0.429 -26.154 -4.089 1.00 82.62 312 PHE A N 1
ATOM 2565 C CA . PHE A 1 312 ? 1.536 -26.616 -3.261 1.00 82.62 312 PHE A CA 1
ATOM 2566 C C . PHE A 1 312 ? 1.146 -27.950 -2.626 1.00 82.62 312 PHE A C 1
ATOM 2568 O O . PHE A 1 312 ? 0.427 -27.970 -1.626 1.00 82.62 312 PHE A O 1
ATOM 2575 N N . GLU A 1 313 ? 1.619 -29.054 -3.211 1.00 80.50 313 GLU A N 1
ATOM 2576 C CA . GLU A 1 313 ? 1.284 -30.420 -2.776 1.00 80.50 313 GLU A CA 1
ATOM 2577 C C . GLU A 1 313 ? 1.585 -30.650 -1.289 1.00 80.50 313 GLU A C 1
ATOM 2579 O O . GLU A 1 313 ? 0.738 -31.168 -0.567 1.00 80.50 313 GLU A O 1
ATOM 2584 N N . GLU A 1 314 ? 2.736 -30.173 -0.804 1.00 79.88 314 GLU A N 1
ATOM 2585 C CA . GLU A 1 314 ? 3.168 -30.312 0.597 1.00 79.88 314 GLU A CA 1
ATOM 2586 C C . GLU A 1 314 ? 2.220 -29.645 1.604 1.00 79.88 314 GLU A C 1
ATOM 2588 O O . GLU A 1 314 ? 2.131 -30.069 2.754 1.00 79.88 314 GLU A O 1
ATOM 2593 N N . MET A 1 315 ? 1.512 -28.596 1.181 1.00 76.81 315 MET A N 1
ATOM 2594 C CA . MET A 1 315 ? 0.593 -27.829 2.026 1.00 76.81 315 MET A CA 1
ATOM 2595 C C . MET A 1 315 ? -0.878 -28.112 1.712 1.00 76.81 315 MET A C 1
ATOM 2597 O O . MET A 1 315 ? -1.748 -27.536 2.361 1.00 76.81 315 MET A O 1
ATOM 2601 N N . ALA A 1 316 ? -1.156 -28.948 0.703 1.00 82.81 316 ALA A N 1
ATOM 2602 C CA . ALA A 1 316 ? -2.484 -29.142 0.125 1.00 82.81 316 ALA A CA 1
ATOM 2603 C C . ALA A 1 316 ? -3.235 -27.809 -0.101 1.00 82.81 316 ALA A C 1
ATOM 2605 O O . ALA A 1 316 ? -4.436 -27.702 0.149 1.00 82.81 316 ALA A O 1
ATOM 2606 N N . ALA A 1 317 ? -2.514 -26.773 -0.545 1.00 82.88 317 ALA A N 1
ATOM 2607 C CA . ALA A 1 317 ? -3.010 -25.401 -0.608 1.00 82.88 317 ALA A CA 1
ATOM 2608 C C . ALA A 1 317 ? -2.659 -24.728 -1.938 1.00 82.88 317 ALA A C 1
ATOM 2610 O O . ALA A 1 317 ? -1.635 -25.017 -2.556 1.00 82.88 317 ALA A O 1
ATOM 2611 N N . TYR A 1 318 ? -3.501 -23.788 -2.363 1.00 86.75 318 TYR A N 1
ATOM 2612 C CA . TYR A 1 318 ? -3.240 -22.945 -3.526 1.00 86.75 318 TYR A CA 1
ATOM 2613 C C . TYR A 1 318 ? -2.584 -21.630 -3.109 1.00 86.75 318 TYR A C 1
ATOM 2615 O O . TYR A 1 318 ? -2.956 -21.028 -2.104 1.00 86.75 318 TYR A O 1
ATOM 2623 N N . GLY A 1 319 ? -1.648 -21.152 -3.924 1.00 90.88 319 GLY A N 1
ATOM 2624 C CA . GLY A 1 319 ? -1.199 -19.767 -3.897 1.00 90.88 319 GLY A CA 1
ATOM 2625 C C . GLY A 1 319 ? -1.383 -19.098 -5.249 1.00 90.88 319 GLY A C 1
ATOM 2626 O O . GLY A 1 319 ? -1.331 -19.722 -6.312 1.00 90.88 319 GLY A O 1
ATOM 2627 N N . TYR A 1 320 ? -1.589 -17.794 -5.183 1.00 93.38 320 TYR A N 1
ATOM 2628 C CA . TYR A 1 320 ? -1.943 -16.950 -6.305 1.00 93.38 320 TYR A CA 1
ATOM 2629 C C . TYR A 1 320 ? -0.903 -15.853 -6.447 1.00 93.38 320 TYR A C 1
ATOM 2631 O O . TYR A 1 320 ? -0.585 -15.146 -5.489 1.00 93.38 320 TYR A O 1
ATOM 2639 N N . LYS A 1 321 ? -0.371 -15.701 -7.656 1.00 95.25 321 LYS A N 1
ATOM 2640 C CA . LYS A 1 321 ? 0.592 -14.659 -7.993 1.00 95.25 321 LYS A CA 1
ATOM 2641 C C . LYS A 1 321 ? -0.004 -13.727 -9.034 1.00 95.25 321 LYS A C 1
ATOM 2643 O O . LYS A 1 321 ? -0.281 -14.156 -10.152 1.00 95.25 321 LYS A O 1
ATOM 2648 N N . ILE A 1 322 ? -0.125 -12.450 -8.692 1.00 97.75 322 ILE A N 1
ATOM 2649 C CA . ILE A 1 322 ? -0.481 -11.375 -9.621 1.00 97.75 322 ILE A CA 1
ATOM 2650 C C . ILE A 1 322 ? 0.807 -10.694 -10.072 1.00 97.75 322 ILE A C 1
ATOM 2652 O O . ILE A 1 322 ? 1.617 -10.292 -9.242 1.00 97.75 322 ILE A O 1
ATOM 2656 N N . THR A 1 323 ? 1.018 -10.571 -11.378 1.00 97.38 323 THR A N 1
ATOM 2657 C CA . THR A 1 323 ? 2.201 -9.943 -11.977 1.00 97.38 323 THR A CA 1
ATOM 2658 C C . THR A 1 323 ? 1.790 -8.776 -12.865 1.00 97.38 323 THR A C 1
ATOM 2660 O O . THR A 1 323 ? 1.071 -8.976 -13.843 1.00 97.38 323 THR A O 1
ATOM 2663 N N . ILE A 1 324 ? 2.276 -7.572 -12.558 1.00 97.25 324 ILE A N 1
ATOM 2664 C CA . ILE A 1 324 ? 2.018 -6.370 -13.360 1.00 97.25 324 ILE A CA 1
ATOM 2665 C C . ILE A 1 324 ? 2.828 -6.444 -14.654 1.00 97.25 324 ILE A C 1
ATOM 2667 O O . ILE A 1 324 ? 4.051 -6.636 -14.636 1.00 97.25 324 ILE A O 1
ATOM 2671 N N . LEU A 1 325 ? 2.154 -6.266 -15.790 1.00 91.44 325 LEU A N 1
ATOM 2672 C CA . LEU A 1 325 ? 2.789 -6.327 -17.099 1.00 91.44 325 LEU A CA 1
ATOM 2673 C C . LEU A 1 325 ? 3.670 -5.099 -17.342 1.00 91.44 325 LEU A C 1
ATOM 2675 O O . LEU A 1 325 ? 3.379 -3.983 -16.913 1.00 91.44 325 LEU A O 1
ATOM 2679 N N . ALA A 1 326 ? 4.741 -5.297 -18.112 1.00 86.88 326 ALA A N 1
ATOM 2680 C CA . ALA A 1 326 ? 5.754 -4.272 -18.372 1.00 86.88 326 ALA A CA 1
ATOM 2681 C C . ALA A 1 326 ? 5.224 -2.992 -19.046 1.00 86.88 326 ALA A C 1
ATOM 2683 O O . ALA A 1 326 ? 5.913 -1.965 -19.027 1.00 86.88 326 ALA A O 1
ATOM 2684 N N . ALA A 1 327 ? 4.044 -3.066 -19.668 1.00 85.44 327 ALA A N 1
ATOM 2685 C CA . ALA A 1 327 ? 3.349 -1.934 -20.269 1.00 85.44 327 ALA A CA 1
ATOM 2686 C C . ALA A 1 327 ? 2.778 -0.966 -19.218 1.00 85.44 327 ALA A C 1
ATOM 2688 O O . ALA A 1 327 ? 2.809 0.234 -19.459 1.00 85.44 327 ALA A O 1
ATOM 2689 N N . SER A 1 328 ? 2.356 -1.467 -18.053 1.00 91.94 328 SER A N 1
ATOM 2690 C CA . SER A 1 328 ? 1.711 -0.678 -16.991 1.00 91.94 328 SER A CA 1
ATOM 2691 C C . SER A 1 328 ? 2.610 -0.440 -15.775 1.00 91.94 328 SER A C 1
ATOM 2693 O O . SER A 1 328 ? 2.148 0.064 -14.759 1.00 91.94 328 SER A O 1
ATOM 2695 N N . HIS A 1 329 ? 3.905 -0.781 -15.847 1.00 89.69 329 HIS A N 1
ATOM 2696 C CA . HIS A 1 329 ? 4.842 -0.571 -14.730 1.00 89.69 329 HIS A CA 1
ATOM 2697 C C . HIS A 1 329 ? 4.895 0.888 -14.275 1.00 89.69 329 HIS A C 1
ATOM 2699 O O . HIS A 1 329 ? 4.877 1.131 -13.078 1.00 89.69 329 HIS A O 1
ATOM 2705 N N . ILE A 1 330 ? 4.953 1.851 -15.202 1.00 88.56 330 ILE A N 1
ATOM 2706 C CA . ILE A 1 330 ? 5.037 3.275 -14.837 1.00 88.56 330 ILE A CA 1
ATOM 2707 C C . ILE A 1 330 ? 3.758 3.713 -14.123 1.00 88.56 330 ILE A C 1
ATOM 2709 O O . ILE A 1 330 ? 3.837 4.259 -13.026 1.00 88.56 330 ILE A O 1
ATOM 2713 N N . ASP A 1 331 ? 2.604 3.421 -14.720 1.00 91.38 331 ASP A N 1
ATOM 2714 C CA . ASP A 1 331 ? 1.300 3.811 -14.181 1.00 91.38 331 ASP A CA 1
ATOM 2715 C C . ASP A 1 331 ? 1.067 3.176 -12.806 1.00 91.38 331 ASP A C 1
ATOM 2717 O O . ASP A 1 331 ? 0.656 3.859 -11.871 1.00 91.38 331 ASP A O 1
ATOM 2721 N N . PHE A 1 332 ? 1.442 1.903 -12.636 1.00 94.94 332 PHE A N 1
ATOM 2722 C CA . PHE A 1 332 ? 1.366 1.215 -11.350 1.00 94.94 332 PHE A CA 1
ATOM 2723 C C . PHE A 1 332 ? 2.298 1.834 -10.300 1.00 94.94 332 PHE A C 1
ATOM 2725 O O . PHE A 1 332 ? 1.874 2.075 -9.171 1.00 94.94 332 PHE A O 1
ATOM 2732 N N . CYS A 1 333 ? 3.558 2.116 -10.653 1.00 92.06 333 CYS A N 1
ATOM 2733 C CA . CYS A 1 333 ? 4.514 2.741 -9.738 1.00 92.06 333 CYS A CA 1
ATOM 2734 C C . CYS A 1 333 ? 4.013 4.109 -9.244 1.00 92.06 333 CYS A C 1
ATOM 2736 O O . CYS A 1 333 ? 4.139 4.404 -8.058 1.00 92.06 333 CYS A O 1
ATOM 2738 N N . LEU A 1 334 ? 3.438 4.925 -10.136 1.00 90.38 334 LEU A N 1
ATOM 2739 C CA . LEU A 1 334 ? 2.872 6.237 -9.796 1.00 90.38 334 LEU A CA 1
ATOM 2740 C C . LEU A 1 334 ? 1.581 6.125 -8.972 1.00 90.38 334 LEU A C 1
ATOM 2742 O O . LEU A 1 334 ? 1.326 6.966 -8.113 1.00 90.38 334 LEU A O 1
ATOM 2746 N N . LEU A 1 335 ? 0.773 5.095 -9.230 1.00 93.50 335 LEU A N 1
ATOM 2747 C CA . LEU A 1 335 ? -0.475 4.835 -8.518 1.00 93.50 335 LEU A CA 1
ATOM 2748 C C . LEU A 1 335 ? -0.234 4.390 -7.072 1.00 93.50 335 LEU A C 1
ATOM 2750 O O . LEU A 1 335 ? -0.882 4.897 -6.153 1.00 93.50 335 LEU A O 1
ATOM 2754 N N . ILE A 1 336 ? 0.665 3.421 -6.882 1.00 92.12 336 ILE A N 1
ATOM 2755 C CA . ILE A 1 336 ? 0.886 2.776 -5.589 1.00 92.12 336 ILE A CA 1
ATOM 2756 C C . ILE A 1 336 ? 1.891 3.549 -4.740 1.00 92.12 336 ILE A C 1
ATOM 2758 O O . ILE A 1 336 ? 1.536 3.841 -3.605 1.00 92.12 336 ILE A O 1
ATOM 2762 N N . ASP A 1 337 ? 3.054 3.972 -5.256 1.00 90.31 337 ASP A N 1
ATOM 2763 C CA . ASP A 1 337 ? 4.182 4.514 -4.457 1.00 90.31 337 ASP A CA 1
ATOM 2764 C C . ASP A 1 337 ? 4.634 3.543 -3.331 1.00 90.31 337 ASP A C 1
ATOM 2766 O O . ASP A 1 337 ? 4.135 2.428 -3.212 1.00 90.31 337 ASP A O 1
ATOM 2770 N N . SER A 1 338 ? 5.624 3.902 -2.513 1.00 94.38 338 SER A N 1
ATOM 2771 C CA . SER A 1 338 ? 6.090 3.055 -1.407 1.00 94.38 338 SER A CA 1
ATOM 2772 C C . SER A 1 338 ? 6.670 3.874 -0.259 1.00 94.38 338 SER A C 1
ATOM 2774 O O . SER A 1 338 ? 7.442 4.817 -0.457 1.00 94.38 338 SER A O 1
ATOM 2776 N N . PHE A 1 339 ? 6.332 3.484 0.968 1.00 93.88 339 PHE A N 1
ATOM 2777 C CA . PHE A 1 339 ? 6.959 3.979 2.192 1.00 93.88 339 PHE A CA 1
ATOM 2778 C C . PHE A 1 339 ? 8.035 3.026 2.720 1.00 93.88 339 PHE A C 1
ATOM 2780 O O . PHE A 1 339 ? 8.902 3.442 3.493 1.00 93.88 339 PHE A O 1
ATOM 2787 N N . HIS A 1 340 ? 8.061 1.779 2.248 1.00 94.38 340 HIS A N 1
ATOM 2788 C CA . HIS A 1 340 ? 9.159 0.864 2.518 1.00 94.38 340 HIS A CA 1
ATOM 2789 C C . HIS A 1 340 ? 10.416 1.278 1.725 1.00 94.38 340 HIS A C 1
ATOM 2791 O O . HIS A 1 340 ? 10.525 1.050 0.523 1.00 94.38 340 HIS A O 1
ATOM 2797 N N . LEU A 1 341 ? 11.456 1.774 2.409 1.00 89.88 341 LEU A N 1
ATOM 2798 C CA . LEU A 1 341 ? 12.660 2.358 1.784 1.00 89.88 341 LEU A CA 1
ATOM 2799 C C . LEU A 1 341 ? 13.297 1.493 0.674 1.00 89.88 341 LEU A C 1
ATOM 2801 O O . LEU A 1 341 ? 13.559 1.985 -0.421 1.00 89.88 341 LEU A O 1
ATOM 2805 N N . LYS A 1 342 ? 13.524 0.197 0.931 1.00 90.75 342 LYS A N 1
ATOM 2806 C CA . LYS A 1 342 ? 14.079 -0.740 -0.071 1.00 90.75 342 LYS A CA 1
ATOM 2807 C C . LYS A 1 342 ? 13.197 -0.842 -1.325 1.00 90.75 342 LYS A C 1
ATOM 2809 O O . LYS A 1 342 ? 13.713 -0.768 -2.437 1.00 90.75 342 LYS A O 1
ATOM 2814 N N . LYS A 1 343 ? 11.883 -0.979 -1.138 1.00 93.38 343 LYS A N 1
ATOM 2815 C CA . LYS A 1 343 ? 10.884 -1.105 -2.204 1.00 93.38 343 LYS A CA 1
ATOM 2816 C C . LYS A 1 343 ? 10.723 0.204 -2.978 1.00 93.38 343 LYS A C 1
ATOM 2818 O O . LYS A 1 343 ? 10.723 0.179 -4.205 1.00 93.38 343 LYS A O 1
ATOM 2823 N N . LYS A 1 344 ? 10.756 1.348 -2.291 1.00 92.12 344 LYS A N 1
ATOM 2824 C CA . LYS A 1 344 ? 10.821 2.678 -2.909 1.00 92.12 344 LYS A CA 1
ATOM 2825 C C . LYS A 1 344 ? 12.019 2.828 -3.851 1.00 92.12 344 LYS A C 1
ATOM 2827 O O . LYS A 1 344 ? 11.842 3.195 -5.005 1.00 92.12 344 LYS A O 1
ATOM 2832 N N . ILE A 1 345 ? 13.223 2.444 -3.417 1.00 90.06 345 ILE A N 1
ATOM 2833 C CA . ILE A 1 345 ? 14.425 2.470 -4.275 1.00 90.06 345 ILE A CA 1
ATOM 2834 C C . ILE A 1 345 ? 14.250 1.569 -5.512 1.00 90.06 345 ILE A C 1
ATOM 2836 O O . ILE A 1 345 ? 14.687 1.915 -6.616 1.00 90.06 345 ILE A O 1
ATOM 2840 N N . GLN A 1 346 ? 13.616 0.404 -5.350 1.00 90.62 346 GLN A N 1
ATOM 2841 C CA . GLN A 1 346 ? 13.332 -0.511 -6.458 1.00 90.62 346 GLN A CA 1
ATOM 2842 C C . GLN A 1 346 ? 12.324 0.092 -7.448 1.00 90.62 346 GLN A C 1
ATOM 2844 O O . GLN A 1 346 ? 12.580 0.058 -8.653 1.00 90.62 346 GLN A O 1
ATOM 2849 N N . LEU A 1 347 ? 11.240 0.699 -6.959 1.00 89.81 347 LEU A N 1
ATOM 2850 C CA . LEU A 1 347 ? 10.258 1.430 -7.765 1.00 89.81 347 LEU A CA 1
ATOM 2851 C C . LEU A 1 347 ? 10.901 2.593 -8.528 1.00 89.81 347 LEU A C 1
ATOM 2853 O O . LEU A 1 347 ? 10.758 2.678 -9.749 1.00 89.81 347 LEU A O 1
ATOM 2857 N N . ASP A 1 348 ? 11.695 3.422 -7.847 1.00 86.38 348 ASP A N 1
ATOM 2858 C CA . ASP A 1 348 ? 12.422 4.542 -8.455 1.00 86.38 348 ASP A CA 1
ATOM 2859 C C . ASP A 1 348 ? 13.366 4.063 -9.565 1.00 86.38 348 ASP A C 1
ATOM 2861 O O . ASP A 1 348 ? 13.514 4.706 -10.605 1.00 86.38 348 ASP A O 1
ATOM 2865 N N . THR A 1 349 ? 13.992 2.898 -9.382 1.00 85.88 349 THR A N 1
ATOM 2866 C CA . THR A 1 349 ? 14.863 2.288 -10.394 1.00 85.88 349 THR A CA 1
ATOM 2867 C C . THR A 1 349 ? 14.078 1.843 -11.632 1.00 85.88 349 THR A C 1
ATOM 2869 O O . THR A 1 349 ? 14.574 1.992 -12.753 1.00 85.88 349 THR A O 1
ATOM 2872 N N . ILE A 1 350 ? 12.872 1.295 -11.454 1.00 84.38 350 ILE A N 1
ATOM 2873 C CA . ILE A 1 350 ? 11.978 0.907 -12.558 1.00 84.38 350 ILE A CA 1
ATOM 2874 C C . ILE A 1 350 ? 11.523 2.158 -13.323 1.00 84.38 350 ILE A C 1
ATOM 2876 O O . ILE A 1 350 ? 11.628 2.191 -14.553 1.00 84.38 350 ILE A O 1
ATOM 2880 N N . LEU A 1 351 ? 11.102 3.203 -12.600 1.00 81.75 351 LEU A N 1
ATOM 2881 C CA . LEU A 1 351 ? 10.675 4.487 -13.163 1.00 81.75 351 LEU A CA 1
ATOM 2882 C C . LEU A 1 351 ? 11.795 5.151 -13.970 1.00 81.75 351 LEU A C 1
ATOM 2884 O O . LEU A 1 351 ? 11.619 5.412 -15.162 1.00 81.75 351 LEU A O 1
ATOM 2888 N N . LYS A 1 352 ? 12.978 5.335 -13.364 1.00 75.81 352 LYS A N 1
ATOM 2889 C CA . LYS A 1 352 ? 14.148 5.925 -14.032 1.00 75.81 352 LYS A CA 1
ATOM 2890 C C . LYS A 1 352 ? 14.512 5.152 -15.290 1.00 75.81 352 LYS A C 1
ATOM 2892 O O . LYS A 1 352 ? 14.644 5.747 -16.348 1.00 75.81 352 LYS A O 1
ATOM 2897 N N . ARG A 1 353 ? 14.591 3.817 -15.230 1.00 68.88 353 ARG A N 1
ATOM 2898 C CA . ARG A 1 353 ? 14.946 3.011 -16.408 1.00 68.88 353 ARG A CA 1
ATOM 2899 C C . ARG A 1 353 ? 13.981 3.169 -17.566 1.00 68.88 353 ARG A C 1
ATOM 2901 O O . ARG A 1 353 ? 14.441 3.182 -18.699 1.00 68.88 353 ARG A O 1
ATOM 2908 N N . LYS A 1 354 ? 12.675 3.240 -17.322 1.00 63.91 354 LYS A N 1
ATOM 2909 C CA . LYS A 1 354 ? 11.690 3.372 -18.402 1.00 63.91 354 LYS A CA 1
ATOM 2910 C C . LYS A 1 354 ? 11.693 4.774 -19.011 1.00 63.91 354 LYS A C 1
ATOM 2912 O O . LYS A 1 354 ? 11.523 4.883 -20.221 1.00 63.91 354 LYS A O 1
ATOM 2917 N N . ILE A 1 355 ? 11.937 5.808 -18.205 1.00 60.03 355 ILE A N 1
ATOM 2918 C CA . ILE A 1 355 ? 12.124 7.185 -18.684 1.00 60.03 355 ILE A CA 1
ATOM 2919 C C . ILE A 1 355 ? 13.414 7.270 -19.512 1.00 60.03 355 ILE A C 1
ATOM 2921 O O . ILE A 1 355 ? 13.369 7.615 -20.686 1.00 60.03 355 ILE A O 1
ATOM 2925 N N . THR A 1 356 ? 14.536 6.792 -18.977 1.00 53.84 356 THR A N 1
ATOM 2926 C CA . THR A 1 356 ? 15.824 6.775 -19.684 1.00 53.84 356 THR A CA 1
ATOM 2927 C C . THR A 1 356 ? 15.796 5.876 -20.932 1.00 53.84 356 THR A C 1
ATOM 2929 O O . THR A 1 356 ? 16.301 6.252 -21.977 1.00 53.84 356 THR A O 1
ATOM 2932 N N . GLN A 1 357 ? 15.126 4.715 -20.914 1.00 57.41 357 GLN A N 1
ATOM 2933 C CA . GLN A 1 357 ? 14.959 3.871 -22.114 1.00 57.41 357 GLN A CA 1
ATOM 2934 C C . GLN A 1 357 ? 14.079 4.505 -23.198 1.00 57.41 357 GLN A C 1
ATOM 2936 O O . GLN A 1 357 ? 14.259 4.173 -24.378 1.00 57.41 357 GLN A O 1
ATOM 2941 N N . LYS A 1 358 ? 13.128 5.373 -22.817 1.00 58.72 358 LYS A N 1
ATOM 2942 C CA . LYS A 1 358 ? 12.369 6.179 -23.777 1.00 58.72 358 LYS A CA 1
ATOM 2943 C C . LYS A 1 358 ? 13.284 7.186 -24.467 1.00 58.72 358 LYS A C 1
ATOM 2945 O O . LYS A 1 358 ? 13.092 7.408 -25.652 1.00 58.72 358 LYS A O 1
ATOM 2950 N N . GLU A 1 359 ? 14.290 7.731 -23.801 1.00 62.00 359 GLU A N 1
ATOM 2951 C CA . GLU A 1 359 ? 15.154 8.764 -24.388 1.00 62.00 359 GLU A CA 1
ATOM 2952 C C . GLU A 1 359 ? 16.415 8.193 -25.061 1.00 62.00 359 GLU A C 1
ATOM 2954 O O . GLU A 1 359 ? 16.923 8.756 -26.030 1.00 62.00 359 GLU A O 1
ATOM 2959 N N . LYS A 1 360 ? 16.871 7.010 -24.635 1.00 69.44 360 LYS A N 1
ATOM 2960 C CA . LYS A 1 360 ? 18.063 6.346 -25.170 1.00 69.44 360 LYS A CA 1
ATOM 2961 C C . LYS A 1 360 ? 17.962 6.082 -26.673 1.00 69.44 360 LYS A C 1
ATOM 2963 O O . LYS A 1 360 ? 17.076 5.347 -27.130 1.00 69.44 360 LYS A O 1
ATOM 2968 N N . GLY A 1 361 ? 18.950 6.568 -27.415 1.00 79.00 361 GLY A N 1
ATOM 2969 C CA . GLY A 1 361 ? 19.067 6.437 -28.863 1.00 79.00 361 GLY A CA 1
ATOM 2970 C C . GLY A 1 361 ? 18.370 7.547 -29.651 1.00 79.00 361 GLY A C 1
ATOM 2971 O O . GLY A 1 361 ? 18.396 7.486 -30.878 1.00 79.00 361 GLY A O 1
ATOM 2972 N N . GLN A 1 362 ? 17.745 8.530 -28.990 1.00 86.06 362 GLN A N 1
ATOM 2973 C CA . GLN A 1 362 ? 17.174 9.696 -29.668 1.00 86.06 362 GLN A CA 1
ATOM 2974 C C . GLN A 1 362 ? 18.258 10.552 -30.307 1.00 86.06 362 GLN A C 1
ATOM 2976 O O . GLN A 1 362 ? 19.322 10.760 -29.723 1.00 86.06 362 GLN A O 1
ATOM 2981 N N . ILE A 1 363 ? 17.959 11.062 -31.497 1.00 88.19 363 ILE A N 1
ATOM 2982 C CA . ILE A 1 363 ? 18.801 12.035 -32.180 1.00 88.19 363 ILE A CA 1
ATOM 2983 C C . ILE A 1 363 ? 18.477 13.417 -31.612 1.00 88.19 363 ILE A C 1
ATOM 2985 O O . ILE A 1 363 ? 17.331 13.852 -31.682 1.00 88.19 363 ILE A O 1
ATOM 2989 N N . ILE A 1 364 ? 19.471 14.081 -31.023 1.00 85.56 364 ILE A N 1
ATOM 2990 C CA . ILE A 1 364 ? 19.288 15.352 -30.309 1.00 85.56 364 ILE A CA 1
ATOM 2991 C C . ILE A 1 364 ? 19.420 16.521 -31.282 1.00 85.56 364 ILE A C 1
ATOM 2993 O O . ILE A 1 364 ? 18.508 17.330 -31.431 1.00 85.56 364 ILE A O 1
ATOM 2997 N N . LYS A 1 365 ? 20.575 16.614 -31.943 1.00 88.75 365 LYS A N 1
ATOM 2998 C CA . LYS A 1 365 ? 20.907 17.700 -32.867 1.00 88.75 365 LYS A CA 1
ATOM 2999 C C . LYS A 1 365 ? 22.041 17.302 -33.802 1.00 88.75 365 LYS A C 1
ATOM 3001 O O . LYS A 1 365 ? 22.714 16.290 -33.596 1.00 88.75 365 LYS A O 1
ATOM 3006 N N . LEU A 1 366 ? 22.235 18.103 -34.843 1.00 91.44 366 LEU A N 1
ATOM 3007 C CA . LEU A 1 366 ? 23.401 18.010 -35.712 1.00 91.44 366 LEU A CA 1
ATOM 3008 C C . LEU A 1 366 ? 24.665 18.418 -34.936 1.00 91.44 366 LEU A C 1
ATOM 3010 O O . LEU A 1 366 ? 24.632 19.387 -34.181 1.00 91.44 366 LEU A O 1
ATOM 3014 N N . ARG A 1 367 ? 25.773 17.699 -35.140 1.00 92.12 367 ARG A N 1
ATOM 3015 C CA . ARG A 1 367 ? 27.099 18.102 -34.655 1.00 92.12 367 ARG A CA 1
ATOM 3016 C C . ARG A 1 367 ? 27.649 19.186 -35.570 1.00 92.12 367 ARG A C 1
ATOM 3018 O O . ARG A 1 367 ? 27.951 18.900 -36.729 1.00 92.12 367 ARG A O 1
ATOM 3025 N N . GLU A 1 368 ? 27.755 20.417 -35.094 1.00 87.75 368 GLU A N 1
ATOM 3026 C CA . GLU A 1 368 ? 28.214 21.543 -35.919 1.00 87.75 368 GLU A CA 1
ATOM 3027 C C . GLU A 1 368 ? 29.650 21.330 -36.417 1.00 87.75 368 GLU A C 1
ATOM 3029 O O . GLU A 1 368 ? 29.953 21.613 -37.573 1.00 87.75 368 GLU A O 1
ATOM 3034 N N . GLU A 1 369 ? 30.499 20.696 -35.604 1.00 89.56 369 GLU A N 1
ATOM 3035 C CA . GLU A 1 369 ? 31.866 20.298 -35.955 1.00 89.56 369 GLU A CA 1
ATOM 3036 C C . GLU A 1 369 ? 31.942 19.247 -37.076 1.00 89.56 369 GLU A C 1
ATOM 3038 O O . GLU A 1 369 ? 33.009 18.985 -37.629 1.00 89.56 369 GLU A O 1
ATOM 3043 N N . SER A 1 370 ? 30.810 18.626 -37.417 1.00 90.56 370 SER A N 1
ATOM 3044 C CA . SER A 1 370 ? 30.717 17.612 -38.464 1.00 90.56 370 SER A CA 1
ATOM 3045 C C . SER A 1 370 ? 30.379 18.187 -39.844 1.00 90.56 370 SER A C 1
ATOM 3047 O O . SER A 1 370 ? 30.262 17.433 -40.815 1.00 90.56 370 SER A O 1
ATOM 3049 N N . LEU A 1 371 ? 30.248 19.513 -39.944 1.00 92.19 371 LEU A N 1
ATOM 3050 C CA . LEU A 1 371 ? 30.061 20.232 -41.196 1.00 92.19 371 LEU A CA 1
ATOM 3051 C C . LEU A 1 371 ? 31.364 20.867 -41.697 1.00 92.19 371 LEU A C 1
ATOM 3053 O O . LEU A 1 371 ? 32.226 21.281 -40.927 1.00 92.19 371 LEU A O 1
ATOM 3057 N N . THR A 1 372 ? 31.493 20.981 -43.016 1.00 90.56 372 THR A N 1
ATOM 3058 C CA . THR A 1 372 ? 32.505 21.831 -43.650 1.00 90.56 372 THR A CA 1
ATOM 3059 C C . THR A 1 372 ? 32.144 23.311 -43.478 1.00 90.56 372 THR A C 1
ATOM 3061 O O . THR A 1 372 ? 30.989 23.658 -43.227 1.00 90.56 372 THR A O 1
ATOM 3064 N N . SER A 1 373 ? 33.101 24.216 -43.707 1.00 86.62 373 SER A N 1
ATOM 3065 C CA . SER A 1 373 ? 32.851 25.671 -43.708 1.00 86.62 373 SER A CA 1
ATOM 3066 C C . SER A 1 373 ? 31.792 26.113 -44.731 1.00 86.62 373 SER A C 1
ATOM 3068 O O . SER A 1 373 ? 31.130 27.128 -44.543 1.00 86.62 373 SER A O 1
ATOM 3070 N N . SER A 1 374 ? 31.593 25.333 -45.797 1.00 87.00 374 SER A N 1
ATOM 3071 C CA . SER A 1 374 ? 30.552 25.521 -46.816 1.00 87.00 374 SER A CA 1
ATOM 3072 C C . SER A 1 374 ? 29.189 24.906 -46.444 1.00 87.00 374 SER A C 1
ATOM 3074 O O . SER A 1 374 ? 28.235 24.984 -47.224 1.00 87.00 374 SER A O 1
ATOM 3076 N N . GLY A 1 375 ? 29.072 24.305 -45.255 1.00 90.25 375 GLY A N 1
ATOM 3077 C CA . GLY A 1 375 ? 27.834 23.756 -44.704 1.00 90.25 375 GLY A CA 1
ATOM 3078 C C . GLY A 1 375 ? 27.449 22.369 -45.227 1.00 90.25 375 GLY A C 1
ATOM 3079 O O . GLY A 1 375 ? 26.280 22.003 -45.127 1.00 90.25 375 GLY A O 1
ATOM 3080 N N . PHE A 1 376 ? 28.385 21.611 -45.804 1.00 93.12 376 PHE A N 1
ATOM 3081 C CA . PHE A 1 376 ? 28.175 20.219 -46.228 1.00 93.12 376 PHE A CA 1
ATOM 3082 C C . PHE A 1 376 ? 28.564 19.249 -45.115 1.00 93.12 376 PHE A C 1
ATOM 3084 O O . PHE A 1 376 ? 29.390 19.581 -44.272 1.00 93.12 376 PHE A O 1
ATOM 3091 N N . TYR A 1 377 ? 28.012 18.035 -45.121 1.00 94.62 377 TYR A N 1
ATOM 3092 C CA . TYR A 1 377 ? 28.481 16.990 -44.213 1.00 94.62 377 TYR A CA 1
ATOM 3093 C C . TYR A 1 377 ? 29.932 16.641 -44.522 1.00 94.62 377 TYR A C 1
ATOM 3095 O O . TYR A 1 377 ? 30.266 16.318 -45.662 1.00 94.62 377 TYR A O 1
ATOM 3103 N N . ASN A 1 378 ? 30.784 16.664 -43.503 1.00 93.12 378 ASN A N 1
ATOM 3104 C CA . ASN A 1 378 ? 32.185 16.327 -43.657 1.00 93.12 378 ASN A CA 1
ATOM 3105 C C . ASN A 1 378 ? 32.377 14.800 -43.720 1.00 93.12 378 ASN A C 1
ATOM 3107 O O . ASN A 1 378 ? 32.557 14.126 -42.702 1.00 93.12 378 ASN A O 1
ATOM 3111 N N . PHE A 1 379 ? 32.365 14.236 -44.930 1.00 92.50 379 PHE A N 1
ATOM 3112 C CA . PHE A 1 379 ? 32.590 12.800 -45.141 1.00 92.50 379 PHE A CA 1
ATOM 3113 C C . PHE A 1 379 ? 34.019 12.353 -44.790 1.00 92.50 379 PHE A C 1
ATOM 3115 O O . PHE A 1 379 ? 34.290 11.146 -44.758 1.00 92.50 379 PHE A O 1
ATOM 3122 N N . ASP A 1 380 ? 34.911 13.280 -44.414 1.00 88.50 380 ASP A N 1
ATOM 3123 C CA . ASP A 1 380 ? 36.185 12.913 -43.808 1.00 88.50 380 ASP A CA 1
ATOM 3124 C C . ASP A 1 380 ? 36.029 12.182 -42.468 1.00 88.50 380 ASP A C 1
ATOM 3126 O O . ASP A 1 380 ? 36.899 11.398 -42.100 1.00 88.50 380 ASP A O 1
ATOM 3130 N N . LEU A 1 381 ? 34.878 12.314 -41.807 1.00 90.50 381 LEU A N 1
ATOM 3131 C CA . LEU A 1 381 ? 34.580 11.661 -40.531 1.00 90.50 381 LEU A CA 1
ATOM 3132 C C . LEU A 1 381 ? 34.026 10.226 -40.669 1.00 90.50 381 LEU A C 1
ATOM 3134 O O . LEU A 1 381 ? 33.722 9.583 -39.662 1.00 90.50 381 LEU A O 1
ATOM 3138 N N . ILE A 1 382 ? 33.855 9.709 -41.897 1.00 89.69 382 ILE A N 1
ATOM 3139 C CA . ILE A 1 382 ? 33.336 8.352 -42.147 1.00 89.69 382 ILE A CA 1
ATOM 3140 C C . ILE A 1 382 ? 34.234 7.570 -43.111 1.00 89.69 382 ILE A C 1
ATOM 3142 O O . ILE A 1 382 ? 34.080 7.649 -44.326 1.00 89.69 382 ILE A O 1
ATOM 3146 N N . ASP A 1 383 ? 35.117 6.724 -42.585 1.00 80.38 383 ASP A N 1
ATOM 3147 C CA . ASP A 1 383 ? 36.054 5.948 -43.417 1.00 80.38 383 ASP A CA 1
ATOM 3148 C C . ASP A 1 383 ? 35.472 4.652 -43.989 1.00 80.38 383 ASP A C 1
ATOM 3150 O O . ASP A 1 383 ? 35.850 4.197 -45.071 1.00 80.38 383 ASP A O 1
ATOM 3154 N N . ASP A 1 384 ? 34.522 4.054 -43.275 1.00 82.81 384 ASP A N 1
ATOM 3155 C CA . ASP A 1 384 ? 34.058 2.694 -43.552 1.00 82.81 384 ASP A CA 1
ATOM 3156 C C . ASP A 1 384 ? 33.022 2.574 -44.678 1.00 82.81 384 ASP A C 1
ATOM 3158 O O . ASP A 1 384 ? 32.596 1.460 -45.019 1.00 82.81 384 ASP A O 1
ATOM 3162 N N . LEU A 1 385 ? 32.519 3.696 -45.192 1.00 93.81 385 LEU A N 1
ATOM 3163 C CA . LEU A 1 385 ? 31.587 3.675 -46.314 1.00 93.81 385 LEU A CA 1
ATOM 3164 C C . LEU A 1 385 ? 32.348 3.490 -47.621 1.00 93.81 385 LEU A C 1
ATOM 3166 O O . LEU A 1 385 ? 33.539 3.771 -47.727 1.00 93.81 385 LEU A O 1
ATOM 3170 N N . ARG A 1 386 ? 31.653 2.970 -48.627 1.00 94.50 386 ARG A N 1
ATOM 3171 C CA . ARG A 1 386 ? 32.213 2.730 -49.957 1.00 94.50 386 ARG A CA 1
ATOM 3172 C C . ARG A 1 386 ? 31.349 3.392 -51.014 1.00 94.50 386 ARG A C 1
ATOM 3174 O O . ARG A 1 386 ? 30.135 3.450 -50.846 1.00 94.50 386 ARG A O 1
ATOM 3181 N N . ILE A 1 387 ? 31.951 3.819 -52.113 1.00 94.06 387 ILE A N 1
ATOM 3182 C CA . ILE A 1 387 ? 31.255 4.409 -53.262 1.00 94.06 387 ILE A CA 1
ATOM 3183 C C . ILE A 1 387 ? 31.577 3.630 -54.529 1.00 94.06 387 ILE A C 1
ATOM 3185 O O . ILE A 1 387 ? 32.668 3.083 -54.676 1.00 94.06 387 ILE A O 1
ATOM 3189 N N . MET A 1 388 ? 30.627 3.563 -55.452 1.00 90.75 388 MET A N 1
ATOM 3190 C CA . MET A 1 388 ? 30.870 3.001 -56.775 1.00 90.75 388 MET A CA 1
ATOM 3191 C C . MET A 1 388 ? 31.141 4.152 -57.735 1.00 90.75 388 MET A C 1
ATOM 3193 O O . MET A 1 388 ? 30.319 5.056 -57.855 1.00 90.75 388 MET A O 1
ATOM 3197 N N . LEU A 1 389 ? 32.301 4.135 -58.385 1.00 88.69 389 LEU A N 1
ATOM 3198 C CA . LEU A 1 389 ? 32.681 5.159 -59.350 1.00 88.69 389 LEU A CA 1
ATOM 3199 C C . LEU A 1 389 ? 32.485 4.647 -60.773 1.00 88.69 389 LEU A C 1
ATOM 3201 O O . LEU A 1 389 ? 32.731 3.473 -61.058 1.00 88.69 389 LEU A O 1
ATOM 3205 N N . ASN A 1 390 ? 32.122 5.553 -61.679 1.00 87.44 390 ASN A N 1
ATOM 3206 C CA . ASN A 1 390 ? 32.222 5.293 -63.110 1.00 87.44 390 ASN A CA 1
ATOM 3207 C C . ASN A 1 390 ? 33.691 4.948 -63.463 1.00 87.44 390 ASN A C 1
ATOM 3209 O O . ASN A 1 390 ? 34.594 5.643 -62.981 1.00 87.44 390 ASN A O 1
ATOM 3213 N N . PRO A 1 391 ? 33.948 3.930 -64.312 1.00 84.88 391 PRO A N 1
ATOM 3214 C CA . PRO A 1 391 ? 35.296 3.537 -64.730 1.00 84.88 391 PRO A CA 1
ATOM 3215 C C . PRO A 1 391 ? 36.200 4.687 -65.199 1.00 84.88 391 PRO A C 1
ATOM 3217 O O . PRO A 1 391 ? 37.396 4.702 -64.905 1.00 84.88 391 PRO A O 1
ATOM 3220 N N . GLN A 1 392 ? 35.642 5.688 -65.886 1.00 86.69 392 GLN A N 1
ATOM 3221 C CA . GLN A 1 392 ? 36.397 6.855 -66.353 1.00 86.69 392 GLN A CA 1
ATOM 3222 C C . GLN A 1 392 ? 36.905 7.711 -65.185 1.00 86.69 392 GLN A C 1
ATOM 3224 O O . GLN A 1 392 ? 38.068 8.116 -65.162 1.00 86.69 392 GLN A O 1
ATOM 3229 N N . LEU A 1 393 ? 36.050 7.960 -64.190 1.00 86.75 393 LEU A N 1
ATOM 3230 C CA . LEU A 1 393 ? 36.398 8.737 -63.000 1.00 86.75 393 LEU A CA 1
ATOM 3231 C C . LEU A 1 393 ? 37.345 7.955 -62.082 1.00 86.75 393 LEU A C 1
ATOM 3233 O O . LEU A 1 393 ? 38.312 8.517 -61.571 1.00 86.75 393 LEU A O 1
ATOM 3237 N N . ALA A 1 394 ? 37.115 6.647 -61.934 1.00 84.88 394 ALA A N 1
ATOM 3238 C CA . ALA A 1 394 ? 38.005 5.762 -61.195 1.00 84.88 394 ALA A CA 1
ATOM 3239 C C . ALA A 1 394 ? 39.410 5.758 -61.814 1.00 84.88 394 ALA A C 1
ATOM 3241 O O . ALA A 1 394 ? 40.385 5.984 -61.108 1.00 84.88 394 ALA A O 1
ATOM 3242 N N . THR A 1 395 ? 39.527 5.596 -63.136 1.00 83.25 395 THR A N 1
ATOM 3243 C CA . THR A 1 395 ? 40.821 5.623 -63.839 1.00 83.25 395 THR A CA 1
ATOM 3244 C C . THR A 1 395 ? 41.560 6.939 -63.600 1.00 83.25 395 THR A C 1
ATOM 3246 O O . THR A 1 395 ? 42.739 6.904 -63.257 1.00 83.25 395 THR A O 1
ATOM 3249 N N . LYS A 1 396 ? 40.857 8.083 -63.663 1.00 83.69 396 LYS A N 1
ATOM 3250 C CA . LYS A 1 396 ? 41.415 9.417 -63.371 1.00 83.69 396 LYS A CA 1
ATOM 3251 C C . LYS A 1 396 ? 41.980 9.562 -61.952 1.00 83.69 396 LYS A C 1
ATOM 3253 O O . LYS A 1 396 ? 42.931 10.315 -61.769 1.00 83.69 396 LYS A O 1
ATOM 3258 N N . LEU A 1 397 ? 41.424 8.872 -60.954 1.00 83.38 397 LEU A N 1
ATOM 3259 C CA . LEU A 1 397 ? 41.950 8.896 -59.580 1.00 83.38 397 LEU A CA 1
ATOM 3260 C C . LEU A 1 397 ? 43.249 8.099 -59.419 1.00 83.38 397 LEU A C 1
ATOM 3262 O O . LEU A 1 397 ? 44.019 8.365 -58.503 1.00 83.38 397 LEU A O 1
ATOM 3266 N N . TYR A 1 398 ? 43.517 7.144 -60.307 1.00 81.31 398 TYR A N 1
ATOM 3267 C CA . TYR A 1 398 ? 44.701 6.290 -60.224 1.00 81.31 398 TYR A CA 1
ATOM 3268 C C . TYR A 1 398 ? 45.870 6.743 -61.119 1.00 81.31 398 TYR A C 1
ATOM 3270 O O . TYR A 1 398 ? 46.885 6.052 -61.143 1.00 81.31 398 TYR A O 1
ATOM 3278 N N . VAL A 1 399 ? 45.749 7.860 -61.852 1.00 75.81 399 VAL A N 1
ATOM 3279 C CA . VAL A 1 399 ? 46.725 8.289 -62.883 1.00 75.81 399 VAL A CA 1
ATOM 3280 C C . VAL A 1 399 ? 48.128 8.545 -62.319 1.00 75.81 399 VAL A C 1
ATOM 3282 O O . VAL A 1 399 ? 49.099 8.183 -62.970 1.00 75.81 399 VAL A O 1
ATOM 3285 N N . ASN A 1 400 ? 48.245 9.087 -61.103 1.00 71.38 400 ASN A N 1
ATOM 3286 C CA . ASN A 1 400 ? 49.541 9.417 -60.486 1.00 71.38 400 ASN A CA 1
ATOM 3287 C C . ASN A 1 400 ? 49.967 8.434 -59.383 1.00 71.38 400 ASN A C 1
ATOM 3289 O O . ASN A 1 400 ? 50.857 8.725 -58.585 1.00 71.38 400 ASN A O 1
ATOM 3293 N N . VAL A 1 401 ? 49.314 7.274 -59.288 1.00 74.19 401 VAL A N 1
ATOM 3294 C CA . VAL A 1 401 ? 49.623 6.292 -58.243 1.00 74.19 401 VAL A CA 1
ATOM 3295 C C . VAL A 1 401 ? 50.798 5.435 -58.697 1.00 74.19 401 VAL A C 1
ATOM 3297 O O . VAL A 1 401 ? 50.681 4.692 -59.670 1.00 74.19 401 VAL A O 1
ATOM 3300 N N . ASN A 1 402 ? 51.919 5.518 -57.975 1.00 67.50 402 ASN A N 1
ATOM 3301 C CA . ASN A 1 402 ? 53.128 4.748 -58.269 1.00 67.50 402 ASN A CA 1
ATOM 3302 C C . ASN A 1 402 ? 52.820 3.237 -58.328 1.00 67.50 402 ASN A C 1
ATOM 3304 O O . ASN A 1 402 ? 52.241 2.672 -57.396 1.00 67.50 402 ASN A O 1
ATOM 3308 N N . GLU A 1 403 ? 53.219 2.566 -59.412 1.00 61.47 403 GLU A N 1
ATOM 3309 C CA . GLU A 1 403 ? 52.931 1.145 -59.632 1.00 61.47 403 GLU A CA 1
ATOM 3310 C C . GLU A 1 403 ? 53.513 0.238 -58.540 1.00 61.47 403 GLU A C 1
ATOM 3312 O O . GLU A 1 403 ? 52.963 -0.832 -58.278 1.00 61.47 403 GLU A O 1
ATOM 3317 N N . SER A 1 404 ? 54.577 0.665 -57.849 1.00 58.19 404 SER A N 1
ATOM 3318 C CA . SER A 1 404 ? 55.171 -0.069 -56.724 1.00 58.19 404 SER A CA 1
ATOM 3319 C C . SER A 1 404 ? 54.233 -0.196 -55.511 1.00 58.19 404 SER A C 1
ATOM 3321 O O . SER A 1 404 ? 54.213 -1.256 -54.885 1.00 58.19 404 SER A O 1
ATOM 3323 N N . LEU A 1 405 ? 53.389 0.809 -55.236 1.00 57.66 405 LEU A N 1
ATOM 3324 C CA . LEU A 1 405 ? 52.371 0.801 -54.168 1.00 57.66 405 LEU A CA 1
ATOM 3325 C C . LEU A 1 405 ? 51.184 -0.129 -54.482 1.00 57.66 405 LEU A C 1
ATOM 3327 O O . LEU A 1 405 ? 50.510 -0.619 -53.578 1.00 57.66 405 LEU A O 1
ATOM 3331 N N . LEU A 1 406 ? 50.934 -0.413 -55.763 1.00 59.22 406 LEU A N 1
ATOM 3332 C CA . LEU A 1 406 ? 49.799 -1.220 -56.228 1.00 59.22 406 LEU A CA 1
ATOM 3333 C C . LEU A 1 406 ? 50.098 -2.732 -56.275 1.00 59.22 406 LEU A C 1
ATOM 3335 O O . LEU A 1 406 ? 49.161 -3.532 -56.371 1.00 59.22 406 LEU A O 1
ATOM 3339 N N . LYS A 1 407 ? 51.374 -3.144 -56.188 1.00 54.12 407 LYS A N 1
ATOM 3340 C CA . LYS A 1 407 ? 51.825 -4.531 -56.432 1.00 54.12 407 LYS A CA 1
ATOM 3341 C C . LYS A 1 407 ? 51.241 -5.580 -55.475 1.00 54.12 407 LYS A C 1
ATOM 3343 O O . LYS A 1 407 ? 51.027 -6.708 -55.901 1.00 54.12 407 LYS A O 1
ATOM 3348 N N . GLN A 1 408 ? 50.894 -5.231 -54.233 1.00 54.66 408 GLN A N 1
ATOM 3349 C CA . GLN A 1 408 ? 50.335 -6.192 -53.261 1.00 54.66 408 GLN A CA 1
ATOM 3350 C C . GLN A 1 408 ? 48.799 -6.359 -53.325 1.00 54.66 408 GLN A C 1
ATOM 3352 O O . GLN A 1 408 ? 48.258 -7.276 -52.713 1.00 54.66 408 GLN A O 1
ATOM 3357 N N . LYS A 1 409 ? 48.070 -5.502 -54.061 1.00 60.69 409 LYS A N 1
ATOM 3358 C CA . LYS A 1 409 ? 46.586 -5.492 -54.113 1.00 60.69 409 LYS A CA 1
ATOM 3359 C C . LYS A 1 409 ? 46.011 -5.410 -55.542 1.00 60.69 409 LYS A C 1
ATOM 3361 O O . LYS A 1 409 ? 44.830 -5.094 -55.716 1.00 60.69 409 LYS A O 1
ATOM 3366 N N . GLN A 1 410 ? 46.818 -5.697 -56.572 1.00 61.00 410 GLN A N 1
ATOM 3367 C CA . GLN A 1 410 ? 46.476 -5.494 -57.994 1.00 61.00 410 GLN A CA 1
ATOM 3368 C C . GLN A 1 410 ? 45.096 -6.021 -58.442 1.00 61.00 410 GLN A C 1
ATOM 3370 O O . GLN A 1 410 ? 44.386 -5.270 -59.122 1.00 61.00 410 GLN A O 1
ATOM 3375 N N . PRO A 1 411 ? 44.646 -7.239 -58.064 1.00 64.62 411 PRO A N 1
ATOM 3376 C CA . PRO A 1 411 ? 43.354 -7.755 -58.525 1.00 64.62 411 PRO A CA 1
ATOM 3377 C C . PRO A 1 411 ? 42.183 -6.888 -58.051 1.00 64.62 411 PRO A C 1
ATOM 3379 O O . PRO A 1 411 ? 41.230 -6.641 -58.790 1.00 64.62 411 PRO A O 1
ATOM 3382 N N . THR A 1 412 ? 42.267 -6.376 -56.824 1.00 76.75 412 THR A N 1
ATOM 3383 C CA . THR A 1 412 ? 41.235 -5.534 -56.216 1.00 76.75 412 THR A CA 1
ATOM 3384 C C . THR A 1 412 ? 41.236 -4.133 -56.833 1.00 76.75 412 THR A C 1
ATOM 3386 O O . THR A 1 412 ? 40.172 -3.606 -57.152 1.00 76.75 412 THR A O 1
ATOM 3389 N N . HIS A 1 413 ? 42.415 -3.559 -57.098 1.00 77.56 413 HIS A N 1
ATOM 3390 C CA . HIS A 1 413 ? 42.536 -2.245 -57.738 1.00 77.56 413 HIS A CA 1
ATOM 3391 C C . HIS A 1 413 ? 42.031 -2.226 -59.181 1.00 77.56 413 HIS A C 1
ATOM 3393 O O . HIS A 1 413 ? 41.330 -1.293 -59.565 1.00 77.56 413 HIS A O 1
ATOM 3399 N N . ASN A 1 414 ? 42.298 -3.271 -59.968 1.00 79.44 414 ASN A N 1
ATOM 3400 C CA . ASN A 1 414 ? 41.746 -3.373 -61.322 1.00 79.44 414 ASN A CA 1
ATOM 3401 C C . ASN A 1 414 ? 40.216 -3.482 -61.308 1.00 79.44 414 ASN A C 1
ATOM 3403 O O . ASN A 1 414 ? 39.543 -2.964 -62.199 1.00 79.44 414 ASN A O 1
ATOM 3407 N N . ARG A 1 415 ? 39.635 -4.109 -60.279 1.00 82.69 415 ARG A N 1
ATOM 3408 C CA . ARG A 1 415 ? 38.177 -4.138 -60.100 1.00 82.69 415 ARG A CA 1
ATOM 3409 C C . ARG A 1 415 ? 37.614 -2.772 -59.704 1.00 82.69 415 ARG A C 1
ATOM 3411 O O . ARG A 1 415 ? 36.541 -2.432 -60.192 1.00 82.69 415 ARG A O 1
ATOM 3418 N N . TYR A 1 416 ? 38.332 -1.985 -58.903 1.00 84.50 416 TYR A N 1
ATOM 3419 C CA . TYR A 1 416 ? 37.974 -0.592 -58.605 1.00 84.50 416 TYR A CA 1
ATOM 3420 C C . TYR A 1 416 ? 38.043 0.305 -59.850 1.00 84.50 416 TYR A C 1
ATOM 3422 O O . TYR A 1 416 ? 37.061 0.970 -60.168 1.00 84.50 416 TYR A O 1
ATOM 3430 N N . LYS A 1 417 ? 39.159 0.272 -60.596 1.00 79.50 417 LYS A N 1
ATOM 3431 C CA . LYS A 1 417 ? 39.361 1.048 -61.838 1.00 79.50 417 LYS A CA 1
ATOM 3432 C C . LYS A 1 417 ? 38.270 0.791 -62.877 1.00 79.50 417 LYS A C 1
ATOM 3434 O O . LYS A 1 417 ? 37.805 1.719 -63.523 1.00 79.50 417 LYS A O 1
ATOM 3439 N N . ASN A 1 418 ? 37.828 -0.459 -62.995 1.00 81.50 418 ASN A N 1
ATOM 3440 C CA . ASN A 1 418 ? 36.788 -0.863 -63.940 1.00 81.50 418 ASN A CA 1
ATOM 3441 C C . ASN A 1 418 ? 35.355 -0.702 -63.396 1.00 81.50 418 ASN A C 1
ATOM 3443 O O . ASN A 1 418 ? 34.429 -1.247 -63.990 1.00 81.50 418 ASN A O 1
ATOM 3447 N N . GLY A 1 419 ? 35.154 -0.038 -62.249 1.00 79.69 419 GLY A N 1
ATOM 3448 C CA . GLY A 1 419 ? 33.827 0.167 -61.650 1.00 79.69 419 GLY A CA 1
ATOM 3449 C C . GLY A 1 419 ? 33.121 -1.122 -61.198 1.00 79.69 419 GLY A C 1
ATOM 3450 O O . GLY A 1 419 ? 31.926 -1.112 -60.928 1.00 79.69 419 GLY A O 1
ATOM 3451 N N . LYS A 1 420 ? 33.842 -2.250 -61.103 1.00 84.31 420 LYS A N 1
ATOM 3452 C CA . LYS A 1 420 ? 33.291 -3.574 -60.747 1.00 84.31 420 LYS A CA 1
ATOM 3453 C C . LYS A 1 420 ? 33.203 -3.810 -59.236 1.00 84.31 420 LYS A C 1
ATOM 3455 O O . LYS A 1 420 ? 32.739 -4.868 -58.808 1.00 84.31 420 LYS A O 1
ATOM 3460 N N . LEU A 1 421 ? 33.723 -2.893 -58.421 1.00 86.88 421 LEU A N 1
ATOM 3461 C CA . LEU A 1 421 ? 33.715 -2.986 -56.963 1.00 86.88 421 LEU A CA 1
ATOM 3462 C C . LEU A 1 421 ? 33.649 -1.583 -56.344 1.00 86.88 421 LEU A C 1
ATOM 3464 O O . LEU A 1 421 ? 34.307 -0.666 -56.827 1.00 86.88 421 LEU A O 1
ATOM 3468 N N . ALA A 1 422 ? 32.877 -1.427 -55.266 1.00 89.88 422 ALA A N 1
ATOM 3469 C CA . ALA A 1 422 ? 32.802 -0.170 -54.526 1.00 89.88 422 ALA A CA 1
ATOM 3470 C C . ALA A 1 422 ? 34.101 0.093 -53.743 1.00 89.88 422 ALA A C 1
ATOM 3472 O O . ALA A 1 422 ? 34.597 -0.789 -53.036 1.00 89.88 422 ALA A O 1
ATOM 3473 N N . ILE A 1 423 ? 34.617 1.313 -53.849 1.00 90.50 423 ILE A N 1
ATOM 3474 C CA . ILE A 1 423 ? 35.888 1.771 -53.289 1.00 90.50 423 ILE A CA 1
ATOM 3475 C C . ILE A 1 423 ? 35.637 2.386 -51.903 1.00 90.50 423 ILE A C 1
ATOM 3477 O O . ILE A 1 423 ? 34.750 3.234 -51.792 1.00 90.50 423 ILE A O 1
ATOM 3481 N N . PRO A 1 424 ? 36.365 1.984 -50.842 1.00 91.06 424 PRO A N 1
ATOM 3482 C CA . PRO A 1 424 ? 36.279 2.628 -49.528 1.00 91.06 424 PRO A CA 1
ATOM 3483 C C . PRO A 1 424 ? 36.616 4.118 -49.572 1.00 91.06 424 PRO A C 1
ATOM 3485 O O . PRO A 1 424 ? 37.547 4.507 -50.274 1.00 91.06 424 PRO A O 1
ATOM 3488 N N . LEU A 1 425 ? 35.897 4.932 -48.793 1.00 91.81 425 LEU A N 1
ATOM 34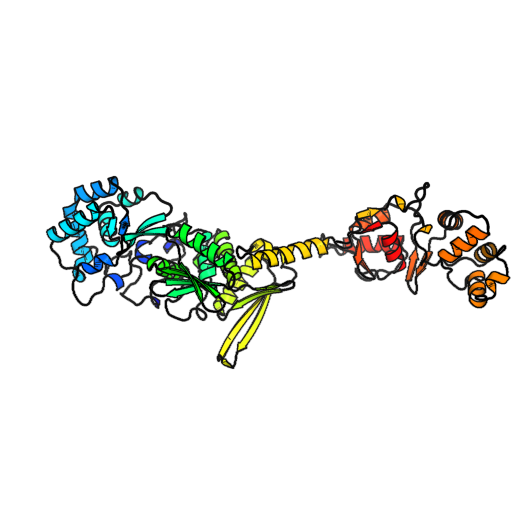89 C CA . LEU A 1 425 ? 36.141 6.372 -48.710 1.00 91.81 425 LEU A CA 1
ATOM 3490 C C . LEU A 1 425 ? 37.558 6.673 -48.216 1.00 91.81 425 LEU A C 1
ATOM 3492 O O . LEU A 1 425 ? 38.193 7.557 -48.774 1.00 91.81 425 LEU A O 1
ATOM 3496 N N . SER A 1 426 ? 38.096 5.898 -47.270 1.00 89.38 426 SER A N 1
ATOM 3497 C CA . SER A 1 426 ? 39.495 6.031 -46.831 1.00 89.38 426 SER A CA 1
ATOM 3498 C C . SER A 1 426 ? 40.495 5.945 -47.990 1.00 89.38 426 SER A C 1
ATOM 3500 O O . SER A 1 426 ? 41.354 6.807 -48.136 1.00 89.38 426 SER A O 1
ATOM 3502 N N . LEU A 1 427 ? 40.323 4.970 -48.887 1.00 87.94 427 LEU A N 1
ATOM 3503 C CA . LEU A 1 427 ? 41.168 4.835 -50.074 1.00 87.94 427 LEU A CA 1
ATOM 3504 C C . LEU A 1 427 ? 40.949 5.989 -51.064 1.00 87.94 427 LEU A C 1
ATOM 3506 O O . LEU A 1 427 ? 41.891 6.431 -51.709 1.00 87.94 427 LEU A O 1
ATOM 3510 N N . ILE A 1 428 ? 39.723 6.502 -51.193 1.00 88.94 428 ILE A N 1
ATOM 3511 C CA . ILE A 1 428 ? 39.460 7.690 -52.019 1.00 88.94 428 ILE A CA 1
ATOM 3512 C C . ILE A 1 428 ? 40.199 8.913 -51.462 1.00 88.94 428 ILE A C 1
ATOM 3514 O O . ILE A 1 428 ? 40.806 9.633 -52.249 1.00 88.94 428 ILE A O 1
ATOM 3518 N N . LYS A 1 429 ? 40.224 9.117 -50.138 1.00 88.25 429 LYS A N 1
ATOM 3519 C CA . LYS A 1 429 ? 40.988 10.206 -49.497 1.00 88.25 429 LYS A CA 1
ATOM 3520 C C . LYS A 1 429 ? 42.473 10.109 -49.812 1.00 88.25 429 LYS A C 1
ATOM 3522 O O . LYS A 1 429 ? 43.063 11.087 -50.259 1.00 88.25 429 LYS A O 1
ATOM 3527 N N . GLU A 1 430 ? 43.056 8.923 -49.648 1.00 86.44 430 GLU A N 1
ATOM 3528 C CA . GLU A 1 430 ? 44.465 8.669 -49.974 1.00 86.44 430 GLU A CA 1
ATOM 3529 C C . GLU A 1 430 ? 44.768 9.003 -51.443 1.00 86.44 430 GLU A C 1
ATOM 3531 O O . GLU A 1 430 ? 45.742 9.690 -51.749 1.00 86.44 430 GLU A O 1
ATOM 3536 N N . LEU A 1 431 ? 43.902 8.568 -52.364 1.00 86.94 431 LEU A N 1
ATOM 3537 C CA . LEU A 1 431 ? 44.061 8.838 -53.793 1.00 86.94 431 LEU A CA 1
ATOM 3538 C C . LEU A 1 431 ? 43.897 10.324 -54.135 1.00 86.94 431 LEU A C 1
ATOM 3540 O O . LEU A 1 431 ? 44.592 10.827 -55.017 1.00 86.94 431 LEU A O 1
ATOM 3544 N N . LEU A 1 432 ? 42.991 11.042 -53.471 1.00 88.31 432 LEU A N 1
ATOM 3545 C CA . LEU A 1 432 ? 42.830 12.485 -53.658 1.00 88.31 432 LEU A CA 1
ATOM 3546 C C . LEU A 1 432 ? 44.057 13.251 -53.151 1.00 88.31 432 LEU A C 1
ATOM 3548 O O . LEU A 1 432 ? 44.544 14.128 -53.867 1.00 88.31 432 LEU A O 1
ATOM 3552 N N . ALA A 1 433 ? 44.603 12.856 -51.998 1.00 83.94 433 ALA A N 1
ATOM 3553 C CA . ALA A 1 433 ? 45.818 13.436 -51.433 1.00 83.94 433 ALA A CA 1
ATOM 3554 C C . ALA A 1 433 ? 47.031 13.256 -52.363 1.00 83.94 433 ALA A C 1
ATOM 3556 O O . ALA A 1 433 ? 47.727 14.224 -52.649 1.00 83.94 433 ALA A O 1
ATOM 3557 N N . ILE A 1 434 ? 47.238 12.053 -52.920 1.00 83.00 434 ILE A N 1
ATOM 3558 C CA . ILE A 1 434 ? 48.320 11.779 -53.892 1.00 83.00 434 ILE A CA 1
ATOM 3559 C C . ILE A 1 434 ? 48.199 12.663 -55.141 1.00 83.00 434 ILE A C 1
ATOM 3561 O O . ILE A 1 434 ? 49.199 13.071 -55.727 1.00 83.00 434 ILE A O 1
ATOM 3565 N N . ASN A 1 435 ? 46.972 12.958 -55.567 1.00 80.50 435 ASN A N 1
ATOM 3566 C CA . ASN A 1 435 ? 46.715 13.765 -56.753 1.00 80.50 435 ASN A CA 1
ATOM 3567 C C . ASN A 1 435 ? 46.706 15.283 -56.482 1.00 80.50 435 ASN A C 1
ATOM 3569 O O . ASN A 1 435 ? 46.349 16.026 -57.397 1.00 80.50 435 ASN A O 1
ATOM 3573 N N . ASN A 1 436 ? 47.055 15.746 -55.271 1.00 72.69 436 ASN A N 1
ATOM 3574 C CA . ASN A 1 436 ? 46.933 17.147 -54.838 1.00 72.69 436 ASN A CA 1
ATOM 3575 C C . ASN A 1 436 ? 45.530 17.737 -55.103 1.00 72.69 436 ASN A C 1
ATOM 3577 O O . ASN A 1 436 ? 45.393 18.878 -55.547 1.00 72.69 436 ASN A O 1
ATOM 3581 N N . LYS A 1 437 ? 44.474 16.938 -54.897 1.00 71.62 437 LYS A N 1
ATOM 3582 C CA . LYS A 1 437 ? 43.077 17.335 -55.139 1.00 71.62 437 LYS A CA 1
ATOM 3583 C C . LYS A 1 437 ? 42.353 17.723 -53.849 1.00 71.62 437 LYS A C 1
ATOM 3585 O O . LYS A 1 437 ? 42.826 17.454 -52.751 1.00 71.62 437 LYS A O 1
ATOM 3590 N N . SER A 1 438 ? 41.199 18.369 -54.028 1.00 69.31 438 SER A N 1
ATOM 3591 C CA . SER A 1 438 ? 40.275 18.790 -52.970 1.00 69.31 438 SER A CA 1
ATOM 3592 C C . SER A 1 438 ? 39.884 17.646 -52.027 1.00 69.31 438 SER A C 1
ATOM 3594 O O . SER A 1 438 ? 39.941 16.479 -52.418 1.00 69.31 438 SER A O 1
ATOM 3596 N N . ASP A 1 439 ? 39.422 17.995 -50.822 1.00 81.00 439 ASP A N 1
ATOM 3597 C CA . ASP A 1 439 ? 38.883 17.049 -49.837 1.00 81.00 439 ASP A CA 1
ATOM 3598 C C . ASP A 1 439 ? 37.777 16.136 -50.408 1.00 81.00 439 ASP A C 1
ATOM 3600 O O . ASP A 1 439 ? 37.208 16.372 -51.486 1.00 81.00 439 ASP A O 1
ATOM 3604 N N . ILE A 1 440 ? 37.469 15.054 -49.683 1.00 89.12 440 ILE A N 1
ATOM 3605 C CA . ILE A 1 440 ? 36.518 14.050 -50.167 1.00 89.12 440 ILE A CA 1
ATOM 3606 C C . ILE A 1 440 ? 35.118 14.624 -50.371 1.00 89.12 440 ILE A C 1
ATOM 3608 O O . ILE A 1 440 ? 34.409 14.195 -51.278 1.00 89.12 440 ILE A O 1
ATOM 3612 N N . THR A 1 441 ? 34.724 15.603 -49.561 1.00 88.25 441 THR A N 1
ATOM 3613 C CA . THR A 1 441 ? 33.393 16.209 -49.608 1.00 88.25 441 THR A CA 1
ATOM 3614 C C . THR A 1 441 ? 33.213 16.987 -50.912 1.00 88.25 441 THR A C 1
ATOM 3616 O O . THR A 1 441 ? 32.234 16.778 -51.632 1.00 88.25 441 THR A O 1
ATOM 3619 N N . ASN A 1 442 ? 34.210 17.785 -51.288 1.00 87.62 442 ASN A N 1
ATOM 3620 C CA . ASN A 1 442 ? 34.275 18.495 -52.560 1.00 87.62 442 ASN A CA 1
ATOM 3621 C C . ASN A 1 442 ? 34.298 17.531 -53.752 1.00 87.62 442 ASN A C 1
ATOM 3623 O O . ASN A 1 442 ? 33.595 17.748 -54.742 1.00 87.62 442 ASN A O 1
ATOM 3627 N N . PHE A 1 443 ? 35.051 16.430 -53.655 1.00 91.00 443 PHE A N 1
ATOM 3628 C CA . PHE A 1 443 ? 35.068 15.403 -54.698 1.00 91.00 443 PHE A CA 1
ATOM 3629 C C . PHE A 1 443 ? 33.687 14.759 -54.904 1.00 91.00 443 PHE A C 1
ATOM 3631 O O . PHE A 1 443 ? 33.242 14.610 -56.046 1.00 91.00 443 PHE A O 1
ATOM 3638 N N . LEU A 1 444 ? 32.998 14.395 -53.818 1.00 92.50 444 LEU A N 1
ATOM 3639 C CA . LEU A 1 444 ? 31.650 13.824 -53.873 1.00 92.50 444 LEU A CA 1
ATOM 3640 C C . LEU A 1 444 ? 30.653 14.814 -54.488 1.00 92.50 444 LEU A C 1
ATOM 3642 O O . LEU A 1 444 ? 29.841 14.412 -55.319 1.00 92.50 444 LEU A O 1
ATOM 3646 N N . GLN A 1 445 ? 30.750 16.099 -54.137 1.00 89.69 445 GLN A N 1
ATOM 3647 C CA . GLN A 1 445 ? 29.887 17.154 -54.668 1.00 89.69 445 GLN A CA 1
ATOM 3648 C C . GLN A 1 445 ? 30.087 17.368 -56.172 1.00 89.69 445 GLN A C 1
ATOM 3650 O O . GLN A 1 445 ? 29.117 17.315 -56.923 1.00 89.69 445 GLN A O 1
ATOM 3655 N N . GLN A 1 446 ? 31.328 17.584 -56.621 1.00 89.19 446 GLN A N 1
ATOM 3656 C CA . GLN A 1 446 ? 31.642 17.875 -58.029 1.00 89.19 446 GLN A CA 1
ATOM 3657 C C . GLN A 1 446 ? 31.209 16.761 -58.986 1.00 89.19 446 GLN A C 1
ATOM 3659 O O . GLN A 1 446 ? 30.968 17.015 -60.162 1.00 89.19 446 GLN A O 1
ATOM 3664 N N . ASN A 1 447 ? 31.138 15.527 -58.486 1.00 90.25 447 ASN A N 1
ATOM 3665 C CA . ASN A 1 447 ? 30.782 14.349 -59.270 1.00 90.25 447 ASN A CA 1
ATOM 3666 C C . ASN A 1 447 ? 29.381 13.809 -58.928 1.00 90.25 447 ASN A C 1
ATOM 3668 O O . ASN A 1 447 ? 29.038 12.712 -59.363 1.00 90.25 447 ASN A O 1
ATOM 3672 N N . GLU A 1 448 ? 28.600 14.543 -58.127 1.00 89.19 448 GLU A N 1
ATOM 3673 C CA . GLU A 1 448 ? 27.239 14.194 -57.687 1.00 89.19 448 GLU A CA 1
ATOM 3674 C C . GLU A 1 448 ? 27.105 12.792 -57.054 1.00 89.19 448 GLU A C 1
ATOM 3676 O O . GLU A 1 448 ? 26.057 12.139 -57.105 1.00 89.19 448 GLU A O 1
ATOM 3681 N N . ILE A 1 449 ? 28.167 12.313 -56.405 1.00 93.25 449 ILE A N 1
ATOM 3682 C CA . ILE A 1 449 ? 28.213 10.981 -55.804 1.00 93.25 449 ILE A CA 1
ATOM 3683 C C . ILE A 1 449 ? 27.535 11.032 -54.441 1.00 93.25 449 ILE A C 1
ATOM 3685 O O . ILE A 1 449 ? 28.080 11.541 -53.466 1.00 93.25 449 ILE A O 1
ATOM 3689 N N . ASN A 1 450 ? 26.352 10.438 -54.357 1.00 93.44 450 ASN A N 1
ATOM 3690 C CA . ASN A 1 450 ? 25.560 10.408 -53.129 1.00 93.44 450 ASN A CA 1
ATOM 3691 C C . ASN A 1 450 ? 25.080 9.003 -52.744 1.00 93.44 450 ASN A C 1
ATOM 3693 O O . ASN A 1 450 ? 24.348 8.865 -51.772 1.00 93.44 450 ASN A O 1
ATOM 3697 N N . THR A 1 451 ? 25.472 7.956 -53.476 1.00 95.75 451 THR A N 1
ATOM 3698 C CA . THR A 1 451 ? 25.102 6.566 -53.165 1.00 95.75 451 THR A CA 1
ATOM 3699 C C . THR A 1 451 ? 26.275 5.827 -52.533 1.00 95.75 451 THR A C 1
ATOM 3701 O O . THR A 1 451 ? 27.341 5.696 -53.136 1.00 95.75 451 THR A O 1
ATOM 3704 N N . PHE A 1 452 ? 26.054 5.305 -51.329 1.00 96.88 452 PHE A N 1
ATOM 3705 C CA . PHE A 1 452 ? 27.078 4.687 -50.494 1.00 96.88 452 PHE A CA 1
ATOM 3706 C C . PHE A 1 452 ? 26.723 3.243 -50.139 1.00 96.88 452 PHE A C 1
ATOM 3708 O O . PHE A 1 452 ? 25.553 2.857 -50.091 1.00 96.88 452 PHE A O 1
ATOM 3715 N N . TYR A 1 453 ? 27.752 2.452 -49.843 1.00 95.44 453 TYR A N 1
ATOM 3716 C CA . TYR A 1 453 ? 27.675 1.017 -49.591 1.00 95.44 453 TYR A CA 1
ATOM 3717 C C . TYR A 1 453 ? 28.404 0.633 -48.299 1.00 95.44 453 TYR A C 1
ATOM 3719 O O . TYR A 1 453 ? 29.472 1.159 -47.984 1.00 95.44 453 TYR A O 1
ATOM 3727 N N . SER A 1 454 ? 27.848 -0.335 -47.567 1.00 93.00 454 SER A N 1
ATOM 3728 C CA . SER A 1 454 ? 28.451 -0.947 -46.377 1.00 93.00 454 SER A CA 1
ATOM 3729 C C . SER A 1 454 ? 28.019 -2.411 -46.262 1.00 93.00 454 SER A C 1
ATOM 3731 O O . SER A 1 454 ? 26.897 -2.731 -45.861 1.00 93.00 454 SER A O 1
ATOM 3733 N N . GLY A 1 455 ? 28.908 -3.332 -46.646 1.00 87.25 455 GLY A N 1
ATOM 3734 C CA . GLY A 1 455 ? 28.565 -4.751 -46.772 1.00 87.25 455 GLY A CA 1
ATOM 3735 C C . GLY A 1 455 ? 27.475 -4.968 -47.826 1.00 87.25 455 GLY A C 1
ATOM 3736 O O . GLY A 1 455 ? 27.667 -4.604 -48.981 1.00 87.25 455 GLY A O 1
ATOM 3737 N N . LYS A 1 456 ? 26.338 -5.551 -47.422 1.00 88.06 456 LYS A N 1
ATOM 3738 C CA . LYS A 1 456 ? 25.157 -5.755 -48.283 1.00 88.06 456 LYS A CA 1
ATOM 3739 C C . LYS A 1 456 ? 24.189 -4.560 -48.299 1.00 88.06 456 LYS A C 1
ATOM 3741 O O . LYS A 1 456 ? 23.235 -4.580 -49.064 1.00 88.06 456 LYS A O 1
ATOM 3746 N N . SER A 1 457 ? 24.392 -3.551 -47.447 1.00 92.19 457 SER A N 1
ATOM 3747 C CA . SER A 1 457 ? 23.524 -2.370 -47.390 1.00 92.19 457 SER A CA 1
ATOM 3748 C C . SER A 1 457 ? 23.999 -1.301 -48.371 1.00 92.19 457 SER A C 1
ATOM 3750 O O . SER A 1 457 ? 25.195 -1.010 -48.430 1.00 92.19 457 SER A O 1
ATOM 3752 N N . SER A 1 458 ? 23.057 -0.665 -49.061 1.00 94.62 458 SER A N 1
ATOM 3753 C CA . SER A 1 458 ? 23.269 0.560 -49.832 1.00 94.62 458 SER A CA 1
ATOM 3754 C C . SER A 1 458 ? 22.240 1.613 -49.437 1.00 94.62 458 SER A C 1
ATOM 3756 O O . SER A 1 458 ? 21.129 1.268 -49.031 1.00 94.62 458 SER A O 1
ATOM 3758 N N . ALA A 1 459 ? 22.607 2.885 -49.524 1.00 96.25 459 ALA A N 1
ATOM 3759 C CA . ALA A 1 459 ? 21.674 3.996 -49.372 1.00 96.25 459 ALA A CA 1
ATOM 3760 C C . ALA A 1 459 ? 22.207 5.228 -50.104 1.00 96.25 459 ALA A C 1
ATOM 3762 O O . ALA A 1 459 ? 23.421 5.441 -50.176 1.00 96.25 459 ALA A O 1
ATOM 3763 N N . ARG A 1 460 ? 21.291 6.056 -50.602 1.00 96.25 460 ARG A N 1
ATOM 3764 C CA . ARG A 1 460 ? 21.597 7.438 -50.961 1.00 96.25 460 ARG A CA 1
ATOM 3765 C C . ARG A 1 460 ? 21.727 8.241 -49.672 1.00 96.25 460 ARG A C 1
ATOM 3767 O O . ARG A 1 460 ? 20.867 8.111 -48.820 1.00 96.25 460 ARG A O 1
ATOM 3774 N N . LEU A 1 461 ? 22.773 9.034 -49.490 1.00 95.44 461 LEU A N 1
ATOM 3775 C CA . LEU A 1 461 ? 22.915 9.934 -48.345 1.00 95.44 461 LEU A CA 1
ATOM 3776 C C . LEU A 1 461 ? 22.893 11.383 -48.841 1.00 95.44 461 LEU A C 1
ATOM 3778 O O . LEU A 1 461 ? 23.504 11.674 -49.873 1.00 95.44 461 LEU A O 1
ATOM 3782 N N . PRO A 1 462 ? 22.210 12.303 -48.142 1.00 94.31 462 PRO A N 1
ATOM 3783 C CA . PRO A 1 462 ? 22.294 13.714 -48.480 1.00 94.31 462 PRO A CA 1
ATOM 3784 C C . PRO A 1 462 ? 23.712 14.233 -48.209 1.00 94.31 462 PRO A C 1
ATOM 3786 O O . PRO A 1 462 ? 24.303 13.921 -47.179 1.00 94.31 462 PRO A O 1
ATOM 3789 N N . LEU A 1 463 ? 24.256 15.034 -49.131 1.00 93.31 463 LEU A N 1
ATOM 3790 C CA . LEU A 1 463 ? 25.576 15.662 -48.959 1.00 93.31 463 LEU A CA 1
ATOM 3791 C C . LEU A 1 463 ? 25.513 16.942 -48.110 1.00 93.31 463 LEU A C 1
ATOM 3793 O O . LEU A 1 463 ? 26.522 17.367 -47.556 1.00 93.31 463 LEU A O 1
ATOM 3797 N N . LYS A 1 464 ? 24.320 17.529 -47.971 1.00 93.69 464 LYS A N 1
ATOM 3798 C CA . LYS A 1 464 ? 24.038 18.723 -47.170 1.00 93.69 464 LYS A CA 1
ATOM 3799 C C . LYS A 1 464 ? 22.804 18.484 -46.290 1.00 93.69 464 LYS A C 1
ATOM 3801 O O . LYS A 1 464 ? 21.893 17.780 -46.750 1.00 93.69 464 LYS A O 1
ATOM 3806 N N . PRO A 1 465 ? 22.734 19.049 -45.069 1.00 91.75 465 PRO A N 1
ATOM 3807 C CA . PRO A 1 465 ? 21.503 19.026 -44.289 1.00 91.75 465 PRO A CA 1
ATOM 3808 C C . PRO A 1 465 ? 20.321 19.585 -45.090 1.00 91.75 465 PRO A C 1
ATOM 3810 O O . PRO A 1 465 ? 20.477 20.546 -45.843 1.00 91.75 465 PRO A O 1
ATOM 3813 N N . ASN A 1 466 ? 19.150 18.964 -44.956 1.00 91.44 466 ASN A N 1
ATOM 3814 C CA . ASN A 1 466 ? 17.928 19.373 -45.647 1.00 91.44 466 ASN A CA 1
ATOM 3815 C C . ASN A 1 466 ? 16.700 19.183 -44.752 1.00 91.44 466 ASN A C 1
ATOM 3817 O O . ASN A 1 466 ? 16.718 18.357 -43.836 1.00 91.44 466 ASN A O 1
ATOM 3821 N N . ASP A 1 467 ? 15.639 19.926 -45.058 1.00 89.62 467 ASP A N 1
ATOM 3822 C CA . ASP A 1 467 ? 14.431 20.005 -44.230 1.00 89.62 467 ASP A CA 1
ATOM 3823 C C . ASP A 1 467 ? 13.735 18.650 -44.086 1.00 89.62 467 ASP A C 1
ATOM 3825 O O . ASP A 1 467 ? 13.326 18.284 -42.991 1.00 89.62 467 ASP A O 1
ATOM 3829 N N . ILE A 1 468 ? 13.704 17.841 -45.152 1.00 90.75 468 ILE A N 1
ATOM 3830 C CA . ILE A 1 468 ? 13.094 16.502 -45.127 1.00 90.75 468 ILE A CA 1
ATOM 3831 C C . ILE A 1 468 ? 13.781 15.609 -44.091 1.00 90.75 468 ILE A C 1
ATOM 3833 O O . ILE A 1 468 ? 13.106 14.866 -43.381 1.00 90.75 468 ILE A O 1
ATOM 3837 N N . LEU A 1 469 ? 15.114 15.663 -43.998 1.00 91.00 469 LEU A N 1
ATOM 3838 C CA . LEU A 1 469 ? 15.850 14.929 -42.975 1.00 91.00 469 LEU A CA 1
ATOM 3839 C C . LEU A 1 469 ? 15.501 15.469 -41.585 1.00 91.00 469 LEU A C 1
ATOM 3841 O O . LEU A 1 469 ? 15.146 14.680 -40.716 1.00 91.00 469 LEU A O 1
ATOM 3845 N N . TYR A 1 470 ? 15.532 16.786 -41.378 1.00 89.81 470 TYR A N 1
ATOM 3846 C CA . TYR A 1 470 ? 15.198 17.382 -40.080 1.00 89.81 470 TYR A CA 1
ATOM 3847 C C . TYR A 1 470 ? 13.780 17.066 -39.603 1.00 89.81 470 TYR A C 1
ATOM 3849 O O . TYR A 1 470 ? 13.588 16.838 -38.413 1.00 89.81 470 TYR A O 1
ATOM 3857 N N . GLU A 1 471 ? 12.817 16.980 -40.516 1.00 88.50 471 GLU A N 1
ATOM 3858 C CA . GLU A 1 471 ? 11.441 16.603 -40.200 1.00 88.50 471 GLU A CA 1
ATOM 3859 C C . GLU A 1 471 ? 11.316 15.171 -39.676 1.00 88.50 471 GLU A C 1
ATOM 3861 O O . GLU A 1 471 ? 10.464 14.915 -38.833 1.00 88.50 471 GLU A O 1
ATOM 3866 N N . VAL A 1 472 ? 12.135 14.232 -40.166 1.00 90.06 472 VAL A N 1
ATOM 3867 C CA . VAL A 1 472 ? 12.023 12.810 -39.788 1.00 90.06 472 VAL A CA 1
ATOM 3868 C C . VAL A 1 472 ? 12.934 12.412 -38.629 1.00 90.06 472 VAL A C 1
ATOM 3870 O O . VAL A 1 472 ? 12.666 11.405 -37.981 1.00 90.06 472 VAL A O 1
ATOM 3873 N N . LEU A 1 473 ? 14.007 13.162 -38.345 1.00 90.06 473 LEU A N 1
ATOM 3874 C CA . LEU A 1 473 ? 14.958 12.837 -37.267 1.00 90.06 473 LEU A CA 1
ATOM 3875 C C . LEU A 1 473 ? 14.315 12.654 -35.877 1.00 90.06 473 LEU A C 1
ATOM 3877 O O . LEU A 1 473 ? 14.723 11.707 -35.200 1.00 90.06 473 LEU A O 1
ATOM 3881 N N . PRO A 1 474 ? 13.337 13.477 -35.434 1.00 86.94 474 PRO A N 1
ATOM 3882 C CA . PRO A 1 474 ? 12.706 13.317 -34.120 1.00 86.94 474 PRO A CA 1
ATOM 3883 C C . PRO A 1 474 ? 12.006 11.966 -33.935 1.00 86.94 474 PRO A C 1
ATOM 3885 O O . PRO A 1 474 ? 11.902 11.471 -32.811 1.00 86.94 474 PRO A O 1
ATOM 3888 N N . ASP A 1 475 ? 11.569 11.358 -35.039 1.00 87.62 475 ASP A N 1
ATOM 3889 C CA . ASP A 1 475 ? 10.879 10.071 -35.057 1.00 87.62 475 ASP A CA 1
ATOM 3890 C C . ASP A 1 475 ? 11.850 8.886 -35.188 1.00 87.62 475 ASP A C 1
ATOM 3892 O O . ASP A 1 475 ? 11.418 7.736 -35.233 1.00 87.62 475 ASP A O 1
ATOM 3896 N N . LEU A 1 476 ? 13.167 9.117 -35.256 1.00 90.06 476 LEU A N 1
ATOM 3897 C CA . LEU A 1 476 ? 14.171 8.059 -35.372 1.00 90.06 476 LEU A CA 1
ATOM 3898 C C . LEU A 1 476 ? 14.896 7.807 -34.049 1.00 90.06 476 LEU A C 1
ATOM 3900 O O . LEU A 1 476 ? 15.405 8.718 -33.397 1.00 90.06 476 LEU A O 1
ATOM 3904 N N . LYS A 1 477 ? 15.038 6.525 -33.696 1.00 90.25 477 LYS A N 1
ATOM 3905 C CA . LYS A 1 477 ? 15.866 6.077 -32.570 1.00 90.25 477 LYS A CA 1
ATOM 3906 C C . LYS A 1 477 ? 16.901 5.060 -32.992 1.00 90.25 477 LYS A C 1
ATOM 3908 O O . LYS A 1 477 ? 16.590 4.015 -33.562 1.00 90.25 477 LYS A O 1
ATOM 3913 N N . LEU A 1 478 ? 18.150 5.334 -32.653 1.00 90.44 478 LEU A N 1
ATOM 3914 C CA . LEU A 1 478 ? 19.267 4.456 -32.949 1.00 90.44 478 LEU A CA 1
ATOM 3915 C C . LEU A 1 478 ? 19.371 3.362 -31.884 1.00 90.44 478 LEU A C 1
ATOM 3917 O O . LEU A 1 478 ? 19.487 3.619 -30.686 1.00 90.44 478 LEU A O 1
ATOM 3921 N N . ARG A 1 479 ? 19.357 2.106 -32.333 1.00 86.44 479 ARG A N 1
ATOM 3922 C CA . ARG A 1 479 ? 19.566 0.917 -31.501 1.00 86.44 479 ARG A CA 1
ATOM 3923 C C . ARG A 1 479 ? 20.846 0.195 -31.929 1.00 86.44 479 ARG A C 1
ATOM 3925 O O . ARG A 1 479 ? 21.543 0.584 -32.873 1.00 86.44 479 ARG A O 1
ATOM 3932 N N . LYS A 1 480 ? 21.213 -0.869 -31.207 1.00 84.06 480 LYS A N 1
ATOM 3933 C CA . LYS A 1 480 ? 22.403 -1.673 -31.522 1.00 84.06 480 LYS A CA 1
ATOM 3934 C C . LYS A 1 480 ? 22.182 -2.444 -32.833 1.00 84.06 480 LYS A C 1
ATOM 3936 O O . LYS A 1 480 ? 21.692 -3.564 -32.817 1.00 84.06 480 LYS A O 1
ATOM 3941 N N . GLY A 1 481 ? 22.575 -1.836 -33.954 1.00 84.94 481 GLY A N 1
ATOM 3942 C CA . GLY A 1 481 ? 22.601 -2.464 -35.282 1.00 84.94 481 GLY A CA 1
ATOM 3943 C C . GLY A 1 481 ? 21.469 -2.068 -36.237 1.00 84.94 481 GLY A C 1
ATOM 3944 O O . GLY A 1 481 ? 21.540 -2.439 -37.405 1.00 84.94 481 GLY A O 1
ATOM 3945 N N . TYR A 1 482 ? 20.484 -1.291 -35.781 1.00 90.38 482 TYR A N 1
ATOM 3946 C CA . TYR A 1 482 ? 19.328 -0.853 -36.572 1.00 90.38 482 TYR A CA 1
ATOM 3947 C C . TYR A 1 482 ? 18.786 0.497 -36.076 1.00 90.38 482 TYR A C 1
ATOM 3949 O O . TYR A 1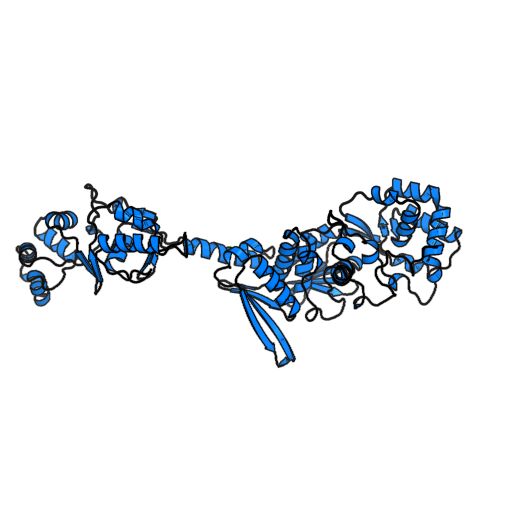 482 ? 19.195 0.990 -35.020 1.00 90.38 482 TYR A O 1
ATOM 3957 N N . ILE A 1 483 ? 17.880 1.093 -36.850 1.00 92.00 483 ILE A N 1
ATOM 3958 C CA . ILE A 1 483 ? 17.157 2.328 -36.515 1.00 92.00 483 ILE A CA 1
ATOM 3959 C C . ILE A 1 483 ? 15.673 1.976 -36.359 1.00 92.00 483 ILE A C 1
ATOM 3961 O O . ILE A 1 483 ? 15.140 1.244 -37.186 1.00 92.00 483 ILE A O 1
ATOM 3965 N N . VAL A 1 484 ? 15.013 2.479 -35.320 1.00 90.31 484 VAL A N 1
ATOM 3966 C CA . VAL A 1 484 ? 13.564 2.341 -35.106 1.00 90.31 484 VAL A CA 1
ATOM 3967 C C . VAL A 1 484 ? 12.880 3.646 -35.478 1.00 90.31 484 VAL A C 1
ATOM 3969 O O . VAL A 1 484 ? 13.334 4.703 -35.047 1.00 90.31 484 VAL A O 1
ATOM 3972 N N . ILE A 1 485 ? 11.789 3.562 -36.235 1.00 88.19 485 ILE A N 1
ATOM 3973 C CA . ILE A 1 485 ? 10.825 4.650 -36.408 1.00 88.19 485 ILE A CA 1
ATOM 3974 C C . ILE A 1 485 ? 9.888 4.602 -35.198 1.00 88.19 485 ILE A C 1
ATOM 3976 O O . ILE A 1 485 ? 9.079 3.680 -35.076 1.00 88.19 485 ILE A O 1
ATOM 3980 N N . ASP A 1 486 ? 10.052 5.535 -34.266 1.00 76.94 486 ASP A N 1
ATOM 3981 C CA . ASP A 1 486 ? 9.360 5.534 -32.983 1.00 76.94 486 ASP A CA 1
ATOM 3982 C C . ASP A 1 486 ? 8.126 6.443 -32.988 1.00 76.94 486 ASP A C 1
ATOM 3984 O O . ASP A 1 486 ? 8.204 7.656 -32.807 1.00 76.94 486 ASP A O 1
ATOM 3988 N N . LEU A 1 487 ? 6.958 5.829 -33.158 1.00 67.69 487 LEU A N 1
ATOM 3989 C CA . LEU A 1 487 ? 5.658 6.499 -33.198 1.00 67.69 487 LEU A CA 1
ATOM 3990 C C . LEU A 1 487 ? 5.076 6.625 -31.783 1.00 67.69 487 LEU A C 1
ATOM 3992 O O . LEU A 1 487 ? 4.012 6.088 -31.475 1.00 67.69 487 LEU A O 1
ATOM 3996 N N . LEU A 1 488 ? 5.786 7.313 -30.884 1.00 54.50 488 LEU A N 1
ATOM 3997 C CA . LEU A 1 488 ? 5.375 7.426 -29.475 1.00 54.50 488 LEU A CA 1
ATOM 3998 C C . LEU A 1 488 ? 4.050 8.162 -29.258 1.00 54.50 488 LEU A C 1
ATOM 4000 O O . LEU A 1 488 ? 3.500 8.072 -28.161 1.00 54.50 488 LEU A O 1
ATOM 4004 N N . LYS A 1 489 ? 3.556 8.909 -30.251 1.00 50.59 489 LYS A N 1
ATOM 4005 C CA . LYS A 1 489 ? 2.420 9.816 -30.055 1.00 50.59 489 LYS A CA 1
ATOM 4006 C C . LYS A 1 489 ? 1.053 9.238 -30.412 1.00 50.59 489 LYS A C 1
ATOM 4008 O O . LYS A 1 489 ? 0.088 9.723 -29.849 1.00 50.59 489 LYS A O 1
ATOM 4013 N N . ASP A 1 490 ? 0.954 8.184 -31.223 1.00 50.16 490 ASP A N 1
ATOM 4014 C CA . ASP A 1 490 ? -0.334 7.537 -31.506 1.00 50.16 490 ASP A CA 1
ATOM 4015 C C . ASP A 1 490 ? -0.137 6.112 -32.027 1.00 50.16 490 ASP A C 1
ATOM 4017 O O . ASP A 1 490 ? 0.282 5.897 -33.165 1.00 50.16 490 ASP A O 1
ATOM 4021 N N . LYS A 1 491 ? -0.493 5.115 -31.210 1.00 48.62 491 LYS A N 1
ATOM 4022 C CA . LYS A 1 491 ? -0.369 3.690 -31.566 1.00 48.62 491 LYS A CA 1
ATOM 4023 C C . LYS A 1 491 ? -1.293 3.242 -32.713 1.00 48.62 491 LYS A C 1
ATOM 4025 O O . LYS A 1 491 ? -1.124 2.128 -33.191 1.00 48.62 491 LYS A O 1
ATOM 4030 N N . ASN A 1 492 ? -2.217 4.098 -33.164 1.00 51.53 492 ASN A N 1
ATOM 4031 C CA . ASN A 1 492 ? -3.226 3.791 -34.187 1.00 51.53 492 ASN A CA 1
ATOM 4032 C C . ASN A 1 492 ? -3.085 4.619 -35.480 1.00 51.53 492 ASN A C 1
ATOM 4034 O O . ASN A 1 492 ? -4.011 4.644 -36.287 1.00 51.53 492 ASN A O 1
ATOM 4038 N N . ASN A 1 493 ? -1.973 5.333 -35.693 1.00 62.62 493 ASN A N 1
ATOM 4039 C CA . ASN A 1 493 ? -1.861 6.271 -36.815 1.00 62.62 493 ASN A CA 1
ATOM 4040 C C . ASN A 1 493 ? -1.004 5.723 -37.969 1.00 62.62 493 ASN A C 1
ATOM 4042 O O . ASN A 1 493 ? 0.101 6.203 -38.237 1.00 62.62 493 ASN A O 1
ATOM 4046 N N . ASP A 1 494 ? -1.542 4.729 -38.684 1.00 69.81 494 ASP A N 1
ATOM 4047 C CA . ASP A 1 494 ? -0.936 4.160 -39.902 1.00 69.81 494 ASP A CA 1
ATOM 4048 C C . ASP A 1 494 ? -0.604 5.239 -40.951 1.00 69.81 494 ASP A C 1
ATOM 40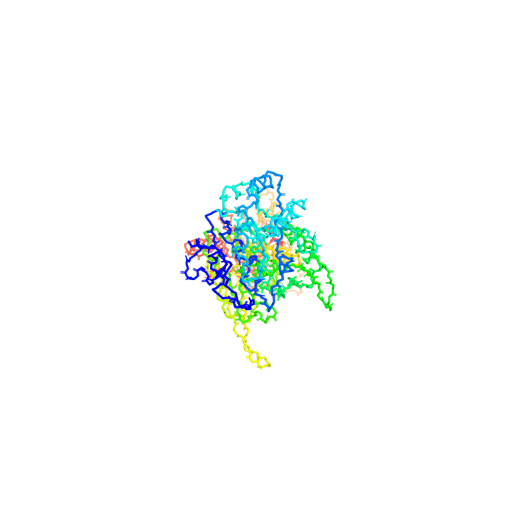50 O O . ASP A 1 494 ? 0.354 5.107 -41.716 1.00 69.81 494 ASP A O 1
ATOM 4054 N N . SER A 1 495 ? -1.354 6.346 -40.964 1.00 76.69 495 SER A N 1
ATOM 4055 C CA . SER A 1 495 ? -1.116 7.493 -41.848 1.00 76.69 495 SER A CA 1
ATOM 4056 C C . SER A 1 495 ? 0.222 8.188 -41.559 1.00 76.69 495 SER A C 1
ATOM 4058 O O . SER A 1 495 ? 1.011 8.426 -42.478 1.00 76.69 495 SER A O 1
ATOM 4060 N N . LEU A 1 496 ? 0.532 8.446 -40.281 1.00 78.44 496 LEU A N 1
ATOM 4061 C CA . LEU A 1 496 ? 1.790 9.086 -39.879 1.00 78.44 496 LEU A CA 1
ATOM 4062 C C . LEU A 1 496 ? 2.995 8.189 -40.188 1.00 78.44 496 LEU A C 1
ATOM 4064 O O . LEU A 1 496 ? 3.981 8.654 -40.765 1.00 78.44 496 LEU A O 1
ATOM 4068 N N . PHE A 1 497 ? 2.888 6.891 -39.881 1.00 81.81 497 PHE A N 1
ATOM 4069 C CA . PHE A 1 497 ? 3.922 5.914 -40.224 1.00 81.81 497 PHE A CA 1
ATOM 4070 C C . PHE A 1 497 ? 4.202 5.890 -41.729 1.00 81.81 497 PHE A C 1
ATOM 4072 O O . PHE A 1 497 ? 5.359 5.963 -42.150 1.00 81.81 497 PHE A O 1
ATOM 4079 N N . ASN A 1 498 ? 3.147 5.826 -42.547 1.00 85.12 498 ASN A N 1
ATOM 4080 C CA . ASN A 1 498 ? 3.270 5.797 -44.001 1.00 85.12 498 ASN A CA 1
ATOM 4081 C C . ASN A 1 498 ? 3.893 7.087 -44.555 1.00 85.12 498 ASN A C 1
ATOM 4083 O O . ASN A 1 498 ? 4.734 7.011 -45.452 1.00 85.12 498 ASN A O 1
ATOM 4087 N N . SER A 1 499 ? 3.561 8.250 -43.990 1.00 87.50 499 SER A N 1
ATOM 4088 C CA . SER A 1 499 ? 4.176 9.533 -44.358 1.00 87.50 499 SER A CA 1
ATOM 4089 C C . SER A 1 499 ? 5.691 9.542 -44.106 1.00 87.50 499 SER A C 1
ATOM 4091 O O . SER A 1 499 ? 6.475 9.787 -45.028 1.00 87.50 499 SER A O 1
ATOM 4093 N N . ILE A 1 500 ? 6.128 9.178 -42.893 1.00 88.06 500 ILE A N 1
ATOM 4094 C CA . ILE A 1 500 ? 7.556 9.107 -42.527 1.00 88.06 500 ILE A CA 1
ATOM 4095 C C . ILE A 1 500 ? 8.287 8.081 -43.401 1.00 88.06 500 ILE A C 1
ATOM 4097 O O . ILE A 1 500 ? 9.367 8.347 -43.935 1.00 88.06 500 ILE A O 1
ATOM 4101 N N . LYS A 1 501 ? 7.671 6.915 -43.610 1.00 89.69 501 LYS A N 1
ATOM 4102 C CA . LYS A 1 501 ? 8.189 5.840 -44.460 1.00 89.69 501 LYS A CA 1
ATOM 4103 C C . LYS A 1 501 ? 8.438 6.304 -45.897 1.00 89.69 501 LYS A C 1
ATOM 4105 O O . LYS A 1 501 ? 9.484 5.975 -46.459 1.00 89.69 501 LYS A O 1
ATOM 4110 N N . ILE A 1 502 ? 7.518 7.068 -46.491 1.00 90.00 502 ILE A N 1
ATOM 4111 C CA . ILE A 1 502 ? 7.677 7.627 -47.843 1.00 90.00 502 ILE A CA 1
ATOM 4112 C C . ILE A 1 502 ? 8.834 8.632 -47.875 1.00 90.00 502 ILE A C 1
ATOM 4114 O O . ILE A 1 502 ? 9.694 8.529 -48.752 1.00 90.00 502 ILE A O 1
ATOM 4118 N N . LYS A 1 503 ? 8.912 9.550 -46.901 1.00 92.38 503 LYS A N 1
ATOM 4119 C CA . LYS A 1 503 ? 10.006 10.535 -46.807 1.00 92.38 503 LYS A CA 1
ATOM 4120 C C . LYS A 1 503 ? 11.373 9.856 -46.719 1.00 92.38 503 LYS A C 1
ATOM 4122 O O . LYS A 1 503 ? 12.265 10.174 -47.502 1.00 92.38 503 LYS A O 1
ATOM 4127 N N . LEU A 1 504 ? 11.522 8.866 -45.838 1.00 92.56 504 LEU A N 1
ATOM 4128 C CA . LEU A 1 504 ? 12.769 8.114 -45.671 1.00 92.56 504 LEU A CA 1
ATOM 4129 C C . LEU A 1 504 ? 13.125 7.280 -46.907 1.00 92.56 504 LEU A C 1
ATOM 4131 O O . LEU A 1 504 ? 14.294 7.233 -47.295 1.00 92.56 504 LEU A O 1
ATOM 4135 N N . ARG A 1 505 ? 12.136 6.649 -47.554 1.00 91.75 505 ARG A N 1
ATOM 4136 C CA . ARG A 1 505 ? 12.338 5.919 -48.814 1.00 91.75 505 ARG A CA 1
ATOM 4137 C C . ARG A 1 505 ? 12.843 6.846 -49.914 1.00 91.75 505 ARG A C 1
ATOM 4139 O O . ARG A 1 505 ? 13.778 6.471 -50.614 1.00 91.75 505 ARG A O 1
ATOM 4146 N N . ASN A 1 506 ? 12.261 8.032 -50.052 1.00 91.06 506 ASN A N 1
ATOM 4147 C CA . ASN A 1 506 ? 12.659 8.997 -51.074 1.00 91.06 506 ASN A CA 1
ATOM 4148 C C . ASN A 1 506 ? 14.043 9.588 -50.779 1.00 91.06 506 ASN A C 1
ATOM 4150 O O . ASN A 1 506 ? 14.891 9.636 -51.668 1.00 91.06 506 ASN A O 1
ATOM 4154 N N . LEU A 1 507 ? 14.295 9.967 -49.523 1.00 93.50 507 LEU A N 1
ATOM 4155 C CA . LEU A 1 507 ? 15.559 10.562 -49.096 1.00 93.50 507 LEU A CA 1
ATOM 4156 C C . LEU A 1 507 ? 16.732 9.585 -49.242 1.00 93.50 507 LEU A C 1
ATOM 4158 O O . LEU A 1 507 ? 17.751 9.922 -49.844 1.00 93.50 507 LEU A O 1
ATOM 4162 N N . PHE A 1 508 ? 16.582 8.367 -48.715 1.00 94.81 508 PHE A N 1
ATOM 4163 C CA . PHE A 1 508 ? 17.671 7.393 -48.648 1.00 94.81 508 PHE A CA 1
ATOM 4164 C C . PHE A 1 508 ? 17.660 6.358 -49.780 1.00 94.81 508 PHE A C 1
ATOM 4166 O O . PHE A 1 508 ? 18.594 5.564 -49.895 1.00 94.81 508 PHE A O 1
ATOM 4173 N N . SER A 1 509 ? 16.628 6.351 -50.632 1.00 93.44 509 SER A N 1
ATOM 4174 C CA . SER A 1 509 ? 16.451 5.369 -51.716 1.00 93.44 509 SER A CA 1
ATOM 4175 C C . SER A 1 509 ? 16.503 3.914 -51.219 1.00 93.44 509 SER A C 1
ATOM 4177 O O . SER A 1 509 ? 17.155 3.061 -51.816 1.00 93.44 509 SER A O 1
ATOM 4179 N N . ILE A 1 510 ? 15.824 3.630 -50.100 1.00 92.19 510 ILE A N 1
ATOM 4180 C CA . ILE A 1 510 ? 15.768 2.298 -49.474 1.00 92.19 510 ILE A CA 1
ATOM 4181 C C . ILE A 1 510 ? 14.343 1.746 -49.404 1.00 92.19 510 ILE A C 1
ATOM 4183 O O . ILE A 1 510 ? 13.369 2.490 -49.306 1.00 92.19 510 ILE A O 1
ATOM 4187 N N . SER A 1 511 ? 14.213 0.421 -49.383 1.00 86.12 511 SER A N 1
ATOM 4188 C CA . SER A 1 511 ? 12.958 -0.245 -49.034 1.00 86.12 511 SER A CA 1
ATOM 4189 C C . SER A 1 511 ? 12.788 -0.303 -47.514 1.00 86.12 511 SER A C 1
ATOM 4191 O O . SER A 1 511 ? 13.651 -0.836 -46.817 1.00 86.12 511 SER A O 1
ATOM 4193 N N . ILE A 1 512 ? 11.659 0.189 -47.010 1.00 85.44 512 ILE A N 1
ATOM 4194 C CA . ILE A 1 512 ? 11.271 0.087 -45.598 1.00 85.44 512 ILE A CA 1
ATOM 4195 C C . ILE A 1 512 ? 9.995 -0.749 -45.550 1.00 85.44 512 ILE A C 1
ATOM 4197 O O . ILE A 1 512 ? 8.984 -0.364 -46.132 1.00 85.44 512 ILE A O 1
ATOM 4201 N N . THR A 1 513 ? 10.029 -1.915 -44.915 1.00 77.75 513 THR A N 1
ATOM 4202 C CA . THR A 1 513 ? 8.847 -2.787 -44.781 1.00 77.75 513 THR A CA 1
ATOM 4203 C C . THR A 1 513 ? 8.225 -2.673 -43.396 1.00 77.75 513 THR A C 1
ATOM 4205 O O . THR A 1 513 ? 7.006 -2.584 -43.301 1.00 77.75 513 THR A O 1
ATOM 4208 N N . ASN A 1 514 ? 9.062 -2.561 -42.364 1.00 80.44 514 ASN A N 1
ATOM 4209 C CA . ASN A 1 514 ? 8.676 -2.530 -40.954 1.00 80.44 514 ASN A CA 1
ATOM 4210 C C . ASN A 1 514 ? 9.084 -1.197 -40.302 1.00 80.44 514 ASN A C 1
ATOM 4212 O O . ASN A 1 514 ? 9.696 -0.342 -40.941 1.00 80.44 514 ASN A O 1
ATOM 4216 N N . THR A 1 515 ? 8.786 -1.035 -39.012 1.00 84.56 515 THR A N 1
ATOM 4217 C CA . THR A 1 515 ? 9.258 0.094 -38.186 1.00 84.56 515 THR A CA 1
ATOM 4218 C C . THR A 1 515 ? 10.771 0.076 -37.943 1.00 84.56 515 THR A C 1
ATOM 4220 O O . THR A 1 515 ? 11.332 1.063 -37.475 1.00 84.56 515 THR A O 1
ATOM 4223 N N . GLU A 1 516 ? 11.451 -1.021 -38.279 1.00 89.06 516 GLU A N 1
ATOM 4224 C CA . GLU A 1 516 ? 12.895 -1.179 -38.131 1.00 89.06 516 GLU A CA 1
ATOM 4225 C C . GLU A 1 516 ? 13.628 -1.050 -39.473 1.00 89.06 516 GLU A C 1
ATOM 4227 O O . GLU A 1 516 ? 13.326 -1.743 -40.447 1.00 89.06 516 GLU A O 1
ATOM 4232 N N . ILE A 1 517 ? 14.660 -0.208 -39.502 1.00 91.12 517 ILE A N 1
ATOM 4233 C CA . ILE A 1 517 ? 15.535 0.015 -40.651 1.00 91.12 517 ILE A CA 1
ATOM 4234 C C . ILE A 1 517 ? 16.901 -0.616 -40.369 1.00 91.12 517 ILE A C 1
ATOM 4236 O O . ILE A 1 517 ? 17.740 -0.077 -39.640 1.00 91.12 517 ILE A O 1
ATOM 4240 N N . TRP A 1 518 ? 17.152 -1.754 -41.011 1.00 91.06 518 TRP A N 1
ATOM 4241 C CA . TRP A 1 518 ? 18.401 -2.516 -40.921 1.00 91.06 518 TRP A CA 1
ATOM 4242 C C . TRP A 1 518 ? 19.419 -2.073 -41.985 1.00 91.06 518 TRP A C 1
ATOM 4244 O O . TRP A 1 518 ? 19.918 -2.876 -42.775 1.00 91.06 518 TRP A O 1
ATOM 4254 N N . ASN A 1 519 ? 19.726 -0.772 -42.038 1.00 93.94 519 ASN A N 1
ATOM 4255 C CA . ASN A 1 519 ? 20.663 -0.215 -43.017 1.00 93.94 519 ASN A CA 1
ATOM 4256 C C . ASN A 1 519 ? 21.924 0.349 -42.347 1.00 93.94 519 ASN A C 1
ATOM 4258 O O . ASN A 1 519 ? 21.895 1.393 -41.694 1.00 93.94 519 ASN A O 1
ATOM 4262 N N . LYS A 1 520 ? 23.061 -0.329 -42.552 1.00 93.19 520 LYS A N 1
ATOM 4263 C CA . LYS A 1 520 ? 24.348 0.059 -41.952 1.00 93.19 520 LYS A CA 1
ATOM 4264 C C . LYS A 1 520 ? 24.889 1.390 -42.473 1.00 93.19 520 LYS A C 1
ATOM 4266 O O . LYS A 1 520 ? 25.638 2.039 -41.752 1.00 93.19 520 LYS A O 1
ATOM 4271 N N . VAL A 1 521 ? 24.538 1.782 -43.699 1.00 95.75 521 VAL A N 1
ATOM 4272 C CA . VAL A 1 521 ? 24.980 3.049 -44.298 1.00 95.75 521 VAL A CA 1
ATOM 4273 C C . VAL A 1 521 ? 24.317 4.214 -43.567 1.00 95.75 521 VAL A C 1
ATOM 4275 O O . VAL A 1 521 ? 25.014 5.072 -43.035 1.00 95.75 521 VAL A O 1
ATOM 4278 N N . ILE A 1 522 ? 22.986 4.175 -43.439 1.00 95.19 522 ILE A N 1
ATOM 4279 C CA . ILE A 1 522 ? 22.205 5.202 -42.731 1.00 95.19 522 ILE A CA 1
ATOM 4280 C C . ILE A 1 522 ? 22.580 5.241 -41.246 1.00 95.19 522 ILE A C 1
ATOM 4282 O O . ILE A 1 522 ? 22.801 6.312 -40.692 1.00 95.19 522 ILE A O 1
ATOM 4286 N N . LEU A 1 523 ? 22.719 4.077 -40.600 1.00 93.75 523 LEU A N 1
ATOM 4287 C CA . LEU A 1 523 ? 23.093 4.012 -39.186 1.00 93.75 523 LEU A CA 1
ATOM 4288 C C . LEU A 1 523 ? 24.457 4.665 -38.921 1.00 93.75 523 LEU A C 1
ATOM 4290 O O . LEU A 1 523 ? 24.601 5.375 -37.931 1.00 93.75 523 LEU A O 1
ATOM 4294 N N . LYS A 1 524 ? 25.456 4.433 -39.785 1.00 93.38 524 LYS A N 1
ATOM 4295 C CA . LYS A 1 524 ? 26.774 5.077 -39.665 1.00 93.38 524 LYS A CA 1
ATOM 4296 C C . LYS A 1 524 ? 26.687 6.578 -39.918 1.00 93.38 524 LYS A C 1
ATOM 4298 O O . LYS A 1 524 ? 27.217 7.339 -39.123 1.00 93.38 524 LYS A O 1
ATOM 4303 N N . PHE A 1 525 ? 25.967 6.985 -40.963 1.00 95.44 525 PHE A N 1
ATOM 4304 C CA . PHE A 1 525 ? 25.731 8.392 -41.281 1.00 95.44 525 PHE A CA 1
ATOM 4305 C C . PHE A 1 525 ? 25.141 9.159 -40.087 1.00 95.44 525 PHE A C 1
ATOM 4307 O O . PHE A 1 525 ? 25.726 10.142 -39.639 1.00 95.44 525 PHE A O 1
ATOM 4314 N N . LEU A 1 526 ? 24.044 8.662 -39.507 1.00 94.75 526 LEU A N 1
ATOM 4315 C CA . LEU A 1 526 ? 23.402 9.307 -38.360 1.00 94.75 526 LEU A CA 1
ATOM 4316 C C . LEU A 1 526 ? 24.316 9.331 -37.123 1.00 94.75 526 LEU A C 1
ATOM 4318 O O . LEU A 1 526 ? 24.382 10.345 -36.441 1.00 94.75 526 LEU A O 1
ATOM 4322 N N . LYS A 1 527 ? 25.075 8.257 -36.857 1.00 92.94 527 LYS A N 1
ATOM 4323 C CA . LYS A 1 527 ? 26.026 8.199 -35.728 1.00 92.94 527 LYS A CA 1
ATOM 4324 C C . LYS A 1 527 ? 27.194 9.165 -35.826 1.00 92.94 527 LYS A C 1
ATOM 4326 O O . LYS A 1 527 ? 27.706 9.598 -34.792 1.00 92.94 527 LYS A O 1
ATOM 4331 N N . THR A 1 528 ? 27.652 9.441 -37.040 1.00 93.69 528 THR A N 1
ATOM 4332 C CA . THR A 1 528 ? 28.790 10.330 -37.243 1.00 93.69 528 THR A CA 1
ATOM 4333 C C . THR A 1 528 ? 28.373 11.790 -37.171 1.00 93.69 528 THR A C 1
ATOM 4335 O O . THR A 1 528 ? 29.031 12.564 -36.480 1.00 93.69 528 THR A O 1
ATOM 4338 N N . PHE A 1 529 ? 27.287 12.160 -37.853 1.00 94.75 529 PHE A N 1
ATOM 4339 C CA . PHE A 1 529 ? 26.918 13.567 -38.021 1.00 94.75 529 PHE A CA 1
ATOM 4340 C C . PHE A 1 529 ? 25.978 14.101 -36.936 1.00 94.75 529 PHE A C 1
ATOM 4342 O O . PHE A 1 529 ? 25.879 15.311 -36.767 1.00 94.75 529 PHE A O 1
ATOM 4349 N N . TYR A 1 530 ? 25.305 13.238 -36.173 1.00 94.12 530 TYR A N 1
ATOM 4350 C CA . TYR A 1 530 ? 24.344 13.674 -35.162 1.00 94.12 530 TYR A CA 1
ATOM 4351 C C . TYR A 1 530 ? 24.731 13.255 -33.744 1.00 94.12 530 TYR A C 1
ATOM 4353 O O . TYR A 1 530 ? 25.335 12.209 -33.499 1.00 94.12 530 TYR A O 1
ATOM 4361 N N . GLU A 1 531 ? 24.355 14.094 -32.786 1.00 90.50 531 GLU A N 1
ATOM 4362 C CA . GLU A 1 531 ? 24.418 13.790 -31.365 1.00 90.50 531 GLU A CA 1
ATOM 4363 C C . GLU A 1 531 ? 23.276 12.840 -30.987 1.00 90.50 531 GLU A C 1
ATOM 4365 O O . GLU A 1 531 ? 22.123 13.042 -31.379 1.00 90.50 531 GLU A O 1
ATOM 4370 N N . ILE A 1 532 ? 23.608 11.781 -30.248 1.00 88.81 532 ILE A N 1
ATOM 4371 C CA . ILE A 1 532 ? 22.669 10.731 -29.852 1.00 88.81 532 ILE A CA 1
ATOM 4372 C C . ILE A 1 532 ? 22.625 10.693 -28.334 1.00 88.81 532 ILE A C 1
ATOM 4374 O O . ILE A 1 532 ? 23.667 10.720 -27.683 1.00 88.81 532 ILE A O 1
ATOM 4378 N N . ASN A 1 533 ? 21.427 10.580 -27.771 1.00 83.38 533 ASN A N 1
ATOM 4379 C CA . ASN A 1 533 ? 21.277 10.379 -26.341 1.00 83.38 533 ASN A CA 1
ATOM 4380 C C . ASN A 1 533 ? 21.729 8.957 -25.952 1.00 83.38 533 ASN A C 1
ATOM 4382 O O . ASN A 1 533 ? 20.996 7.984 -26.147 1.00 83.38 533 ASN A O 1
ATOM 4386 N N . ASP A 1 534 ? 22.954 8.823 -25.443 1.00 68.06 534 ASP A N 1
ATOM 4387 C CA . ASP A 1 534 ? 23.551 7.533 -25.074 1.00 68.06 534 ASP A CA 1
ATOM 4388 C C . ASP A 1 534 ? 23.184 7.056 -23.658 1.00 68.06 534 ASP A C 1
ATOM 4390 O O . ASP A 1 534 ? 23.484 5.906 -23.300 1.00 68.06 534 ASP A O 1
ATOM 4394 N N . TYR A 1 535 ? 22.493 7.886 -22.873 1.00 51.59 535 TYR A N 1
ATOM 4395 C CA . TYR A 1 535 ? 22.144 7.605 -21.480 1.00 51.59 535 TYR A CA 1
ATOM 4396 C C . TYR A 1 535 ? 20.900 6.718 -21.383 1.00 51.59 535 TYR A C 1
ATOM 4398 O O . TYR A 1 535 ? 19.830 7.093 -21.902 1.00 51.59 535 TYR A O 1
#